Protein AF-A0A1R1XCI8-F1 (afdb_monomer_lite)

Foldseek 3Di:
DDDDDDDPPVVVVVVVVVVVVVVVVVVVVVCCCCCCVPVPVVVVVVVVVVVVVVVVVVVVQCVVFPKAKEWEQDQDQQADPQLAKDDPVPQVSFDWDQQVPPPPGDNPHIYTYIQFDQPPDPDDDPPPPDDQLADADRGHGQKFWLAQPDDADPNQQHDLPDDNLLQFFQFRGRATNVGLQQQVCCVVQVLVSQLGHAAAEAAEDEPVCQQKWWDWAFWDKDAPVQADPVCVVSSCSRSCVCSDPVVVVSLVPTDMDHLLSLFGWHWDWAQALPDPGPMIITTIDDTYHYDPDPDQDPVSQVVVLVVLVVQLVVLVVPDDPVLSVLSVPDSVDPVSVSSVSSLRNSNVVSLSSHHQYYKYWPDDDLQVLDTDIDDDGDDDSVSSSSSHRDDSVVSVVSVVQRVVQSSQCRNVVHSPDHDTDMDGDDTDMDIDDD

Secondary structure (DSSP, 8-state):
--------HHHHHHHHHHHHHHHHHHHHHHHHHIIIIIIIIHHHHHHHHHHHHHHHHHHHHHHHS--EEEEET-SS--B-TTSPBPPTT-GGGSPEE-GGGSTT--TT--EEE-SB--TT-----TT----------SS-BSEEESSS-PPPBTTTB---SS-GGG--BSBSSPPPTT-TT-HHHHHH-HHHHHHHB---EEEEE-TTS-S-EEPPPPPEEE-GGG--HHHHHHT-HHHHHHTSHHHHHHHHT--EETGGGGSPPEEEEE--TT-SS--EEEEEE-EEEEPS--S--HHHHHHHHHHHHHHHHHHHHTS-GGGGGGGGS-TT-GGGHHHHHHHHHHHHHHHTTS-SEEEEEEEEETTTTEEEEEEE----HHHHTTSSS--HHHHHHHHHHHHHHHHHHHHHT-TT-----EEEPPPEEEEE--

Organism: NCBI:txid133412

Radius of gyration: 34.43 Å; chains: 1; bounding box: 59×56×150 Å

Sequence (434 aa):
MVSGNDSNTSQRKSYQLRALARSKLSYQKRQFKVNICCVAICPLMMVAIGGIIGILIKNLVAKSFPKTDFLMCSNLNASDAYNLPLSRNNINLLPTVDPSTIPHSSSSKTYYATNFYLLPFTISDSTGQSRPFTLADTQPSCVWAYDKNYNFSTPYLANPNTSLSTRLDATNKPDPLGGWLNTNFMRDNPLRLLLNQQIPWMIVKDPSSNAGFRNKINPITMSPSDFSPSSIISGSAIQDFLSSESTKSIISNNQGSGFLNQTNTNFFLNINPSNSSATYSFLPVPWYQQSVSSTSSPADLDDELANYIRATIKGFESIDPSVYNAKSGNSSDSDSLNALLYYFGNTSSISSQMPWGALYFNNADSASRNWDYILQIGENLQISNAGNVPSIIERMFTQQTLLGNSFLRDSLKNTQASIVHLLRAMPQIFVYEF

Structure (mmCIF, N/CA/C/O backbone):
data_AF-A0A1R1XCI8-F1
#
_entry.id   AF-A0A1R1XCI8-F1
#
loop_
_atom_site.group_PDB
_atom_site.id
_atom_site.type_symbol
_atom_site.label_atom_id
_atom_site.label_alt_id
_atom_site.label_comp_id
_atom_site.label_asym_id
_atom_site.label_entity_id
_atom_site.label_seq_id
_atom_site.pdbx_PDB_ins_code
_atom_site.Cartn_x
_atom_site.Cartn_y
_atom_site.Cartn_z
_atom_site.occupancy
_atom_site.B_iso_or_equiv
_atom_site.auth_seq_id
_atom_site.auth_comp_id
_atom_site.auth_asym_id
_atom_site.auth_atom_id
_atom_site.pdbx_PDB_model_num
ATOM 1 N N . MET A 1 1 ? -24.574 -20.992 -122.841 1.00 42.72 1 MET A N 1
ATOM 2 C CA . MET A 1 1 ? -23.861 -22.281 -122.680 1.00 42.72 1 MET A CA 1
ATOM 3 C C . MET A 1 1 ? -22.530 -22.010 -121.997 1.00 42.72 1 MET A C 1
ATOM 5 O O . MET A 1 1 ? -22.027 -20.910 -122.164 1.00 42.72 1 MET A O 1
ATOM 9 N N . VAL A 1 2 ? -21.996 -23.009 -121.282 1.00 33.16 2 VAL A N 1
ATOM 10 C CA . VAL A 1 2 ? -20.868 -22.964 -120.320 1.00 33.16 2 VAL A CA 1
ATOM 11 C C . VAL A 1 2 ? -21.333 -22.470 -118.937 1.00 33.16 2 VAL A C 1
ATOM 13 O O . VAL A 1 2 ? -21.496 -21.278 -118.731 1.00 33.16 2 VAL A O 1
ATOM 16 N N . SER A 1 3 ? -21.829 -23.308 -118.019 1.00 32.44 3 SER A N 1
ATOM 17 C CA . SER A 1 3 ? -21.340 -24.576 -117.434 1.00 32.44 3 SER A CA 1
ATOM 18 C C . SER A 1 3 ? -20.211 -24.392 -116.415 1.00 32.44 3 SER A C 1
ATOM 20 O O . SER A 1 3 ? -19.064 -24.216 -116.801 1.00 32.44 3 SER A O 1
ATOM 22 N N . GLY A 1 4 ? -20.588 -24.530 -115.135 1.00 40.12 4 GLY A N 1
ATOM 23 C CA . GLY A 1 4 ? -19.814 -25.181 -114.071 1.00 40.12 4 GLY A CA 1
ATOM 24 C C . GLY A 1 4 ? -18.632 -24.419 -113.465 1.00 40.12 4 GLY A C 1
ATOM 25 O O . GLY A 1 4 ? -17.660 -24.126 -114.144 1.00 40.12 4 GLY A O 1
ATOM 26 N N . ASN A 1 5 ? -18.631 -24.245 -112.141 1.00 38.00 5 ASN A N 1
ATOM 27 C CA . ASN A 1 5 ? -18.013 -25.268 -111.292 1.00 38.00 5 ASN A CA 1
ATOM 28 C C . ASN A 1 5 ? -18.242 -24.995 -109.799 1.00 38.00 5 ASN A C 1
ATOM 30 O O . ASN A 1 5 ? -17.843 -23.966 -109.253 1.00 38.00 5 ASN A O 1
ATOM 34 N N . ASP A 1 6 ? -18.843 -25.982 -109.144 1.00 49.81 6 ASP A N 1
ATOM 35 C CA . ASP A 1 6 ? -18.819 -26.180 -107.703 1.00 49.81 6 ASP A CA 1
ATOM 36 C C . ASP A 1 6 ? -17.386 -26.479 -107.244 1.00 49.81 6 ASP A C 1
ATOM 38 O O . ASP A 1 6 ? -16.861 -27.565 -107.480 1.00 49.81 6 ASP A O 1
ATOM 42 N N . SER A 1 7 ? -16.733 -25.541 -106.554 1.00 43.78 7 SER A N 1
ATOM 43 C CA . SER A 1 7 ? -15.439 -25.833 -105.911 1.00 43.78 7 SER A CA 1
ATOM 44 C C . SER A 1 7 ? -15.172 -25.074 -104.607 1.00 43.78 7 SER A C 1
ATOM 46 O O . SER A 1 7 ? -14.022 -24.974 -104.186 1.00 43.78 7 SER A O 1
ATOM 48 N N . ASN A 1 8 ? -16.201 -24.550 -103.925 1.00 47.75 8 ASN A N 1
ATOM 49 C CA . ASN A 1 8 ? -16.007 -23.651 -102.771 1.00 47.75 8 ASN A CA 1
ATOM 50 C C . ASN A 1 8 ? -16.465 -24.179 -101.397 1.00 47.75 8 ASN A C 1
ATOM 52 O O . ASN A 1 8 ? -16.484 -23.432 -100.415 1.00 47.75 8 ASN A O 1
ATOM 56 N N . THR A 1 9 ? -16.794 -25.466 -101.267 1.00 48.56 9 THR A N 1
ATOM 57 C CA . THR A 1 9 ? -17.216 -26.065 -99.983 1.00 48.56 9 THR A CA 1
ATOM 58 C C . THR A 1 9 ? -16.082 -26.728 -99.187 1.00 48.56 9 THR A C 1
ATOM 60 O O . THR A 1 9 ? -16.151 -26.730 -97.955 1.00 48.56 9 THR A O 1
ATOM 63 N N . SER A 1 10 ? -15.002 -27.220 -99.815 1.00 49.59 10 SER A N 1
ATOM 64 C CA . SER A 1 10 ? -13.879 -27.849 -99.080 1.00 49.59 10 SER A CA 1
ATOM 65 C C . SER A 1 10 ? -12.908 -26.827 -98.468 1.00 49.59 10 SER A C 1
ATOM 67 O O . SER A 1 10 ? -12.443 -27.012 -97.340 1.00 49.59 10 SER A O 1
ATOM 69 N N . GLN A 1 11 ? -12.684 -25.692 -99.143 1.00 49.97 11 GLN A N 1
ATOM 70 C CA . GLN A 1 11 ? -11.881 -24.590 -98.606 1.00 49.97 11 GLN A CA 1
ATOM 71 C C . GLN A 1 11 ? -12.522 -23.998 -97.343 1.00 49.97 11 GLN A C 1
ATOM 73 O O . GLN A 1 11 ? -11.835 -23.822 -96.337 1.00 49.97 11 GLN A O 1
ATOM 78 N N . ARG A 1 12 ? -13.849 -23.789 -97.321 1.00 49.97 12 ARG A N 1
ATOM 79 C CA . ARG A 1 12 ? -14.560 -23.239 -96.149 1.00 49.97 12 ARG A CA 1
ATOM 80 C C . ARG A 1 12 ? -14.449 -24.119 -94.891 1.00 49.97 12 ARG A C 1
ATOM 82 O O . ARG A 1 12 ? -14.294 -23.569 -93.802 1.00 49.97 12 ARG A O 1
ATOM 89 N N . LYS A 1 13 ? -14.437 -25.456 -95.015 1.00 52.69 13 LYS A N 1
ATOM 90 C CA . LYS A 1 13 ? -14.259 -26.382 -93.871 1.00 52.69 13 LYS A CA 1
ATOM 91 C C . LYS A 1 13 ? -12.828 -26.374 -93.307 1.00 52.69 13 LYS A C 1
ATOM 93 O O . LYS A 1 13 ? -12.651 -26.434 -92.092 1.00 52.69 13 LYS A O 1
ATOM 98 N N . SER A 1 14 ? -11.813 -26.223 -94.162 1.00 58.22 14 SER A N 1
ATOM 99 C CA . SER A 1 14 ? -10.402 -26.099 -93.748 1.00 58.22 14 SER A CA 1
ATOM 100 C C . SER A 1 14 ? -10.141 -24.814 -92.948 1.00 58.22 14 SER A C 1
ATOM 102 O O . SER A 1 14 ? -9.500 -24.845 -91.894 1.00 58.22 14 SER A O 1
ATOM 104 N N . TYR A 1 15 ? -10.717 -23.684 -93.377 1.00 59.69 15 TYR A N 1
ATOM 105 C CA . TYR A 1 15 ? -10.598 -22.418 -92.644 1.00 59.69 15 TYR A CA 1
ATOM 106 C C . TYR A 1 15 ? -11.317 -22.442 -91.288 1.00 59.69 15 TYR A C 1
ATOM 108 O O . TYR A 1 15 ? -10.809 -21.856 -90.332 1.00 59.69 15 TYR A O 1
ATOM 116 N N . GLN A 1 16 ? -12.437 -23.162 -91.164 1.00 64.94 16 GLN A N 1
ATOM 117 C CA . GLN A 1 16 ? -13.140 -23.348 -89.888 1.00 64.94 16 GLN A CA 1
ATOM 118 C C . GLN A 1 16 ? -12.327 -24.186 -88.895 1.00 64.94 16 GLN A C 1
ATOM 120 O O . GLN A 1 16 ? -12.180 -23.790 -87.741 1.00 64.94 16 GLN A O 1
ATOM 125 N N . LEU A 1 17 ? -11.724 -25.290 -89.345 1.00 65.44 17 LEU A N 1
ATOM 126 C CA . LEU A 1 17 ? -10.847 -26.126 -88.515 1.00 65.44 17 LEU A CA 1
ATOM 127 C C . LEU A 1 17 ? -9.605 -25.353 -88.049 1.00 65.44 17 LEU A C 1
ATOM 129 O O . LEU A 1 17 ? -9.217 -25.422 -86.884 1.00 65.44 17 LEU A O 1
ATOM 133 N N . ARG A 1 18 ? -9.027 -24.533 -88.934 1.00 69.00 18 ARG A N 1
ATOM 134 C CA . ARG A 1 18 ? -7.879 -23.673 -88.614 1.00 69.00 18 ARG A CA 1
ATOM 135 C C . ARG A 1 18 ? -8.248 -22.533 -87.660 1.00 69.00 18 ARG A C 1
ATOM 137 O O . ARG A 1 18 ? -7.448 -22.189 -86.791 1.00 69.00 18 ARG A O 1
ATOM 144 N N . ALA A 1 19 ? -9.449 -21.967 -87.787 1.00 71.06 19 ALA A N 1
ATOM 145 C CA . ALA A 1 19 ? -9.978 -20.968 -86.860 1.00 71.06 19 ALA A CA 1
ATOM 146 C C . ALA A 1 19 ? -10.263 -21.569 -85.474 1.00 71.06 19 ALA A C 1
ATOM 148 O O . ALA A 1 19 ? -9.929 -20.951 -84.465 1.00 71.06 19 ALA A O 1
ATOM 149 N N . LEU A 1 20 ? -10.793 -22.794 -85.419 1.00 72.62 20 LEU A N 1
ATOM 150 C CA . LEU A 1 20 ? -11.074 -23.519 -84.177 1.00 72.62 20 LEU A CA 1
ATOM 151 C C . LEU A 1 20 ? -9.779 -23.959 -83.472 1.00 72.62 20 LEU A C 1
ATOM 153 O O . LEU A 1 20 ? -9.649 -23.815 -82.259 1.00 72.62 20 LEU A O 1
ATOM 157 N N . ALA A 1 21 ? -8.764 -24.387 -84.226 1.00 71.69 21 ALA A N 1
ATOM 158 C CA . ALA A 1 21 ? -7.434 -24.663 -83.684 1.00 71.69 21 ALA A CA 1
ATOM 159 C C . ALA A 1 21 ? -6.758 -23.391 -83.141 1.00 71.69 21 ALA A C 1
ATOM 161 O O . ALA A 1 21 ? -6.210 -23.406 -82.041 1.00 71.69 21 ALA A O 1
ATOM 162 N N . ARG A 1 22 ? -6.840 -22.262 -83.865 1.00 73.88 22 ARG A N 1
ATOM 163 C CA . ARG A 1 22 ? -6.308 -20.968 -83.398 1.00 73.88 22 ARG A CA 1
ATOM 164 C C . ARG A 1 22 ? -7.052 -20.433 -82.174 1.00 73.88 22 ARG A C 1
ATOM 166 O O . ARG A 1 22 ? -6.406 -19.876 -81.290 1.00 73.88 22 ARG A O 1
ATOM 173 N N . SER A 1 23 ? -8.370 -20.617 -82.086 1.00 71.25 23 SER A N 1
ATOM 174 C CA . SER A 1 23 ? -9.144 -20.201 -80.912 1.00 71.25 23 SER A CA 1
ATOM 175 C C . SER A 1 23 ? -8.831 -21.068 -79.690 1.00 71.25 23 SER A C 1
ATOM 177 O O . SER A 1 23 ? -8.648 -20.522 -78.605 1.00 71.25 23 SER A O 1
ATOM 179 N N . LYS A 1 24 ? -8.651 -22.387 -79.857 1.00 74.12 24 LYS A N 1
ATOM 180 C CA . LYS A 1 24 ? -8.223 -23.298 -78.779 1.00 74.12 24 LYS A CA 1
ATOM 181 C C . LYS A 1 24 ? -6.784 -23.043 -78.320 1.00 74.12 24 LYS A C 1
ATOM 183 O O . LYS A 1 24 ? -6.551 -23.000 -77.116 1.00 74.12 24 LYS A O 1
ATOM 188 N N . LEU A 1 25 ? -5.850 -22.782 -79.238 1.00 72.19 25 LEU A N 1
ATOM 189 C CA . LEU A 1 25 ? -4.474 -22.378 -78.907 1.00 72.19 25 LEU A CA 1
ATOM 190 C C . LEU A 1 25 ? -4.427 -21.026 -78.188 1.00 72.19 25 LEU A C 1
ATOM 192 O O . LEU A 1 25 ? -3.718 -20.873 -77.197 1.00 72.19 25 LEU A O 1
ATOM 196 N N . SER A 1 26 ? -5.205 -20.047 -78.656 1.00 71.75 26 SER A N 1
ATOM 197 C CA . SER A 1 26 ? -5.340 -18.745 -77.993 1.00 71.75 26 SER A CA 1
ATOM 198 C C . SER A 1 26 ? -5.920 -18.896 -76.583 1.00 71.75 26 SER A C 1
ATOM 200 O O . SER A 1 26 ? -5.403 -18.305 -75.633 1.00 71.75 26 SER A O 1
ATOM 202 N N . TYR A 1 27 ? -6.936 -19.749 -76.420 1.00 71.06 27 TYR A N 1
ATOM 203 C CA . TYR A 1 27 ? -7.564 -20.032 -75.132 1.00 71.06 27 TYR A CA 1
ATOM 204 C C . TYR A 1 27 ? -6.616 -20.751 -74.165 1.00 71.06 27 TYR A C 1
ATOM 206 O O . TYR A 1 27 ? -6.493 -20.315 -73.026 1.00 71.06 27 TYR A O 1
ATOM 214 N N . GLN A 1 28 ? -5.868 -21.765 -74.616 1.00 70.19 28 GLN A N 1
ATOM 215 C CA . GLN A 1 28 ? -4.829 -22.415 -73.807 1.00 70.19 28 GLN A CA 1
ATOM 216 C C . GLN A 1 28 ? -3.708 -21.446 -73.428 1.00 70.19 28 GLN A C 1
ATOM 218 O O . GLN A 1 28 ? -3.280 -21.438 -72.282 1.00 70.19 28 GLN A O 1
ATOM 223 N N . LYS A 1 29 ? -3.265 -20.572 -74.340 1.00 72.25 29 LYS A N 1
ATOM 224 C CA . LYS A 1 29 ? -2.231 -19.569 -74.041 1.00 72.25 29 LYS A CA 1
ATOM 225 C C . LYS A 1 29 ? -2.718 -18.533 -73.021 1.00 72.25 29 LYS A C 1
ATOM 227 O O . LYS A 1 29 ? -1.949 -18.118 -72.155 1.00 72.25 29 LYS A O 1
ATOM 232 N N . ARG A 1 30 ? -3.999 -18.145 -73.079 1.00 69.75 30 ARG A N 1
ATOM 233 C CA . ARG A 1 30 ? -4.640 -17.294 -72.061 1.00 69.75 30 ARG A CA 1
ATOM 234 C C . ARG A 1 30 ? -4.815 -18.024 -70.732 1.00 69.75 30 ARG A C 1
ATOM 236 O O . ARG A 1 30 ? -4.461 -17.449 -69.713 1.00 69.75 30 ARG A O 1
ATOM 243 N N . GLN A 1 31 ? -5.293 -19.268 -70.731 1.00 67.19 31 GLN A N 1
ATOM 244 C CA . GLN A 1 31 ? -5.444 -20.069 -69.512 1.00 67.19 31 GLN A CA 1
ATOM 245 C C . GLN A 1 31 ? -4.100 -20.366 -68.851 1.00 67.19 31 GLN A C 1
ATOM 247 O O . GLN A 1 31 ? -3.998 -20.253 -67.641 1.00 67.19 31 GLN A O 1
ATOM 252 N N . PHE A 1 32 ? -3.051 -20.656 -69.619 1.00 69.62 32 PHE A N 1
ATOM 253 C CA . PHE A 1 32 ? -1.702 -20.848 -69.089 1.00 69.62 32 PHE A CA 1
ATOM 254 C C . PHE A 1 32 ? -1.182 -19.560 -68.443 1.00 69.62 32 PHE A C 1
ATOM 256 O O . PHE A 1 32 ? -0.676 -19.590 -67.327 1.00 69.62 32 PHE A O 1
ATOM 263 N N . LYS A 1 33 ? -1.397 -18.404 -69.090 1.00 72.06 33 LYS A N 1
ATOM 264 C CA . LYS A 1 33 ? -1.027 -17.098 -68.528 1.00 72.06 33 LYS A CA 1
ATOM 265 C C . LYS A 1 33 ? -1.816 -16.767 -67.256 1.00 72.06 33 LYS A C 1
ATOM 267 O O . LYS A 1 33 ? -1.219 -16.292 -66.301 1.00 72.06 33 LYS A O 1
ATOM 272 N N . VAL A 1 34 ? -3.126 -17.010 -67.229 1.00 71.69 34 VAL A N 1
ATOM 273 C CA . VAL A 1 34 ? -3.985 -16.706 -66.071 1.00 71.69 34 VAL A CA 1
ATOM 274 C C . VAL A 1 34 ? -3.729 -17.682 -64.919 1.00 71.69 34 VAL A C 1
ATOM 276 O O . VAL A 1 34 ? -3.527 -17.243 -63.791 1.00 71.69 34 VAL A O 1
ATOM 279 N N . ASN A 1 35 ? -3.644 -18.985 -65.189 1.00 70.62 35 ASN A N 1
ATOM 280 C CA . ASN A 1 35 ? -3.417 -19.996 -64.155 1.00 70.62 35 ASN A CA 1
ATOM 281 C C . ASN A 1 35 ? -2.009 -19.895 -63.555 1.00 70.62 35 ASN A C 1
ATOM 283 O O . ASN A 1 35 ? -1.856 -19.988 -62.343 1.00 70.62 35 ASN A O 1
ATOM 287 N N . ILE A 1 36 ? -0.971 -19.649 -64.358 1.00 72.94 36 ILE A N 1
ATOM 288 C CA . ILE A 1 36 ? 0.392 -19.544 -63.817 1.00 72.94 36 ILE A CA 1
ATOM 289 C C . ILE A 1 36 ? 0.627 -18.184 -63.170 1.00 72.94 36 ILE A C 1
ATOM 291 O O . ILE A 1 36 ? 1.115 -18.120 -62.047 1.00 72.94 36 ILE A O 1
ATOM 295 N N . CYS A 1 37 ? 0.267 -17.087 -63.839 1.00 69.31 37 CYS A N 1
ATOM 296 C CA . CYS A 1 37 ? 0.571 -15.758 -63.315 1.00 69.31 37 CYS A CA 1
ATOM 297 C C . CYS A 1 37 ? -0.340 -15.391 -62.134 1.00 69.31 37 CYS A C 1
ATOM 299 O O . CYS A 1 37 ? 0.147 -14.999 -61.079 1.00 69.31 37 CYS A O 1
ATOM 301 N N . CYS A 1 38 ? -1.657 -15.556 -62.281 1.00 70.44 38 CYS A N 1
ATOM 302 C CA . CYS A 1 38 ? -2.618 -15.046 -61.302 1.00 70.44 38 CYS A CA 1
ATOM 303 C C . CYS A 1 38 ? -2.990 -16.072 -60.225 1.00 70.44 38 CYS A C 1
ATOM 305 O O . CYS A 1 38 ? -3.222 -15.675 -59.089 1.00 70.44 38 CYS A O 1
ATOM 307 N N . VAL A 1 39 ? -3.040 -17.370 -60.553 1.00 74.62 39 VAL A N 1
ATOM 308 C CA . VAL A 1 39 ? -3.452 -18.409 -59.586 1.00 74.62 39 VAL A CA 1
ATOM 309 C C . VAL A 1 39 ? -2.260 -19.017 -58.841 1.00 74.62 39 VAL A C 1
ATOM 311 O O . VAL A 1 39 ? -2.413 -19.380 -57.682 1.00 74.62 39 VAL A O 1
ATOM 314 N N . ALA A 1 40 ? -1.070 -19.087 -59.449 1.00 74.44 40 ALA A N 1
ATOM 315 C CA . ALA A 1 40 ? 0.119 -19.636 -58.787 1.00 74.44 40 ALA A CA 1
ATOM 316 C C . ALA A 1 40 ? 1.101 -18.554 -58.303 1.00 74.44 40 ALA A C 1
ATOM 318 O O . ALA A 1 40 ? 1.463 -18.539 -57.129 1.00 74.44 40 ALA A O 1
ATOM 319 N N . ILE A 1 41 ? 1.526 -17.629 -59.172 1.00 83.25 41 ILE A N 1
ATOM 320 C CA . ILE A 1 41 ? 2.598 -16.673 -58.841 1.00 83.25 41 ILE A CA 1
ATOM 321 C C . ILE A 1 41 ? 2.115 -15.554 -57.912 1.00 83.25 41 ILE A C 1
ATOM 323 O O . ILE A 1 41 ? 2.800 -15.261 -56.938 1.00 83.25 41 ILE A O 1
ATOM 327 N N . CYS A 1 42 ? 0.956 -14.937 -58.162 1.00 81.06 42 CYS A N 1
ATOM 328 C CA . CYS A 1 42 ? 0.439 -13.865 -57.299 1.00 81.06 42 CYS A CA 1
ATOM 329 C C . CYS A 1 42 ? 0.270 -14.272 -55.819 1.00 81.06 42 CYS A C 1
ATOM 331 O O . CYS A 1 42 ? 0.792 -13.550 -54.967 1.00 81.06 42 CYS A O 1
ATOM 333 N N . PRO A 1 43 ? -0.391 -15.395 -55.466 1.00 83.94 43 PRO A N 1
ATOM 334 C CA . PRO A 1 43 ? -0.497 -15.797 -54.063 1.00 83.94 43 PRO A CA 1
ATOM 335 C C . PRO A 1 43 ? 0.855 -16.204 -53.465 1.00 83.94 43 PRO A C 1
ATOM 337 O O . PRO A 1 43 ? 1.134 -15.858 -52.321 1.00 83.94 43 PRO A O 1
ATOM 340 N N . LEU A 1 44 ? 1.737 -16.853 -54.234 1.00 86.12 44 LEU A N 1
ATOM 341 C CA . LEU A 1 44 ? 3.078 -17.212 -53.759 1.00 86.12 44 LEU A CA 1
ATOM 342 C C . LEU A 1 44 ? 3.929 -15.961 -53.488 1.00 86.12 44 LEU A C 1
ATOM 344 O O . LEU A 1 44 ? 4.612 -15.884 -52.471 1.00 86.12 44 LEU A O 1
ATOM 348 N N . MET A 1 45 ? 3.823 -14.941 -54.342 1.00 87.75 45 MET A N 1
ATOM 349 C CA . MET A 1 45 ? 4.484 -13.652 -54.153 1.00 87.75 45 MET A CA 1
ATOM 350 C C . MET A 1 45 ? 3.922 -12.899 -52.943 1.00 87.75 45 MET A C 1
ATOM 352 O O . MET A 1 45 ? 4.701 -12.329 -52.187 1.00 87.75 45 MET A O 1
ATOM 356 N N . MET A 1 46 ? 2.605 -12.938 -52.702 1.00 89.00 46 MET A N 1
ATOM 357 C CA . MET A 1 46 ? 2.015 -12.362 -51.485 1.00 89.00 46 MET A CA 1
ATOM 358 C C . MET A 1 46 ? 2.526 -13.051 -50.215 1.00 89.00 46 MET A C 1
ATOM 360 O O . MET A 1 46 ? 2.896 -12.366 -49.265 1.00 89.00 46 MET A O 1
ATOM 364 N N . VAL A 1 47 ? 2.612 -14.386 -50.206 1.00 90.94 47 VAL A N 1
ATOM 365 C CA . VAL A 1 47 ? 3.180 -15.142 -49.076 1.00 90.94 47 VAL A CA 1
ATOM 366 C C . VAL A 1 47 ? 4.664 -14.816 -48.890 1.00 90.94 47 VAL A C 1
ATOM 368 O O . VAL A 1 47 ? 5.104 -14.595 -47.765 1.00 90.94 47 VAL A O 1
ATOM 371 N N . ALA A 1 48 ? 5.432 -14.724 -49.978 1.00 90.62 48 ALA A N 1
ATOM 372 C CA . ALA A 1 48 ? 6.849 -14.376 -49.925 1.00 90.62 48 ALA A CA 1
ATOM 373 C C . ALA A 1 48 ? 7.078 -12.950 -49.397 1.00 90.62 48 ALA A C 1
ATOM 375 O O . ALA A 1 48 ? 7.908 -12.753 -48.514 1.00 90.62 48 ALA A O 1
ATOM 376 N N . ILE A 1 49 ? 6.315 -11.963 -49.882 1.00 91.38 49 ILE A N 1
ATOM 377 C CA . ILE A 1 49 ? 6.373 -10.577 -49.398 1.00 91.38 49 ILE A CA 1
ATOM 378 C C . ILE A 1 49 ? 5.967 -10.518 -47.923 1.00 91.38 49 ILE A C 1
ATOM 380 O O . ILE A 1 49 ? 6.672 -9.898 -47.131 1.00 91.38 49 ILE A O 1
ATOM 384 N N . GLY A 1 50 ? 4.891 -11.208 -47.531 1.00 90.81 50 GLY A N 1
ATOM 385 C CA . GLY A 1 50 ? 4.473 -11.311 -46.131 1.00 90.81 50 GLY A CA 1
ATOM 386 C C . GLY A 1 50 ? 5.559 -11.918 -45.238 1.00 90.81 50 GLY A C 1
ATOM 387 O O . GLY A 1 50 ? 5.835 -11.390 -44.164 1.00 90.81 50 GLY A O 1
ATOM 388 N N . GLY A 1 51 ? 6.241 -12.967 -45.708 1.00 91.88 51 GLY A N 1
ATOM 389 C CA . GLY A 1 51 ? 7.371 -13.580 -45.010 1.00 91.88 51 GLY A CA 1
ATOM 390 C C . GLY A 1 51 ? 8.569 -12.638 -44.866 1.00 91.88 51 GLY A C 1
ATOM 391 O O . GLY A 1 51 ? 9.124 -12.515 -43.776 1.00 91.88 51 GLY A O 1
ATOM 392 N N . ILE A 1 52 ? 8.939 -11.922 -45.934 1.00 91.94 52 ILE A N 1
ATOM 393 C CA . ILE A 1 52 ? 10.034 -10.938 -45.908 1.00 91.94 52 ILE A CA 1
ATOM 394 C C . ILE A 1 52 ? 9.704 -9.793 -44.946 1.00 91.94 52 ILE A C 1
ATOM 396 O O . ILE A 1 52 ? 10.534 -9.449 -44.107 1.00 91.94 52 ILE A O 1
ATOM 400 N N . ILE A 1 53 ? 8.493 -9.233 -45.024 1.00 92.12 53 ILE A N 1
ATOM 401 C CA . ILE A 1 53 ? 8.033 -8.180 -44.110 1.00 92.12 53 ILE A CA 1
ATOM 402 C C . ILE A 1 53 ? 8.046 -8.696 -42.669 1.00 92.12 53 ILE A C 1
ATOM 404 O O . ILE A 1 53 ? 8.559 -8.009 -41.791 1.00 92.12 53 ILE A O 1
ATOM 408 N N . GLY A 1 54 ? 7.570 -9.918 -42.422 1.00 89.19 54 GLY A N 1
ATOM 409 C CA . GLY A 1 54 ? 7.610 -10.541 -41.100 1.00 89.19 54 GLY A CA 1
ATOM 410 C C . GLY A 1 54 ? 9.029 -10.661 -40.539 1.00 89.19 54 GLY A C 1
ATOM 411 O O . GLY A 1 54 ? 9.260 -10.321 -39.381 1.00 89.19 54 GLY A O 1
ATOM 412 N N . ILE A 1 55 ? 10.003 -11.073 -41.358 1.00 90.44 55 ILE A N 1
ATOM 413 C CA . ILE A 1 55 ? 11.418 -11.151 -40.956 1.00 90.44 55 ILE A CA 1
ATOM 414 C C . ILE A 1 55 ? 11.993 -9.757 -40.680 1.00 90.44 55 ILE A C 1
ATOM 416 O O . ILE A 1 55 ? 12.684 -9.569 -39.680 1.00 90.44 55 ILE A O 1
ATOM 420 N N . LEU A 1 56 ? 11.706 -8.774 -41.538 1.00 90.44 56 LEU A N 1
ATOM 421 C CA . LEU A 1 56 ? 12.170 -7.397 -41.353 1.00 90.44 56 LEU A CA 1
ATOM 422 C C . LEU A 1 56 ? 11.599 -6.780 -40.075 1.00 90.44 56 LEU A C 1
ATOM 424 O O . LEU A 1 56 ? 12.358 -6.210 -39.295 1.00 90.44 56 LEU A O 1
ATOM 428 N N . ILE A 1 57 ? 10.296 -6.945 -39.829 1.00 86.81 57 ILE A N 1
ATOM 429 C CA . ILE A 1 57 ? 9.638 -6.486 -38.601 1.00 86.81 57 ILE A CA 1
ATOM 430 C C . ILE A 1 57 ? 10.244 -7.198 -37.395 1.00 86.81 57 ILE A C 1
ATOM 432 O O . ILE A 1 57 ? 10.635 -6.526 -36.450 1.00 86.81 57 ILE A O 1
ATOM 436 N N . LYS A 1 58 ? 10.403 -8.528 -37.433 1.00 85.56 58 LYS A N 1
ATOM 437 C CA . LYS A 1 58 ? 11.009 -9.286 -36.330 1.00 85.56 58 LYS A CA 1
ATOM 438 C C . LYS A 1 58 ? 12.418 -8.791 -36.004 1.00 85.56 58 LYS A C 1
ATOM 440 O O . LYS A 1 58 ? 12.739 -8.597 -34.838 1.00 85.56 58 LYS A O 1
ATOM 445 N N . ASN A 1 59 ? 13.249 -8.559 -37.017 1.00 85.50 59 ASN A N 1
ATOM 446 C CA . ASN A 1 59 ? 14.610 -8.060 -36.820 1.00 85.50 59 ASN A CA 1
ATOM 447 C C . ASN A 1 59 ? 14.628 -6.616 -36.305 1.00 85.50 59 ASN A C 1
ATOM 449 O O . ASN A 1 59 ? 15.475 -6.272 -35.483 1.00 85.50 59 ASN A O 1
ATOM 453 N N . LEU A 1 60 ? 13.701 -5.774 -36.768 1.00 85.94 60 LEU A N 1
ATOM 454 C CA . LEU A 1 60 ? 13.562 -4.402 -36.290 1.00 85.94 60 LEU A CA 1
ATOM 455 C C . LEU A 1 60 ? 13.100 -4.373 -34.829 1.00 85.94 60 LEU A C 1
ATOM 457 O O . LEU A 1 60 ? 13.724 -3.697 -34.020 1.00 85.94 60 LEU A O 1
ATOM 461 N N . VAL A 1 61 ? 12.094 -5.175 -34.472 1.00 79.69 61 VAL A N 1
ATOM 462 C CA . VAL A 1 61 ? 11.614 -5.346 -33.093 1.00 79.69 61 VAL A CA 1
ATOM 463 C C . VAL A 1 61 ? 12.728 -5.883 -32.198 1.00 79.69 61 VAL A C 1
ATOM 465 O O . VAL A 1 61 ? 13.004 -5.277 -31.172 1.00 79.69 61 VAL A O 1
ATOM 468 N N . ALA A 1 62 ? 13.440 -6.936 -32.605 1.00 79.12 62 ALA A N 1
ATOM 469 C CA . ALA A 1 62 ? 14.542 -7.498 -31.821 1.00 79.12 62 ALA A CA 1
ATOM 470 C C . ALA A 1 62 ? 15.705 -6.509 -31.616 1.00 79.12 62 ALA A C 1
ATOM 472 O O . ALA A 1 62 ? 16.392 -6.564 -30.597 1.00 79.12 62 ALA A O 1
ATOM 473 N N . LYS A 1 63 ? 15.934 -5.597 -32.571 1.00 79.75 63 LYS A N 1
ATOM 474 C CA . LYS A 1 63 ? 16.940 -4.534 -32.447 1.00 79.75 63 LYS A CA 1
ATOM 475 C C . LYS A 1 63 ? 16.464 -3.387 -31.552 1.00 79.75 63 LYS A C 1
ATOM 477 O O . LYS A 1 63 ? 17.269 -2.831 -30.812 1.00 79.75 63 LYS A O 1
ATOM 482 N N . SER A 1 64 ? 15.188 -3.019 -31.640 1.00 76.81 64 SER A N 1
ATOM 483 C CA . SER A 1 64 ? 14.584 -1.949 -30.838 1.00 76.81 64 SER A CA 1
ATOM 484 C C . SER A 1 64 ? 14.309 -2.372 -29.393 1.00 76.81 64 SER A C 1
ATOM 486 O O . SER A 1 64 ? 14.393 -1.541 -28.495 1.00 76.81 64 SER A O 1
ATOM 488 N N . PHE A 1 65 ? 14.022 -3.653 -29.165 1.00 75.75 65 PHE A N 1
ATOM 489 C CA . PHE A 1 65 ? 13.697 -4.235 -27.866 1.00 75.75 65 PHE A CA 1
ATOM 490 C C . PHE A 1 65 ? 14.577 -5.465 -27.622 1.00 75.75 65 PHE A C 1
ATOM 492 O O . PHE A 1 65 ? 14.118 -6.603 -27.759 1.00 75.75 65 PHE A O 1
ATOM 499 N N . PRO A 1 66 ? 15.869 -5.260 -27.307 1.00 77.75 66 PRO A N 1
ATOM 500 C CA . PRO A 1 66 ? 16.769 -6.369 -27.055 1.00 77.75 66 PRO A CA 1
ATOM 501 C C . PRO A 1 66 ? 16.284 -7.183 -25.854 1.00 77.75 66 PRO A C 1
ATOM 503 O O . PRO A 1 66 ? 15.891 -6.645 -24.813 1.00 77.75 66 PRO A O 1
ATOM 506 N N . LYS A 1 67 ? 16.357 -8.506 -26.003 1.00 83.19 67 LYS A N 1
ATOM 507 C CA . LYS A 1 67 ? 16.113 -9.447 -24.915 1.00 83.19 67 LYS A CA 1
ATOM 508 C C . LYS A 1 67 ? 17.017 -9.103 -23.734 1.00 83.19 67 LYS A C 1
ATOM 510 O O . LYS A 1 67 ? 18.232 -9.020 -23.900 1.00 83.19 67 LYS A O 1
ATOM 515 N N . THR A 1 68 ? 16.419 -8.912 -22.563 1.00 87.44 68 THR A N 1
ATOM 516 C CA . THR A 1 68 ? 17.142 -8.502 -21.355 1.00 87.44 68 THR A CA 1
ATOM 517 C C . THR A 1 68 ? 16.820 -9.460 -20.217 1.00 87.44 68 THR A C 1
ATOM 519 O O . THR A 1 68 ? 15.653 -9.697 -19.903 1.00 87.44 68 THR A O 1
ATOM 522 N N . ASP A 1 69 ? 17.855 -10.029 -19.605 1.00 90.88 69 ASP A N 1
ATOM 523 C CA . ASP A 1 69 ? 17.724 -10.938 -18.473 1.00 90.88 69 ASP A CA 1
ATOM 524 C C . ASP A 1 69 ? 17.912 -10.159 -17.157 1.00 90.88 69 ASP A C 1
ATOM 526 O O . ASP A 1 69 ? 18.909 -9.466 -16.950 1.00 90.88 69 ASP A O 1
ATOM 530 N N . PHE A 1 70 ? 16.949 -10.276 -16.247 1.00 91.81 70 PHE A N 1
ATOM 531 C CA . PHE A 1 70 ? 16.946 -9.620 -14.944 1.00 91.81 70 PHE A CA 1
ATOM 532 C C . PHE A 1 70 ? 17.014 -10.652 -13.817 1.00 91.81 70 PHE A C 1
ATOM 534 O O . PHE A 1 70 ? 16.386 -11.710 -13.885 1.00 91.81 70 PHE A O 1
ATOM 541 N N . LEU A 1 71 ? 17.729 -10.318 -12.743 1.00 93.62 71 LEU A N 1
ATOM 542 C CA . LEU A 1 71 ? 17.567 -10.952 -11.439 1.00 93.62 71 LEU A CA 1
ATOM 543 C C . LEU A 1 71 ? 16.679 -10.042 -10.586 1.00 93.62 71 LEU A C 1
ATOM 545 O O . LEU A 1 71 ? 17.132 -9.022 -10.059 1.00 93.62 71 LEU A O 1
ATOM 549 N N . MET A 1 72 ? 15.400 -10.396 -10.489 1.00 92.88 72 MET A N 1
ATOM 550 C CA . MET A 1 72 ? 14.444 -9.708 -9.627 1.00 92.88 72 MET A CA 1
ATOM 551 C C . MET A 1 72 ? 14.749 -9.967 -8.168 1.00 92.88 72 MET A C 1
ATOM 553 O O . MET A 1 72 ? 15.259 -11.032 -7.817 1.00 92.88 72 MET A O 1
ATOM 557 N N . CYS A 1 73 ? 14.374 -9.011 -7.325 1.00 93.62 73 CYS A N 1
ATOM 558 C CA . CYS A 1 73 ? 14.529 -9.102 -5.881 1.00 93.62 73 CYS A CA 1
ATOM 559 C C . CYS A 1 73 ? 15.954 -9.508 -5.452 1.00 93.62 73 CYS A C 1
ATOM 561 O O . CYS A 1 73 ? 16.143 -10.247 -4.489 1.00 93.62 73 CYS A O 1
ATOM 563 N N . SER A 1 74 ? 16.967 -8.990 -6.155 1.00 94.25 74 SER A N 1
ATOM 564 C CA . SER A 1 74 ? 18.385 -9.254 -5.892 1.00 94.25 74 SER A CA 1
ATOM 565 C C . SER A 1 74 ? 18.861 -8.684 -4.549 1.00 94.25 74 SER A C 1
ATOM 567 O O . SER A 1 74 ? 18.359 -7.676 -4.066 1.00 94.25 74 SER A O 1
ATOM 569 N N . ASN A 1 75 ? 19.879 -9.281 -3.936 1.00 92.62 75 ASN A N 1
ATOM 570 C CA . ASN A 1 75 ? 20.522 -8.710 -2.749 1.00 92.62 75 ASN A CA 1
ATOM 571 C C . ASN A 1 75 ? 21.459 -7.524 -3.064 1.00 92.62 75 ASN A C 1
ATOM 573 O O . ASN A 1 75 ? 21.920 -6.864 -2.135 1.00 92.62 75 ASN A O 1
ATOM 577 N N . LEU A 1 76 ? 21.742 -7.243 -4.342 1.00 94.56 76 LEU A N 1
ATOM 578 C CA . LEU A 1 76 ? 22.509 -6.067 -4.757 1.00 94.56 76 LEU A CA 1
ATOM 579 C C . LEU A 1 76 ? 21.654 -4.803 -4.678 1.00 94.56 76 LEU A C 1
ATOM 581 O O . LEU A 1 76 ? 20.472 -4.830 -5.019 1.00 94.56 76 LEU A O 1
ATOM 585 N N . ASN A 1 77 ? 22.261 -3.690 -4.265 1.00 94.12 77 ASN A N 1
ATOM 586 C CA . ASN A 1 77 ? 21.559 -2.416 -4.184 1.00 94.12 77 ASN A CA 1
ATOM 587 C C . ASN A 1 77 ? 21.356 -1.809 -5.580 1.00 94.12 77 ASN A C 1
ATOM 589 O O . ASN A 1 77 ? 22.317 -1.445 -6.251 1.00 94.12 77 ASN A O 1
ATOM 593 N N . ALA A 1 78 ? 20.100 -1.695 -5.988 1.00 94.62 78 ALA A N 1
ATOM 594 C CA . ALA A 1 78 ? 19.620 -1.104 -7.228 1.00 94.62 78 ALA A CA 1
ATOM 595 C C . ALA A 1 78 ? 18.514 -0.089 -6.892 1.00 94.62 78 ALA A C 1
ATOM 597 O O . ALA A 1 78 ? 17.389 -0.186 -7.393 1.00 94.62 78 ALA A O 1
ATOM 598 N N . SER A 1 79 ? 18.832 0.844 -5.993 1.00 93.62 79 SER A N 1
ATOM 599 C CA . SER A 1 79 ? 17.931 1.887 -5.507 1.00 93.62 79 SER A CA 1
ATOM 600 C C . SER A 1 79 ? 18.399 3.289 -5.903 1.00 93.62 79 SER A C 1
ATOM 602 O O . SER A 1 79 ? 19.586 3.517 -6.142 1.00 93.62 79 SER A O 1
ATOM 604 N N . ASP A 1 80 ? 17.470 4.238 -5.949 1.00 92.12 80 ASP A N 1
ATOM 605 C CA . ASP A 1 80 ? 17.744 5.660 -6.135 1.00 92.12 80 ASP A CA 1
ATOM 606 C C . ASP A 1 80 ? 18.10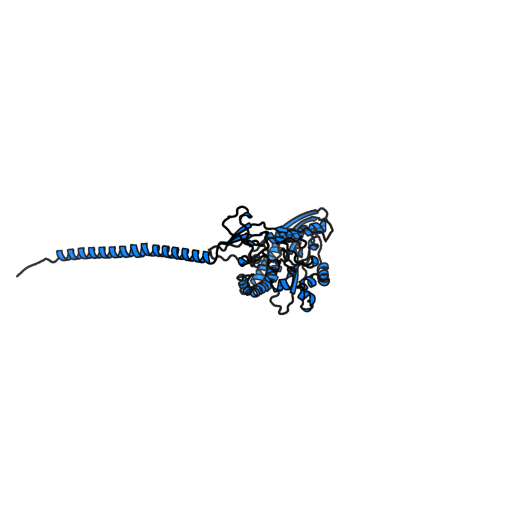5 6.369 -4.811 1.00 92.12 80 ASP A C 1
ATOM 608 O O . ASP A 1 80 ? 18.300 5.738 -3.766 1.00 92.12 80 ASP A O 1
ATOM 612 N N . ALA A 1 81 ? 18.192 7.704 -4.857 1.00 92.50 81 ALA A N 1
ATOM 613 C CA . ALA A 1 81 ? 18.499 8.550 -3.703 1.00 92.50 81 ALA A CA 1
ATOM 614 C C . ALA A 1 81 ? 17.423 8.526 -2.599 1.00 92.50 81 ALA A C 1
ATOM 616 O O . ALA A 1 81 ? 17.714 8.886 -1.460 1.00 92.50 81 ALA A O 1
ATOM 617 N N . TYR A 1 82 ? 16.201 8.093 -2.915 1.00 93.19 82 TYR A N 1
ATOM 618 C CA . TYR A 1 82 ? 15.096 7.942 -1.972 1.00 93.19 82 TYR A CA 1
ATOM 619 C C . TYR A 1 82 ? 14.936 6.499 -1.476 1.00 93.19 82 TYR A C 1
ATOM 621 O O . TYR A 1 82 ? 13.946 6.193 -0.815 1.00 93.19 82 TYR A O 1
ATOM 629 N N . ASN A 1 83 ? 15.904 5.613 -1.736 1.00 93.31 83 ASN A N 1
ATOM 630 C CA . ASN A 1 83 ? 15.814 4.173 -1.472 1.00 93.31 83 ASN A CA 1
ATOM 631 C C . ASN A 1 83 ? 14.667 3.475 -2.234 1.00 93.31 83 ASN A C 1
ATOM 633 O O . ASN A 1 83 ? 14.228 2.397 -1.831 1.00 93.31 83 ASN A O 1
ATOM 637 N N . LEU A 1 84 ? 14.176 4.056 -3.334 1.00 91.81 84 LEU A N 1
ATOM 638 C CA . LEU A 1 84 ? 13.207 3.400 -4.211 1.00 91.81 84 LEU A CA 1
ATOM 639 C C . LEU A 1 84 ? 13.924 2.563 -5.278 1.00 91.81 84 LEU A C 1
ATOM 641 O O . LEU A 1 84 ? 15.012 2.937 -5.710 1.00 91.81 84 LEU A O 1
ATOM 645 N N . PRO A 1 85 ? 13.347 1.440 -5.742 1.00 92.38 85 PRO A N 1
ATOM 646 C CA . PRO A 1 85 ? 13.959 0.638 -6.796 1.00 92.38 85 PRO A CA 1
ATOM 647 C C . PRO A 1 85 ? 14.149 1.424 -8.101 1.00 92.38 85 PRO A C 1
ATOM 649 O O . PRO A 1 85 ? 13.235 2.102 -8.566 1.00 92.38 85 PRO A O 1
ATOM 652 N N . LEU A 1 86 ? 15.315 1.282 -8.732 1.00 91.31 86 LEU A N 1
ATOM 653 C CA . LEU A 1 86 ? 15.587 1.865 -10.046 1.00 91.31 86 LEU A CA 1
ATOM 654 C C . LEU A 1 86 ? 14.743 1.196 -11.136 1.00 91.31 86 LEU A C 1
ATOM 656 O O . LEU A 1 86 ? 14.565 -0.021 -11.150 1.00 91.31 86 LEU A O 1
ATOM 660 N N . SER A 1 87 ? 14.284 1.986 -12.107 1.00 85.94 87 SER A N 1
ATOM 661 C CA . SER A 1 87 ? 13.538 1.485 -13.267 1.00 85.94 87 SER A CA 1
ATOM 662 C C . SER A 1 87 ? 14.340 0.491 -14.107 1.00 85.94 87 SER A C 1
ATOM 664 O O . SER A 1 87 ? 15.500 0.745 -14.436 1.00 85.94 87 SER A O 1
ATOM 666 N N . ARG A 1 88 ? 13.678 -0.574 -14.592 1.00 85.19 88 ARG A N 1
ATOM 667 C CA . ARG A 1 88 ? 14.256 -1.505 -15.586 1.00 85.19 88 ARG A CA 1
ATOM 668 C C . ARG A 1 88 ? 14.697 -0.816 -16.877 1.00 85.19 88 ARG A C 1
ATOM 670 O O . ARG A 1 88 ? 15.539 -1.348 -17.586 1.00 85.19 88 ARG A O 1
ATOM 677 N N . ASN A 1 89 ? 14.123 0.347 -17.191 1.00 82.62 89 ASN A N 1
ATOM 678 C CA . ASN A 1 89 ? 14.461 1.096 -18.400 1.00 82.62 89 ASN A CA 1
ATOM 679 C C . ASN A 1 89 ? 15.837 1.777 -18.277 1.00 82.62 89 ASN A C 1
ATOM 681 O O . ASN A 1 89 ? 16.454 2.101 -19.287 1.00 82.62 89 ASN A O 1
ATOM 685 N N . ASN A 1 90 ? 16.351 1.941 -17.054 1.00 85.81 90 ASN A N 1
ATOM 686 C CA . ASN A 1 90 ? 17.652 2.543 -16.775 1.00 85.81 90 ASN A CA 1
ATOM 687 C C . ASN A 1 90 ? 18.740 1.467 -16.647 1.00 85.81 90 ASN A C 1
ATOM 689 O O . ASN A 1 90 ? 19.481 1.449 -15.668 1.00 85.81 90 ASN A O 1
ATOM 693 N N . ILE A 1 91 ? 18.843 0.571 -17.638 1.00 87.81 91 ILE A N 1
ATOM 694 C CA . ILE A 1 91 ? 19.739 -0.606 -17.620 1.00 87.81 91 ILE A CA 1
ATOM 695 C C . ILE A 1 91 ? 21.184 -0.233 -17.253 1.00 87.81 91 ILE A C 1
ATOM 697 O O . ILE A 1 91 ? 21.828 -0.944 -16.490 1.00 87.81 91 ILE A O 1
ATOM 701 N N . ASN A 1 92 ? 21.675 0.913 -17.732 1.00 90.31 92 ASN A N 1
ATOM 702 C CA . ASN A 1 92 ? 23.044 1.379 -17.479 1.00 90.31 92 ASN A CA 1
ATOM 703 C C . ASN A 1 92 ? 23.331 1.713 -16.003 1.00 90.31 92 ASN A C 1
ATOM 705 O O . ASN A 1 92 ? 24.494 1.780 -15.617 1.00 90.31 92 ASN A O 1
ATOM 709 N N . LEU A 1 93 ? 22.293 1.957 -15.198 1.00 92.69 93 LEU A N 1
ATOM 710 C CA . LEU A 1 93 ? 22.405 2.223 -13.762 1.00 92.69 93 LEU A CA 1
ATOM 711 C C . LEU A 1 93 ? 22.198 0.958 -12.920 1.00 92.69 93 LEU A C 1
ATOM 713 O O . LEU A 1 93 ? 22.415 0.992 -11.710 1.00 92.69 93 LEU A O 1
ATOM 717 N N . LEU A 1 94 ? 21.759 -0.147 -13.533 1.00 94.50 94 LEU A N 1
ATOM 718 C CA . LEU A 1 94 ? 21.506 -1.392 -12.820 1.00 94.50 94 LEU A CA 1
ATOM 719 C C . LEU A 1 94 ? 22.810 -2.176 -12.619 1.00 94.50 94 LEU A C 1
ATOM 721 O O . LEU A 1 94 ? 23.581 -2.349 -13.568 1.00 94.50 94 LEU A O 1
ATOM 725 N N . PRO A 1 95 ? 23.052 -2.713 -11.411 1.00 95.56 95 PRO A N 1
ATOM 726 C CA . PRO A 1 95 ? 24.190 -3.584 -11.172 1.00 95.56 95 PRO A CA 1
ATOM 727 C C . PRO A 1 95 ? 24.047 -4.889 -11.961 1.00 95.56 95 PRO A C 1
ATOM 729 O O . PRO A 1 95 ? 22.949 -5.422 -12.133 1.00 95.56 95 PRO A O 1
ATOM 732 N N . THR A 1 96 ? 25.172 -5.431 -12.416 1.00 94.88 96 THR A N 1
ATOM 733 C CA . THR A 1 96 ? 25.223 -6.742 -13.072 1.00 94.88 96 THR A CA 1
ATOM 734 C C . THR A 1 96 ? 25.594 -7.826 -12.066 1.00 94.88 96 THR A C 1
ATOM 736 O O . THR A 1 96 ? 26.318 -7.580 -11.101 1.00 94.88 96 THR A O 1
ATOM 739 N N . VAL A 1 97 ? 25.065 -9.029 -12.275 1.00 93.19 97 VAL A N 1
ATOM 740 C CA . VAL A 1 97 ? 25.302 -10.197 -11.420 1.00 93.19 97 VAL A CA 1
ATOM 741 C C . VAL A 1 97 ? 26.058 -11.248 -12.217 1.00 93.19 97 VAL A C 1
ATOM 743 O O . VAL A 1 97 ? 25.694 -11.537 -13.359 1.00 93.19 97 VAL A O 1
ATOM 746 N N . ASP A 1 98 ? 27.083 -11.841 -11.604 1.00 90.38 98 ASP A N 1
ATOM 747 C CA . ASP A 1 98 ? 27.777 -12.990 -12.178 1.00 90.38 98 ASP A CA 1
ATOM 748 C C . ASP A 1 98 ? 26.819 -14.198 -12.239 1.00 90.38 98 ASP A C 1
ATOM 750 O O . ASP A 1 98 ? 26.334 -14.639 -11.186 1.00 90.38 98 ASP A O 1
ATOM 754 N N . PRO A 1 99 ? 26.553 -14.766 -13.433 1.00 90.75 99 PRO A N 1
ATOM 755 C CA . PRO A 1 99 ? 25.726 -15.960 -13.589 1.00 90.75 99 PRO A CA 1
ATOM 756 C C . PRO A 1 99 ? 26.135 -17.118 -12.677 1.00 90.75 99 PRO A C 1
ATOM 758 O O . PRO A 1 99 ? 25.265 -17.852 -12.210 1.00 90.75 99 PRO A O 1
ATOM 761 N N . SER A 1 100 ? 27.430 -17.267 -12.372 1.00 89.12 100 SER A N 1
ATOM 762 C CA . SER A 1 100 ? 27.942 -18.351 -11.522 1.00 89.12 100 SER A CA 1
ATOM 763 C C . SER A 1 100 ? 27.322 -18.365 -10.116 1.00 89.12 100 SER A C 1
ATOM 765 O O . SER A 1 100 ? 27.232 -19.417 -9.484 1.00 89.12 100 SER A O 1
ATOM 767 N N . THR A 1 101 ? 26.842 -17.209 -9.648 1.00 89.31 101 THR A N 1
ATOM 768 C CA . THR A 1 101 ? 26.217 -17.034 -8.329 1.00 89.31 101 THR A CA 1
ATOM 769 C C . THR A 1 101 ? 24.717 -17.332 -8.318 1.00 89.31 101 THR A C 1
ATOM 771 O O . THR A 1 101 ? 24.115 -17.425 -7.248 1.00 89.31 101 THR A O 1
ATOM 774 N N . ILE A 1 102 ? 24.101 -17.494 -9.493 1.00 89.50 102 ILE A N 1
ATOM 775 C CA . ILE A 1 102 ? 22.660 -17.689 -9.647 1.00 89.50 102 ILE A CA 1
ATOM 776 C C . ILE A 1 102 ? 22.390 -19.167 -9.977 1.00 89.50 102 ILE A C 1
ATOM 778 O O . ILE A 1 102 ? 22.791 -19.640 -11.047 1.00 89.50 102 ILE A O 1
ATOM 782 N N . PRO A 1 103 ? 21.678 -19.912 -9.111 1.00 87.88 103 PRO A N 1
ATOM 783 C CA . PRO A 1 103 ? 21.314 -21.299 -9.385 1.00 87.88 103 PRO A CA 1
ATOM 784 C C . PRO A 1 103 ? 20.537 -21.437 -10.699 1.00 87.88 103 PRO A C 1
ATOM 786 O O . PRO A 1 103 ? 19.610 -20.673 -10.960 1.00 87.88 103 PRO A O 1
ATOM 789 N N . HIS A 1 104 ? 20.893 -22.438 -11.509 1.00 85.12 104 HIS A N 1
ATOM 790 C CA . HIS A 1 104 ? 20.245 -22.743 -12.795 1.00 85.12 104 HIS A CA 1
ATOM 791 C C . HIS A 1 104 ? 20.267 -21.600 -13.828 1.00 85.12 104 HIS A C 1
ATOM 793 O O . HIS A 1 104 ? 19.453 -21.580 -14.753 1.00 85.12 104 HIS A O 1
ATOM 799 N N . SER A 1 105 ? 21.194 -20.652 -13.692 1.00 88.62 105 SER A N 1
ATOM 800 C CA . SER A 1 105 ? 21.391 -19.596 -14.679 1.00 88.62 105 SER A CA 1
ATOM 801 C C . SER A 1 105 ? 22.186 -20.087 -15.896 1.00 88.62 105 SER A C 1
ATOM 803 O O . SER A 1 105 ? 22.846 -21.128 -15.871 1.00 88.62 105 SER A O 1
ATOM 805 N N . SER A 1 106 ? 22.127 -19.322 -16.986 1.00 87.69 106 SER A N 1
ATOM 806 C CA . SER A 1 106 ? 22.968 -19.560 -18.158 1.00 87.69 106 SER A CA 1
ATOM 807 C C . SER A 1 106 ? 24.276 -18.792 -18.008 1.00 87.69 106 SER A C 1
ATOM 809 O O . SER A 1 106 ? 24.264 -17.562 -17.969 1.00 87.69 106 SER A O 1
ATOM 811 N N . SER A 1 107 ? 25.408 -19.497 -18.015 1.00 84.38 107 SER A N 1
ATOM 812 C CA . SER A 1 107 ? 26.749 -18.902 -17.874 1.00 84.38 107 SER A CA 1
ATOM 813 C C . SER A 1 107 ? 27.117 -17.904 -18.979 1.00 84.38 107 SER A C 1
ATOM 815 O O . SER A 1 107 ? 27.984 -17.061 -18.787 1.00 84.38 107 SER A O 1
ATOM 817 N N . SER A 1 108 ? 26.454 -17.977 -20.134 1.00 85.31 108 SER A N 1
ATOM 818 C CA . SER A 1 108 ? 26.680 -17.096 -21.284 1.00 85.31 108 SER A CA 1
ATOM 819 C C . SER A 1 108 ? 25.882 -15.786 -21.255 1.00 85.31 108 SER A C 1
ATOM 821 O O . SER A 1 108 ? 25.924 -15.040 -22.232 1.00 85.31 108 SER A O 1
ATOM 823 N N . LYS A 1 109 ? 25.075 -15.544 -20.216 1.00 87.50 109 LYS A N 1
ATOM 824 C CA . LYS A 1 109 ? 24.160 -14.398 -20.140 1.00 87.50 109 LYS A CA 1
ATOM 825 C C . LYS A 1 109 ? 24.637 -13.359 -19.135 1.00 87.50 109 LYS A C 1
ATOM 827 O O . LYS A 1 109 ? 25.360 -13.681 -18.206 1.00 87.50 109 LYS A O 1
ATOM 832 N N . THR A 1 110 ? 24.185 -12.121 -19.292 1.00 90.81 110 THR A N 1
ATOM 833 C CA . THR A 1 110 ? 24.356 -11.070 -18.282 1.00 90.81 110 THR A CA 1
ATOM 834 C C . THR A 1 110 ? 23.017 -10.829 -17.608 1.00 90.81 110 THR A C 1
ATOM 836 O O . THR A 1 110 ? 22.026 -10.592 -18.292 1.00 90.81 110 THR A O 1
ATOM 839 N N . TYR A 1 111 ? 22.994 -10.886 -16.278 1.00 93.56 111 TYR A N 1
ATOM 840 C CA . TYR A 1 111 ? 21.792 -10.627 -15.492 1.00 93.56 111 TYR A CA 1
ATOM 841 C C . TYR A 1 111 ? 21.886 -9.255 -14.829 1.00 93.56 111 TYR A C 1
ATOM 843 O O . TYR A 1 111 ? 22.850 -8.976 -14.115 1.00 93.56 111 TYR A O 1
ATOM 851 N N . TYR A 1 112 ? 20.873 -8.415 -15.033 1.00 95.06 112 TYR A N 1
ATOM 852 C CA . TYR A 1 112 ? 20.752 -7.118 -14.365 1.00 95.06 112 TYR A CA 1
ATOM 853 C C . TYR A 1 112 ? 19.949 -7.263 -13.073 1.00 95.06 112 TYR A C 1
ATOM 855 O O . TYR A 1 112 ? 18.806 -7.723 -13.084 1.00 95.06 112 TYR A O 1
ATOM 863 N N . ALA A 1 113 ? 20.538 -6.888 -11.943 1.00 95.00 113 ALA A N 1
ATOM 864 C CA . ALA A 1 113 ? 19.883 -6.962 -10.647 1.00 95.00 113 ALA A CA 1
ATOM 865 C C . ALA A 1 113 ? 18.890 -5.811 -10.454 1.00 95.00 113 ALA A C 1
ATOM 867 O O . ALA A 1 113 ? 19.187 -4.652 -10.735 1.00 95.00 113 ALA A O 1
ATOM 868 N N . THR A 1 114 ? 17.713 -6.140 -9.926 1.00 94.44 114 THR A N 1
ATOM 869 C CA . THR A 1 114 ? 16.657 -5.176 -9.591 1.00 94.44 114 THR A CA 1
ATOM 870 C C . THR A 1 114 ? 16.141 -5.419 -8.171 1.00 94.44 114 THR A C 1
ATOM 872 O O . THR A 1 114 ? 16.181 -6.546 -7.669 1.00 94.44 114 THR A O 1
ATOM 875 N N . ASN A 1 115 ? 15.642 -4.365 -7.513 1.00 93.81 115 ASN A N 1
ATOM 876 C CA . ASN A 1 115 ? 15.029 -4.441 -6.176 1.00 93.81 115 ASN A CA 1
ATOM 877 C C . ASN A 1 115 ? 13.495 -4.350 -6.201 1.00 93.81 115 ASN A C 1
ATOM 879 O O . ASN A 1 115 ? 12.860 -4.015 -5.200 1.00 93.81 115 ASN A O 1
ATOM 883 N N . PHE A 1 116 ? 12.887 -4.660 -7.339 1.00 91.00 116 PHE A N 1
ATOM 884 C CA . PHE A 1 116 ? 11.441 -4.679 -7.493 1.00 91.00 116 PHE A CA 1
ATOM 885 C C . PHE A 1 116 ? 10.980 -5.955 -8.185 1.00 91.00 116 PHE A C 1
ATOM 887 O O . PHE A 1 116 ? 11.768 -6.672 -8.808 1.00 91.00 116 PHE A O 1
ATOM 894 N N . TYR A 1 117 ? 9.698 -6.250 -8.015 1.00 85.81 117 TYR A N 1
ATOM 895 C CA . TYR A 1 117 ? 9.072 -7.444 -8.552 1.00 85.81 117 TYR A CA 1
ATOM 896 C C . TYR A 1 117 ? 8.335 -7.107 -9.852 1.00 85.81 117 TYR A C 1
ATOM 898 O O . TYR A 1 117 ? 7.612 -6.119 -9.923 1.00 85.81 117 TYR A O 1
ATOM 906 N N . LEU A 1 118 ? 8.532 -7.907 -10.901 1.00 72.56 118 LEU A N 1
ATOM 907 C CA . LEU A 1 118 ? 7.995 -7.649 -12.246 1.00 72.56 118 LEU A CA 1
ATOM 908 C C . LEU A 1 118 ? 6.740 -8.477 -12.567 1.00 72.56 118 LEU A C 1
ATOM 910 O O . LEU A 1 118 ? 6.248 -8.427 -13.689 1.00 72.56 118 LEU A O 1
ATOM 914 N N . LEU A 1 119 ? 6.230 -9.288 -11.636 1.00 64.12 119 LEU A N 1
ATOM 915 C CA . LEU A 1 119 ? 5.117 -10.195 -11.917 1.00 64.12 119 LEU A CA 1
ATOM 916 C C . LEU A 1 119 ? 3.858 -9.850 -11.103 1.00 64.12 119 LEU A C 1
ATOM 918 O O . LEU A 1 119 ? 3.959 -9.434 -9.952 1.00 64.12 119 LEU A O 1
ATOM 922 N N . PRO A 1 120 ? 2.663 -10.083 -11.668 1.00 51.44 120 PRO A N 1
ATOM 923 C CA . PRO A 1 120 ? 2.411 -10.383 -13.075 1.00 51.44 120 PRO A CA 1
ATOM 924 C C . PRO A 1 120 ? 2.415 -9.083 -13.898 1.00 51.44 120 PRO A C 1
ATOM 926 O O . PRO A 1 120 ? 1.517 -8.259 -13.746 1.00 51.44 120 PRO A O 1
ATOM 929 N N . PHE A 1 121 ? 3.363 -8.895 -14.824 1.00 51.03 121 PHE A N 1
ATOM 930 C CA . PHE A 1 121 ? 3.072 -7.993 -15.938 1.00 51.03 121 PHE A CA 1
ATOM 931 C C . PHE A 1 121 ? 1.910 -8.589 -16.723 1.00 51.03 121 PHE A C 1
ATOM 933 O O . PHE A 1 121 ? 1.942 -9.754 -17.125 1.00 51.03 121 PHE A O 1
ATOM 940 N N . THR A 1 122 ? 0.879 -7.787 -16.947 1.00 41.09 122 THR A N 1
ATOM 941 C CA . THR A 1 122 ? -0.167 -8.094 -17.911 1.00 41.09 122 THR A CA 1
ATOM 942 C C . THR A 1 122 ? 0.463 -8.156 -19.300 1.00 41.09 122 THR A C 1
ATOM 944 O O . THR A 1 122 ? 0.803 -7.140 -19.898 1.00 41.09 122 THR A O 1
ATOM 947 N N . ILE A 1 123 ? 0.644 -9.376 -19.809 1.00 35.00 123 ILE A N 1
ATOM 948 C CA . ILE A 1 123 ? 0.954 -9.625 -21.217 1.00 35.00 123 ILE A CA 1
ATOM 949 C C . ILE A 1 123 ? -0.268 -9.153 -22.011 1.00 35.00 123 ILE A C 1
ATOM 951 O O . ILE A 1 123 ? -1.351 -9.726 -21.880 1.00 35.00 123 ILE A O 1
ATOM 955 N N . SER A 1 124 ? -0.124 -8.081 -22.787 1.00 39.25 124 SER A N 1
ATOM 956 C CA . SER A 1 124 ? -1.102 -7.719 -23.811 1.00 39.25 124 SER A CA 1
ATOM 957 C C . SER A 1 124 ? -1.091 -8.816 -24.868 1.00 39.25 124 SER A C 1
ATOM 959 O O . SER A 1 124 ? -0.054 -9.053 -25.490 1.00 39.25 124 SER A O 1
ATOM 961 N N . ASP A 1 125 ? -2.210 -9.512 -25.051 1.00 34.62 125 ASP A N 1
ATOM 962 C CA . ASP A 1 125 ? -2.321 -10.457 -26.154 1.00 34.62 125 ASP A CA 1
ATOM 963 C C . ASP A 1 125 ? -2.518 -9.711 -27.486 1.00 34.62 125 ASP A C 1
ATOM 965 O O . ASP A 1 125 ? -2.876 -8.531 -27.549 1.00 34.62 125 ASP A O 1
ATOM 969 N N . SER A 1 126 ? -2.261 -10.418 -28.580 1.00 37.22 126 SER A N 1
ATOM 970 C CA . SER A 1 126 ? -2.354 -9.908 -29.947 1.00 37.22 126 SER A CA 1
ATOM 971 C C . SER A 1 126 ? -3.792 -9.661 -30.430 1.00 37.22 126 SER A C 1
ATOM 973 O O . SER A 1 126 ? -3.989 -9.437 -31.623 1.00 37.22 126 SER A O 1
ATOM 975 N N . THR A 1 127 ? -4.812 -9.752 -29.565 1.00 40.22 127 THR A N 1
ATOM 976 C CA . THR A 1 127 ? -6.226 -9.637 -29.970 1.00 40.22 127 THR A CA 1
ATOM 977 C C . THR A 1 127 ? -6.745 -8.201 -29.975 1.00 40.22 127 THR A C 1
ATOM 979 O O . THR A 1 127 ? -7.876 -7.963 -30.395 1.00 40.22 127 THR A O 1
ATOM 982 N N . GLY A 1 128 ? -5.941 -7.227 -29.529 1.00 36.56 128 GLY A N 1
ATOM 983 C CA . GLY A 1 128 ? -6.358 -5.822 -29.476 1.00 36.56 128 GLY A CA 1
ATOM 984 C C . GLY A 1 128 ? -7.474 -5.552 -28.460 1.00 36.56 128 GLY A C 1
ATOM 985 O O . GLY A 1 128 ? -8.020 -4.451 -28.434 1.00 36.56 128 GLY A O 1
ATOM 986 N N . GLN A 1 129 ? -7.809 -6.524 -27.604 1.00 33.62 129 GLN A N 1
ATOM 987 C CA . GLN A 1 129 ? -8.669 -6.287 -26.456 1.00 33.62 129 GLN A CA 1
ATOM 988 C C . GLN A 1 129 ? -7.832 -5.657 -25.345 1.00 33.62 129 GLN A C 1
ATOM 990 O O . GLN A 1 129 ? -7.062 -6.326 -24.655 1.00 33.62 129 GLN A O 1
ATOM 995 N N . SER A 1 130 ? -7.972 -4.341 -25.171 1.00 38.06 130 SER A N 1
ATOM 996 C CA . SER A 1 130 ? -7.431 -3.653 -24.005 1.00 38.06 130 SER A CA 1
ATOM 997 C C . SER A 1 130 ? -8.082 -4.245 -22.756 1.00 38.06 130 SER A C 1
ATOM 999 O O . SER A 1 130 ? -9.248 -3.966 -22.463 1.00 38.06 130 SER A O 1
ATOM 1001 N N . ARG A 1 131 ? -7.337 -5.053 -21.993 1.00 44.84 131 ARG A N 1
ATOM 1002 C CA . ARG A 1 131 ? -7.672 -5.224 -20.580 1.00 44.84 131 ARG A CA 1
ATOM 1003 C C . ARG A 1 131 ? -7.653 -3.837 -19.933 1.00 44.84 131 ARG A C 1
ATOM 1005 O O . ARG A 1 131 ? -6.865 -2.987 -20.352 1.00 44.84 131 ARG A O 1
ATOM 1012 N N . PRO A 1 132 ? -8.540 -3.584 -18.968 1.00 47.72 132 PRO A N 1
ATOM 1013 C CA . PRO A 1 132 ? -8.666 -2.270 -18.368 1.00 47.72 132 PRO A CA 1
ATOM 1014 C C . PRO A 1 132 ? -7.307 -1.829 -17.821 1.00 47.72 132 PRO A C 1
ATOM 1016 O O . PRO A 1 132 ? -6.679 -2.552 -17.052 1.00 47.72 132 PRO A O 1
ATOM 1019 N N . PHE A 1 133 ? -6.833 -0.668 -18.274 1.00 55.69 133 PHE A N 1
ATOM 1020 C CA . PHE A 1 133 ? -5.613 -0.047 -17.775 1.00 55.69 133 PHE A CA 1
ATOM 1021 C C . PHE A 1 133 ? -5.765 0.163 -16.263 1.00 55.69 133 PHE A C 1
ATOM 1023 O O . PHE A 1 133 ? -6.501 1.049 -15.823 1.00 55.69 133 PHE A O 1
ATOM 1030 N N . THR A 1 134 ? -5.117 -0.679 -15.460 1.00 57.44 134 THR A N 1
ATOM 1031 C CA . THR A 1 134 ? -4.974 -0.456 -14.022 1.00 57.44 134 THR A CA 1
ATOM 1032 C C . THR A 1 134 ? -3.754 0.423 -13.819 1.00 57.44 134 THR A C 1
ATOM 1034 O O . THR A 1 134 ? -2.639 0.019 -14.156 1.00 57.44 134 THR A O 1
ATOM 1037 N N . LEU A 1 135 ? -3.953 1.618 -13.268 1.00 70.31 135 LEU A N 1
ATOM 1038 C CA . LEU A 1 135 ? -2.842 2.417 -12.766 1.00 70.31 135 LEU A CA 1
ATOM 1039 C C . LEU A 1 135 ? -2.196 1.641 -11.618 1.00 70.31 135 LEU A C 1
ATOM 1041 O O . LEU A 1 135 ? -2.841 1.386 -10.606 1.00 70.31 135 LEU A O 1
ATOM 1045 N N . ALA A 1 136 ? -0.949 1.229 -11.813 1.00 73.50 136 ALA A N 1
ATOM 1046 C CA . ALA A 1 136 ? -0.186 0.462 -10.844 1.00 73.50 136 ALA A CA 1
ATOM 1047 C C . ALA A 1 136 ? 1.242 1.001 -10.761 1.00 73.50 136 ALA A C 1
ATOM 1049 O O . ALA A 1 136 ? 1.751 1.640 -11.690 1.00 73.50 136 ALA A O 1
ATOM 1050 N N . ASP A 1 137 ? 1.891 0.732 -9.635 1.00 77.56 137 ASP A N 1
ATOM 1051 C CA . ASP A 1 137 ? 3.319 0.959 -9.488 1.00 77.56 137 ASP A CA 1
ATOM 1052 C C . ASP A 1 137 ? 4.086 0.068 -10.489 1.00 77.56 137 ASP A C 1
ATOM 1054 O O . ASP A 1 137 ? 3.939 -1.154 -10.491 1.00 77.56 137 ASP A O 1
ATOM 1058 N N . THR A 1 138 ? 4.894 0.679 -11.361 1.00 75.88 138 THR A N 1
ATOM 1059 C CA . THR A 1 138 ? 5.690 -0.023 -12.386 1.00 75.88 138 THR A CA 1
ATOM 1060 C C . THR A 1 138 ? 6.968 -0.661 -11.834 1.00 75.88 138 THR A C 1
ATOM 1062 O O . THR A 1 138 ? 7.623 -1.435 -12.536 1.00 75.88 138 THR A O 1
ATOM 1065 N N . GLN A 1 139 ? 7.338 -0.327 -10.596 1.00 83.81 139 GLN A N 1
ATOM 1066 C CA . GLN A 1 139 ? 8.506 -0.810 -9.859 1.00 83.81 139 GLN A CA 1
ATOM 1067 C C . GLN A 1 139 ? 8.132 -1.178 -8.408 1.00 83.81 139 GLN A C 1
ATOM 1069 O O . GLN A 1 139 ? 8.699 -0.626 -7.459 1.00 83.81 139 GLN A O 1
ATOM 1074 N N . PRO A 1 140 ? 7.190 -2.115 -8.190 1.00 83.81 140 PRO A N 1
ATOM 1075 C CA . PRO A 1 140 ? 6.733 -2.431 -6.847 1.00 83.81 140 PRO A CA 1
ATOM 1076 C C . PRO A 1 140 ? 7.859 -3.106 -6.053 1.00 83.81 140 PRO A C 1
ATOM 1078 O O . PRO A 1 140 ? 8.401 -4.132 -6.467 1.00 83.81 140 PRO A O 1
ATOM 1081 N N . SER A 1 141 ? 8.194 -2.555 -4.882 1.00 85.50 141 SER A N 1
ATOM 1082 C CA . SER A 1 141 ? 9.214 -3.140 -3.996 1.00 85.50 141 SER A CA 1
ATOM 1083 C C . SER A 1 141 ? 8.937 -4.620 -3.711 1.00 85.50 141 SER A C 1
ATOM 1085 O O . SER A 1 141 ? 7.782 -5.004 -3.499 1.00 85.50 141 SER A O 1
ATOM 1087 N N . CYS A 1 142 ? 10.004 -5.424 -3.658 1.00 91.69 142 CYS A N 1
ATOM 1088 C CA . CYS A 1 142 ? 9.968 -6.855 -3.329 1.00 91.69 142 CYS A CA 1
ATOM 1089 C C . CYS A 1 142 ? 9.637 -7.159 -1.865 1.00 91.69 142 CYS A C 1
ATOM 1091 O O . CYS A 1 142 ? 9.562 -8.327 -1.478 1.00 91.69 142 CYS A O 1
ATOM 1093 N N . VAL A 1 143 ? 9.494 -6.130 -1.034 1.00 92.94 143 VAL A N 1
ATOM 1094 C CA . VAL A 1 143 ? 9.108 -6.273 0.362 1.00 92.94 143 VAL A CA 1
ATOM 1095 C C . VAL A 1 143 ? 7.869 -5.436 0.623 1.00 92.94 143 VAL A C 1
ATOM 1097 O O . VAL A 1 143 ? 7.759 -4.295 0.173 1.00 92.94 143 VAL A O 1
ATOM 1100 N N . TRP A 1 144 ? 6.943 -6.022 1.369 1.00 92.75 144 TRP A N 1
ATOM 1101 C CA . TRP A 1 144 ? 5.802 -5.337 1.949 1.00 92.75 144 TRP A CA 1
ATOM 1102 C C . TRP A 1 144 ? 5.981 -5.318 3.461 1.00 92.75 144 TRP A C 1
ATOM 1104 O O . TRP A 1 144 ? 6.343 -6.329 4.071 1.00 92.75 144 TRP A O 1
ATOM 1114 N N . ALA A 1 145 ? 5.743 -4.150 4.040 1.00 93.75 145 ALA A N 1
ATOM 1115 C CA . ALA A 1 145 ? 5.822 -3.901 5.465 1.00 93.75 145 ALA A CA 1
ATOM 1116 C C . ALA A 1 145 ? 4.472 -3.359 5.926 1.00 93.75 145 ALA A C 1
ATOM 1118 O O . ALA A 1 145 ? 4.145 -2.202 5.674 1.00 93.75 145 ALA A O 1
ATOM 1119 N N . TYR A 1 146 ? 3.681 -4.217 6.568 1.00 93.56 146 TYR A N 1
ATOM 1120 C CA . TYR A 1 146 ? 2.338 -3.866 7.045 1.00 93.56 146 TYR A CA 1
ATOM 1121 C C . TYR A 1 146 ? 2.368 -3.122 8.388 1.00 93.56 146 TYR A C 1
ATOM 1123 O O . TYR A 1 146 ? 1.371 -2.549 8.813 1.00 93.56 146 TYR A O 1
ATOM 1131 N N . ASP A 1 147 ? 3.532 -3.105 9.034 1.00 91.56 147 ASP A N 1
ATOM 1132 C CA . ASP A 1 147 ? 3.823 -2.376 10.259 1.00 91.56 147 ASP A CA 1
ATOM 1133 C C . ASP A 1 147 ? 5.079 -1.530 10.049 1.00 91.56 147 ASP A C 1
ATOM 1135 O O . ASP A 1 147 ? 5.989 -1.929 9.325 1.00 91.56 147 ASP A O 1
ATOM 1139 N N . LYS A 1 148 ? 5.166 -0.374 10.709 1.00 92.19 148 LYS A N 1
ATOM 1140 C CA . LYS A 1 148 ? 6.282 0.569 10.515 1.00 92.19 148 LYS A CA 1
ATOM 1141 C C . LYS A 1 148 ? 7.491 0.259 11.405 1.00 92.19 148 LYS A C 1
ATOM 1143 O O . LYS A 1 148 ? 8.605 0.673 11.108 1.00 92.19 148 LYS A O 1
ATOM 1148 N N . ASN A 1 149 ? 7.328 -0.530 12.465 1.00 93.75 149 ASN A N 1
ATOM 1149 C CA . ASN A 1 149 ? 8.402 -0.840 13.416 1.00 93.75 149 ASN A CA 1
ATOM 1150 C C . ASN A 1 149 ? 9.295 -2.027 12.989 1.00 93.75 149 ASN A C 1
ATOM 1152 O O . ASN A 1 149 ? 9.597 -2.904 13.792 1.00 93.75 149 ASN A O 1
ATOM 1156 N N . TYR A 1 150 ? 9.673 -2.112 11.715 1.00 94.25 150 TYR A N 1
ATOM 1157 C CA . TYR A 1 150 ? 10.529 -3.194 11.225 1.00 94.25 150 TYR A CA 1
ATOM 1158 C C . TYR A 1 150 ? 12.019 -2.922 11.430 1.00 94.25 150 TYR A C 1
ATOM 1160 O O . TYR A 1 150 ? 12.480 -1.782 11.377 1.00 94.25 150 TYR A O 1
ATOM 1168 N N . ASN A 1 151 ? 12.789 -4.002 11.581 1.00 94.69 151 ASN A N 1
ATOM 1169 C CA . ASN A 1 151 ? 14.245 -3.935 11.602 1.00 94.69 151 ASN A CA 1
ATOM 1170 C C . ASN A 1 151 ? 14.784 -3.550 10.222 1.00 94.69 151 ASN A C 1
ATOM 1172 O O . ASN A 1 151 ? 14.407 -4.139 9.203 1.00 94.69 151 ASN A O 1
ATOM 1176 N N . PHE A 1 152 ? 15.701 -2.587 10.201 1.00 95.56 152 PHE A N 1
ATOM 1177 C CA . PHE A 1 152 ? 16.304 -2.118 8.963 1.00 95.56 152 PHE A CA 1
ATOM 1178 C C . PHE A 1 152 ? 17.267 -3.157 8.379 1.00 95.56 152 PHE A C 1
ATOM 1180 O O . PHE A 1 152 ? 18.042 -3.790 9.094 1.00 95.56 152 PHE A O 1
ATOM 1187 N N . SER A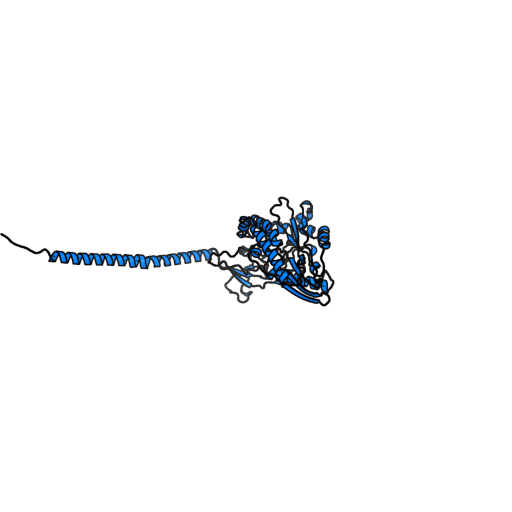 1 153 ? 17.209 -3.340 7.061 1.00 93.31 153 SER A N 1
ATOM 1188 C CA . SER A 1 153 ? 18.114 -4.204 6.299 1.00 93.31 153 SER A CA 1
ATOM 1189 C C . SER A 1 153 ? 18.190 -3.750 4.840 1.00 93.31 153 SER A C 1
ATOM 1191 O O . SER A 1 153 ? 17.169 -3.573 4.182 1.00 93.31 153 SER A O 1
ATOM 1193 N N . THR A 1 154 ? 19.400 -3.572 4.319 1.00 91.12 154 THR A N 1
ATOM 1194 C CA . THR A 1 154 ? 19.638 -3.184 2.920 1.00 91.12 154 THR A CA 1
ATOM 1195 C C . THR A 1 154 ? 19.466 -4.395 1.984 1.00 91.12 154 THR A C 1
ATOM 1197 O O . THR A 1 154 ? 19.842 -5.502 2.376 1.00 91.12 154 THR A O 1
ATOM 1200 N N . PRO A 1 155 ? 18.930 -4.231 0.756 1.00 92.31 155 PRO A N 1
ATOM 1201 C CA . PRO A 1 155 ? 18.442 -2.977 0.162 1.00 92.31 155 PRO A CA 1
ATOM 1202 C C . PRO A 1 155 ? 16.963 -2.661 0.447 1.00 92.31 155 PRO A C 1
ATOM 1204 O O . PRO A 1 155 ? 16.537 -1.528 0.274 1.00 92.31 155 PRO A O 1
ATOM 1207 N N . TYR A 1 156 ? 16.174 -3.631 0.911 1.00 92.62 156 TYR A N 1
ATOM 1208 C CA . TYR A 1 156 ? 14.706 -3.531 0.893 1.00 92.62 156 TYR A CA 1
ATOM 1209 C C . TYR A 1 156 ? 14.053 -2.779 2.052 1.00 92.62 156 TYR A C 1
ATOM 1211 O O . TYR A 1 156 ? 12.976 -2.218 1.896 1.00 92.62 156 TYR A O 1
ATOM 1219 N N . LEU A 1 157 ? 14.662 -2.830 3.231 1.00 94.62 157 LEU A N 1
ATOM 1220 C CA . LEU A 1 157 ? 14.207 -2.169 4.452 1.00 94.62 157 LEU A CA 1
ATOM 1221 C C . LEU A 1 157 ? 15.273 -1.157 4.873 1.00 94.62 157 LEU A C 1
ATOM 1223 O O . LEU A 1 157 ? 15.728 -1.172 6.017 1.00 94.62 157 LEU A O 1
ATOM 1227 N N . ALA A 1 158 ? 15.741 -0.341 3.926 1.00 94.62 158 ALA A N 1
ATOM 1228 C CA . ALA A 1 158 ? 16.726 0.696 4.200 1.00 94.62 158 ALA A CA 1
ATOM 1229 C C . ALA A 1 158 ? 16.234 1.625 5.323 1.00 94.62 158 ALA A C 1
ATOM 1231 O O . ALA A 1 158 ? 15.031 1.821 5.507 1.00 94.62 158 ALA A O 1
ATOM 1232 N N . ASN A 1 159 ? 17.167 2.177 6.102 1.00 95.56 159 ASN A N 1
ATOM 1233 C CA . ASN A 1 159 ? 16.814 3.117 7.159 1.00 95.56 159 ASN A CA 1
ATOM 1234 C C . ASN A 1 159 ? 16.278 4.413 6.517 1.00 95.56 159 ASN A C 1
ATOM 1236 O O . ASN A 1 159 ? 17.035 5.077 5.803 1.00 95.56 159 ASN A O 1
ATOM 1240 N N . PRO A 1 160 ? 15.018 4.805 6.776 1.00 95.12 160 PRO A N 1
ATOM 1241 C CA . PRO A 1 160 ? 14.437 6.003 6.184 1.00 95.12 160 PRO A CA 1
ATOM 1242 C C . PRO A 1 160 ? 14.933 7.297 6.850 1.00 95.12 160 PRO A C 1
ATOM 1244 O O . PRO A 1 160 ? 14.536 8.378 6.435 1.00 95.12 160 PRO A O 1
ATOM 1247 N N . ASN A 1 161 ? 15.782 7.222 7.880 1.00 94.44 161 ASN A N 1
ATOM 1248 C CA . ASN A 1 161 ? 16.292 8.371 8.633 1.00 94.44 161 ASN A CA 1
ATOM 1249 C C . ASN A 1 161 ? 15.177 9.265 9.215 1.00 94.44 161 ASN A C 1
ATOM 1251 O O . ASN A 1 161 ? 15.289 10.487 9.266 1.00 94.44 161 ASN A O 1
ATOM 1255 N N . THR A 1 162 ? 14.078 8.641 9.639 1.00 91.94 162 THR A N 1
ATOM 1256 C CA . THR A 1 162 ? 12.940 9.300 10.289 1.00 91.94 162 THR A CA 1
ATOM 1257 C C . THR A 1 162 ? 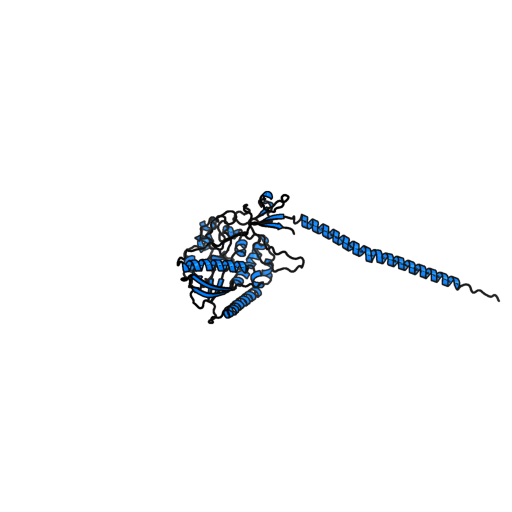12.476 8.459 11.476 1.00 91.94 162 THR A C 1
ATOM 1259 O O . THR A 1 162 ? 12.656 7.235 11.495 1.00 91.94 162 THR A O 1
ATOM 1262 N N . SER A 1 163 ? 11.938 9.110 12.506 1.00 93.06 163 SER A N 1
ATOM 1263 C CA . SER A 1 163 ? 11.539 8.437 13.742 1.00 93.06 163 SER A CA 1
ATOM 1264 C C . SER A 1 163 ? 10.284 7.585 13.532 1.00 93.06 163 SER A C 1
ATOM 1266 O O . SER A 1 163 ? 9.500 7.792 12.612 1.00 93.06 163 SER A O 1
ATOM 1268 N N . LEU A 1 164 ? 10.064 6.588 14.391 1.00 92.56 164 LEU A N 1
ATOM 1269 C CA . LEU A 1 164 ? 8.885 5.726 14.265 1.00 92.56 164 LEU A CA 1
ATOM 1270 C C . LEU A 1 164 ? 7.568 6.503 14.426 1.00 92.56 164 LEU A C 1
ATOM 1272 O O . LEU A 1 164 ? 6.592 6.200 13.749 1.00 92.56 164 LEU A O 1
ATOM 1276 N N . SER A 1 165 ? 7.543 7.523 15.288 1.00 91.62 165 SER A N 1
ATOM 1277 C CA . SER A 1 165 ? 6.339 8.305 15.596 1.00 91.62 165 SER A CA 1
ATOM 1278 C C . SER A 1 165 ? 5.833 9.170 14.439 1.00 91.62 165 SER A C 1
ATOM 1280 O O . SER A 1 165 ? 4.707 9.653 14.502 1.00 91.62 165 SER A O 1
ATOM 1282 N N . THR A 1 166 ? 6.654 9.397 13.414 1.00 91.94 166 THR A N 1
ATOM 1283 C CA . THR A 1 166 ? 6.334 10.225 12.239 1.00 91.94 166 THR A CA 1
ATOM 1284 C C . THR A 1 166 ? 6.053 9.398 10.981 1.00 91.94 166 THR A C 1
ATOM 1286 O O . THR A 1 166 ? 5.656 9.943 9.949 1.00 91.94 166 THR A O 1
ATOM 1289 N N . ARG A 1 167 ? 6.221 8.073 11.050 1.00 94.62 167 ARG A N 1
ATOM 1290 C CA . ARG A 1 167 ? 5.961 7.123 9.958 1.00 94.62 167 ARG A CA 1
ATOM 1291 C C . ARG A 1 167 ? 4.496 6.705 9.990 1.00 94.62 167 ARG A C 1
ATOM 1293 O O . ARG A 1 167 ? 4.157 5.631 10.469 1.00 94.62 167 ARG A O 1
ATOM 1300 N N . LEU A 1 168 ? 3.633 7.620 9.557 1.00 94.94 168 LEU A N 1
ATOM 1301 C CA . LEU A 1 168 ? 2.177 7.518 9.701 1.00 94.94 168 LEU A CA 1
ATOM 1302 C C . LEU A 1 168 ? 1.456 7.400 8.350 1.00 94.94 168 LEU A C 1
ATOM 1304 O O . LEU A 1 168 ? 0.277 7.715 8.255 1.00 94.94 168 LEU A O 1
ATOM 1308 N N . ASP A 1 169 ? 2.142 7.012 7.278 1.00 95.94 169 ASP A N 1
ATOM 1309 C CA . ASP A 1 169 ? 1.528 6.870 5.959 1.00 95.94 169 ASP A CA 1
ATOM 1310 C C . ASP A 1 169 ? 0.690 5.589 5.841 1.00 95.94 169 ASP A C 1
ATOM 1312 O O . ASP A 1 169 ? 0.950 4.578 6.495 1.00 95.94 169 ASP A O 1
ATOM 1316 N N . ALA A 1 170 ? -0.309 5.622 4.964 1.00 95.19 170 ALA A N 1
ATOM 1317 C CA . ALA A 1 170 ? -1.183 4.486 4.696 1.00 95.19 170 ALA A CA 1
ATOM 1318 C C . ALA A 1 170 ? -0.667 3.528 3.601 1.00 95.19 170 ALA A C 1
ATOM 1320 O O . ALA A 1 170 ? -1.476 2.907 2.916 1.00 95.19 170 ALA A O 1
ATOM 1321 N N . THR A 1 171 ? 0.648 3.413 3.389 1.00 94.69 171 THR A N 1
ATOM 1322 C CA . THR A 1 171 ? 1.218 2.399 2.484 1.00 94.69 171 THR A CA 1
ATOM 1323 C C . THR A 1 171 ? 1.669 1.162 3.266 1.00 94.69 171 THR A C 1
ATOM 1325 O O . THR A 1 171 ? 2.156 1.271 4.394 1.00 94.69 171 THR A O 1
ATOM 1328 N N . ASN A 1 172 ? 1.599 -0.013 2.632 1.00 92.19 172 ASN A N 1
ATOM 1329 C CA . ASN A 1 172 ? 2.197 -1.255 3.158 1.00 92.19 172 ASN A CA 1
ATOM 1330 C C . ASN A 1 172 ? 3.568 -1.533 2.541 1.00 92.19 172 ASN A C 1
ATOM 1332 O O . ASN A 1 172 ? 3.956 -2.684 2.311 1.00 92.19 172 ASN A O 1
ATOM 1336 N N . LYS A 1 173 ? 4.289 -0.469 2.198 1.00 92.69 173 LYS A N 1
ATOM 1337 C CA . LYS A 1 173 ? 5.622 -0.544 1.620 1.00 92.69 173 LYS A CA 1
ATOM 1338 C C . LYS A 1 173 ? 6.649 -0.039 2.633 1.00 92.69 173 LYS A C 1
ATOM 1340 O O . LYS A 1 173 ? 6.316 0.789 3.487 1.00 92.69 173 LYS A O 1
ATOM 1345 N N . PRO A 1 174 ? 7.897 -0.526 2.547 1.00 94.38 174 PRO A N 1
ATOM 1346 C CA . PRO A 1 174 ? 9.009 0.081 3.257 1.00 94.38 174 PRO A CA 1
ATOM 1347 C C . PRO A 1 174 ? 9.072 1.583 2.972 1.00 94.38 174 PRO A C 1
ATOM 1349 O O . PRO A 1 174 ? 8.767 2.024 1.865 1.00 94.38 174 PRO A O 1
ATOM 1352 N N . ASP A 1 175 ? 9.437 2.356 3.984 1.00 95.50 175 ASP A N 1
ATOM 1353 C CA . ASP A 1 175 ? 9.571 3.801 3.876 1.00 95.50 175 ASP A CA 1
ATOM 1354 C C . ASP A 1 175 ? 10.755 4.192 2.979 1.00 95.50 175 ASP A C 1
ATOM 1356 O O . ASP A 1 175 ? 11.859 3.670 3.177 1.00 95.50 175 ASP A O 1
ATOM 1360 N N . PRO A 1 176 ? 10.567 5.140 2.043 1.00 95.44 176 PRO A N 1
ATOM 1361 C CA . PRO A 1 176 ? 11.675 5.775 1.345 1.00 95.44 176 PRO A CA 1
ATOM 1362 C C . PRO A 1 176 ? 12.503 6.625 2.318 1.00 95.44 176 PRO A C 1
ATOM 1364 O O . PRO A 1 176 ? 12.114 6.861 3.466 1.00 95.44 176 PRO A O 1
ATOM 1367 N N . LEU A 1 177 ? 13.644 7.138 1.860 1.00 95.12 177 LEU A N 1
ATOM 1368 C CA . LEU A 1 177 ? 14.421 8.113 2.626 1.00 95.12 177 LEU A CA 1
ATOM 1369 C C . LEU A 1 177 ? 13.552 9.339 2.969 1.00 95.12 177 LEU A C 1
ATOM 1371 O O . LEU A 1 177 ? 12.930 9.938 2.096 1.00 95.12 177 LEU A O 1
ATOM 1375 N N . GLY A 1 178 ? 13.499 9.696 4.251 1.00 93.88 178 GLY A N 1
ATOM 1376 C CA . GLY A 1 178 ? 12.619 10.721 4.817 1.00 93.88 178 GLY A CA 1
ATOM 1377 C C . GLY A 1 178 ? 11.210 10.224 5.172 1.00 93.88 178 GLY A C 1
ATOM 1378 O O . GLY A 1 178 ? 10.542 10.845 5.998 1.00 93.88 178 GLY A O 1
ATOM 1379 N N . GLY A 1 179 ? 10.768 9.089 4.628 1.00 95.50 179 GLY A N 1
ATOM 1380 C CA . GLY A 1 179 ? 9.415 8.547 4.766 1.00 95.50 179 GLY A CA 1
ATOM 1381 C C . GLY A 1 179 ? 8.444 9.030 3.685 1.00 95.50 179 GLY A C 1
ATOM 1382 O O . GLY A 1 179 ? 8.656 10.046 3.028 1.00 95.50 179 GLY A O 1
ATOM 1383 N N . TRP A 1 180 ? 7.343 8.298 3.518 1.00 95.50 180 TRP A N 1
ATOM 1384 C CA . TRP A 1 180 ? 6.353 8.512 2.450 1.00 95.50 180 TRP A CA 1
ATOM 1385 C C . TRP A 1 180 ? 5.678 9.890 2.452 1.00 95.50 180 TRP A C 1
ATOM 1387 O O . TRP A 1 180 ? 5.255 10.371 1.406 1.00 95.50 180 TRP A O 1
ATOM 1397 N N . LEU A 1 181 ? 5.570 10.525 3.622 1.00 94.81 181 LEU A N 1
ATOM 1398 C CA . LEU A 1 181 ? 4.955 11.846 3.797 1.00 94.81 181 LEU A CA 1
ATOM 1399 C C . LEU A 1 181 ? 5.987 12.974 3.948 1.00 94.81 181 LEU A C 1
ATOM 1401 O O . LEU A 1 181 ? 5.637 14.075 4.366 1.00 94.81 181 LEU A O 1
ATOM 1405 N N . ASN A 1 182 ? 7.257 12.726 3.624 1.00 93.94 182 ASN A N 1
ATOM 1406 C CA . ASN A 1 182 ? 8.259 13.784 3.564 1.00 93.94 182 ASN A CA 1
ATOM 1407 C C . ASN A 1 182 ? 7.944 14.743 2.402 1.00 93.94 182 ASN A C 1
ATOM 1409 O O . ASN A 1 182 ? 7.665 14.305 1.288 1.00 93.94 182 ASN A O 1
ATOM 1413 N N . THR A 1 183 ? 7.994 16.056 2.625 1.00 90.75 183 THR A N 1
ATOM 1414 C CA . THR A 1 183 ? 7.619 17.050 1.609 1.00 90.75 183 THR A CA 1
ATOM 1415 C C . THR A 1 183 ? 8.597 17.110 0.436 1.00 90.75 183 THR A C 1
ATOM 1417 O O . THR A 1 183 ? 8.161 17.393 -0.678 1.00 90.75 183 THR A O 1
ATOM 1420 N N . ASN A 1 184 ? 9.887 16.800 0.634 1.00 91.25 184 ASN A N 1
ATOM 1421 C CA . ASN A 1 184 ? 10.845 16.687 -0.472 1.00 91.25 184 ASN A CA 1
ATOM 1422 C C . ASN A 1 184 ? 10.548 15.443 -1.316 1.00 91.25 184 ASN A C 1
ATOM 1424 O O . ASN A 1 184 ? 10.459 15.546 -2.537 1.00 91.25 184 ASN A O 1
ATOM 1428 N N . PHE A 1 185 ? 10.294 14.302 -0.664 1.00 92.81 185 PHE A N 1
ATOM 1429 C CA . PHE A 1 185 ? 9.861 13.086 -1.354 1.00 92.81 185 PHE A CA 1
ATOM 1430 C C . PHE A 1 185 ? 8.570 13.322 -2.146 1.00 92.81 185 PHE A C 1
ATOM 1432 O O . PHE A 1 185 ? 8.489 12.972 -3.317 1.00 92.81 185 PHE A O 1
ATOM 1439 N N . MET A 1 186 ? 7.577 13.965 -1.532 1.00 90.12 186 MET A N 1
ATOM 1440 C CA . MET A 1 186 ? 6.282 14.245 -2.150 1.00 90.12 186 MET A CA 1
ATOM 1441 C C . MET A 1 186 ? 6.349 15.227 -3.311 1.00 90.12 186 MET A C 1
ATOM 1443 O O . MET A 1 186 ? 5.539 15.127 -4.228 1.00 90.12 186 MET A O 1
ATOM 1447 N N . ARG A 1 187 ? 7.297 16.166 -3.290 1.00 86.88 187 ARG A N 1
ATOM 1448 C CA . ARG A 1 187 ? 7.547 17.061 -4.421 1.00 86.88 187 ARG A CA 1
ATOM 1449 C C . ARG A 1 187 ? 8.089 16.289 -5.622 1.00 86.88 187 ARG A C 1
ATOM 1451 O O . ARG A 1 187 ? 7.657 16.540 -6.742 1.00 86.88 187 ARG A O 1
ATOM 1458 N N . ASP A 1 188 ? 9.007 15.358 -5.381 1.00 88.06 188 ASP A N 1
ATOM 1459 C CA . ASP A 1 188 ? 9.741 14.678 -6.448 1.00 88.06 188 ASP A CA 1
ATOM 1460 C C . ASP A 1 188 ? 9.024 13.395 -6.929 1.00 88.06 188 ASP A C 1
ATOM 1462 O O . ASP A 1 188 ? 9.138 13.018 -8.092 1.00 88.06 188 ASP A O 1
ATOM 1466 N N . ASN A 1 189 ? 8.251 12.733 -6.058 1.00 88.69 189 ASN A N 1
ATOM 1467 C CA . ASN A 1 189 ? 7.607 11.434 -6.297 1.00 88.69 189 ASN A CA 1
ATOM 1468 C C . ASN A 1 189 ? 6.123 11.364 -5.849 1.00 88.69 189 ASN A C 1
ATOM 1470 O O . ASN A 1 189 ? 5.709 10.361 -5.256 1.00 88.69 189 ASN A O 1
ATOM 1474 N N . PRO A 1 190 ? 5.262 12.358 -6.145 1.00 87.75 190 PRO A N 1
ATOM 1475 C CA . PRO A 1 190 ? 3.884 12.384 -5.634 1.00 87.75 190 PRO A CA 1
ATOM 1476 C C . PRO A 1 190 ? 3.048 11.177 -6.086 1.00 87.75 190 PRO A C 1
ATOM 1478 O O . PRO A 1 190 ? 2.297 10.607 -5.296 1.00 87.75 190 PRO A O 1
ATOM 1481 N N . LEU A 1 191 ? 3.205 10.732 -7.339 1.00 87.06 191 LEU A N 1
ATOM 1482 C CA . LEU A 1 191 ? 2.461 9.584 -7.872 1.00 87.06 191 LEU A CA 1
ATOM 1483 C C . LEU A 1 191 ? 2.823 8.271 -7.179 1.00 87.06 191 LEU A C 1
ATOM 1485 O O . LEU A 1 191 ? 1.973 7.391 -7.071 1.00 87.06 191 LEU A O 1
ATOM 1489 N N . ARG A 1 192 ? 4.061 8.132 -6.687 1.00 89.06 192 ARG A N 1
ATOM 1490 C CA . ARG A 1 192 ? 4.489 6.922 -5.975 1.00 89.06 192 ARG A CA 1
ATOM 1491 C C . ARG A 1 192 ? 3.695 6.721 -4.706 1.00 89.06 192 ARG A C 1
ATOM 1493 O O . ARG A 1 192 ? 3.299 5.593 -4.429 1.00 89.06 192 ARG A O 1
ATOM 1500 N N . LEU A 1 193 ? 3.441 7.801 -3.971 1.00 91.69 193 LEU A N 1
ATOM 1501 C CA . LEU A 1 193 ? 2.596 7.734 -2.793 1.00 91.69 193 LEU A CA 1
ATOM 1502 C C . LEU A 1 193 ? 1.176 7.309 -3.183 1.00 91.69 193 LEU A C 1
ATOM 1504 O O . LEU A 1 193 ? 0.667 6.335 -2.643 1.00 91.69 193 LEU A O 1
ATOM 1508 N N . LEU A 1 194 ? 0.563 7.990 -4.153 1.00 89.50 194 LEU A N 1
ATOM 1509 C CA . LEU A 1 194 ? -0.836 7.749 -4.530 1.00 89.50 194 LEU A CA 1
ATOM 1510 C C . LEU A 1 194 ? -1.093 6.326 -5.021 1.00 89.50 194 LEU A C 1
ATOM 1512 O O . LEU A 1 194 ? -2.104 5.735 -4.665 1.00 89.50 194 LEU A O 1
ATOM 1516 N N . LEU A 1 195 ? -0.159 5.764 -5.791 1.00 87.06 195 LEU A N 1
ATOM 1517 C CA . LEU A 1 195 ? -0.261 4.399 -6.309 1.00 87.06 195 LEU A CA 1
ATOM 1518 C C . LEU A 1 195 ? -0.125 3.323 -5.223 1.00 87.06 195 LEU A C 1
ATOM 1520 O O . LEU A 1 195 ? -0.536 2.189 -5.447 1.00 87.06 195 LEU A O 1
ATOM 1524 N N . ASN A 1 196 ? 0.480 3.649 -4.077 1.00 90.25 196 ASN A N 1
ATOM 1525 C CA . ASN A 1 196 ? 0.773 2.684 -3.011 1.00 90.25 196 ASN A CA 1
ATOM 1526 C C . ASN A 1 196 ? -0.030 2.924 -1.723 1.00 90.25 196 ASN A C 1
ATOM 1528 O O . ASN A 1 196 ? -0.001 2.084 -0.818 1.00 90.25 196 ASN A O 1
ATOM 1532 N N . GLN A 1 197 ? -0.714 4.061 -1.600 1.00 92.12 197 GLN A N 1
ATOM 1533 C CA . GLN A 1 197 ? -1.552 4.373 -0.452 1.00 92.12 197 GLN A CA 1
ATOM 1534 C C . GLN A 1 197 ? -2.846 3.572 -0.455 1.00 92.12 197 GLN A C 1
ATOM 1536 O O . GLN A 1 197 ? -3.389 3.196 -1.490 1.00 92.12 197 GLN A O 1
ATOM 1541 N N . GLN A 1 198 ? -3.357 3.332 0.746 1.00 92.06 198 GLN A N 1
ATOM 1542 C CA . GLN A 1 198 ? -4.502 2.472 0.965 1.00 92.06 198 GLN A CA 1
ATOM 1543 C C . GLN A 1 198 ? -5.526 3.140 1.874 1.00 92.06 198 GLN A C 1
ATOM 1545 O O . GLN A 1 198 ? -5.182 3.902 2.776 1.00 92.06 198 GLN A O 1
ATOM 1550 N N . ILE A 1 199 ? -6.799 2.813 1.653 1.00 93.88 199 ILE A N 1
ATOM 1551 C CA . ILE A 1 199 ? -7.914 3.277 2.484 1.00 93.88 199 ILE A CA 1
ATOM 1552 C C . ILE A 1 199 ? -8.590 2.056 3.122 1.00 93.88 199 ILE A C 1
ATOM 1554 O O . ILE A 1 199 ? -9.675 1.669 2.688 1.00 93.88 199 ILE A O 1
ATOM 1558 N N . PRO A 1 200 ? -7.940 1.389 4.097 1.00 94.75 200 PRO A N 1
ATOM 1559 C CA . PRO A 1 200 ? -8.522 0.235 4.764 1.00 94.75 200 PRO A CA 1
ATOM 1560 C C . PRO A 1 200 ? -9.745 0.656 5.571 1.00 94.75 200 PRO A C 1
ATOM 1562 O O . PRO A 1 200 ? -9.632 1.390 6.552 1.00 94.75 200 PRO A O 1
ATOM 1565 N N . TRP A 1 201 ? -10.917 0.167 5.186 1.00 96.31 201 TRP A N 1
ATOM 1566 C CA . TRP A 1 201 ? -12.088 0.238 6.044 1.00 96.31 201 TRP A CA 1
ATOM 1567 C C . TRP A 1 201 ? -13.088 -0.858 5.716 1.00 96.31 201 TRP A C 1
ATOM 1569 O O . TRP A 1 201 ? -13.175 -1.329 4.579 1.00 96.31 201 TRP A O 1
ATOM 1579 N N . MET A 1 202 ? -13.825 -1.279 6.737 1.00 96.62 202 MET A N 1
ATOM 1580 C CA . MET A 1 202 ? -14.719 -2.430 6.667 1.00 96.62 202 MET A CA 1
ATOM 1581 C C . MET A 1 202 ? -16.049 -2.101 7.338 1.00 96.62 202 MET A C 1
ATOM 1583 O O . MET A 1 202 ? -16.094 -1.337 8.309 1.00 96.62 202 MET A O 1
ATOM 1587 N N . ILE A 1 203 ? -17.114 -2.736 6.855 1.00 95.69 203 ILE A N 1
ATOM 1588 C CA . ILE A 1 203 ? -18.360 -2.861 7.615 1.00 95.69 203 ILE A CA 1
ATOM 1589 C C . ILE A 1 203 ? -18.152 -3.965 8.647 1.00 95.69 203 ILE A C 1
ATOM 1591 O O . ILE A 1 203 ? -17.543 -4.990 8.346 1.00 95.69 203 ILE A O 1
ATOM 1595 N N . VAL A 1 204 ? -18.632 -3.769 9.866 1.00 94.38 204 VAL A N 1
ATOM 1596 C CA . VAL A 1 204 ? -18.482 -4.728 10.954 1.00 94.38 204 VAL A CA 1
ATOM 1597 C C . VAL A 1 204 ? -19.835 -5.067 11.538 1.00 94.38 204 VAL A C 1
ATOM 1599 O O . VAL A 1 204 ? -20.632 -4.192 11.878 1.00 94.38 204 VAL A O 1
ATOM 1602 N N . LYS A 1 205 ? -20.062 -6.363 11.708 1.00 91.31 205 LYS A N 1
ATOM 1603 C CA . LYS A 1 205 ? -21.167 -6.905 12.477 1.00 91.31 205 LYS A CA 1
ATOM 1604 C C . LYS A 1 205 ? -20.612 -7.834 13.541 1.00 91.31 205 LYS A C 1
ATOM 1606 O O . LYS A 1 205 ? -19.854 -8.755 13.252 1.00 91.31 205 LYS A O 1
ATOM 1611 N N . ASP A 1 206 ? -21.018 -7.577 14.770 1.00 89.94 206 ASP A N 1
ATOM 1612 C CA . ASP A 1 206 ? -20.677 -8.402 15.916 1.00 89.94 206 ASP A CA 1
ATOM 1613 C C . ASP A 1 206 ? -21.886 -8.448 16.859 1.00 89.94 206 ASP A C 1
ATOM 1615 O O . ASP A 1 206 ? -22.149 -7.466 17.559 1.00 89.94 206 ASP A O 1
ATOM 1619 N N . PRO A 1 207 ? -22.644 -9.557 16.886 1.00 83.50 207 PRO A N 1
ATOM 1620 C CA . PRO A 1 207 ? -23.766 -9.725 17.803 1.00 83.50 207 PRO A CA 1
ATOM 1621 C C . PRO A 1 207 ? -23.359 -9.644 19.282 1.00 83.50 207 PRO A C 1
ATOM 1623 O O . PRO A 1 207 ? -24.176 -9.253 20.112 1.00 83.50 207 PRO A O 1
ATOM 1626 N N . SER A 1 208 ? -22.109 -9.985 19.617 1.00 81.50 208 SER A N 1
ATOM 1627 C CA . SER A 1 208 ? -21.590 -9.944 20.991 1.00 81.50 208 SER A CA 1
ATOM 1628 C C . SER A 1 208 ? -21.153 -8.544 21.437 1.00 81.50 208 SER A C 1
ATOM 1630 O O . SER A 1 208 ? -20.994 -8.307 22.630 1.00 81.50 208 SER A O 1
ATOM 1632 N N . SER A 1 209 ? -21.002 -7.603 20.495 1.00 84.06 209 SER A N 1
ATOM 1633 C CA . SER A 1 209 ? -20.517 -6.227 20.710 1.00 84.06 209 SER A CA 1
ATOM 1634 C C . SER A 1 209 ? -19.117 -6.101 21.342 1.00 84.06 209 SER A C 1
ATOM 1636 O O . SER A 1 209 ? -18.730 -5.012 21.766 1.00 84.06 209 SER A O 1
ATOM 1638 N N . ASN A 1 210 ? -18.330 -7.175 21.376 1.00 90.31 210 ASN A N 1
ATOM 1639 C CA . ASN A 1 210 ? -16.992 -7.206 21.967 1.00 90.31 210 ASN A CA 1
ATOM 1640 C C . ASN A 1 210 ? -15.888 -6.750 20.999 1.00 90.31 210 ASN A C 1
ATOM 1642 O O . ASN A 1 210 ? -14.910 -6.124 21.416 1.00 90.31 210 ASN A O 1
ATOM 1646 N N . ALA A 1 211 ? -16.035 -7.032 19.702 1.00 93.38 211 ALA A N 1
ATOM 1647 C CA . ALA A 1 211 ? -15.138 -6.546 18.657 1.00 93.38 211 ALA A CA 1
ATOM 1648 C C . ALA A 1 211 ? -15.138 -5.017 18.590 1.00 93.38 211 ALA A C 1
ATOM 1650 O O . ALA A 1 211 ? -14.096 -4.391 18.363 1.00 93.38 211 ALA A O 1
ATOM 1651 N N . GLY A 1 212 ? -16.304 -4.430 18.867 1.00 93.56 212 GLY A N 1
ATOM 1652 C CA . GLY A 1 212 ? -16.532 -2.998 18.881 1.00 93.56 212 GLY A CA 1
ATOM 1653 C C . GLY A 1 212 ? -16.471 -2.390 17.484 1.00 93.56 212 GLY A C 1
ATOM 1654 O O . GLY A 1 212 ? -16.898 -3.000 16.506 1.00 93.56 212 GLY A O 1
ATOM 1655 N N . PHE A 1 213 ? -16.006 -1.149 17.394 1.00 94.81 213 PHE A N 1
ATOM 1656 C CA . PHE A 1 213 ? -15.996 -0.373 16.156 1.00 94.81 213 PHE A CA 1
ATOM 1657 C C . PHE A 1 213 ? -15.064 0.830 16.266 1.00 94.81 213 PHE A C 1
ATOM 1659 O O . PHE A 1 213 ? -14.604 1.189 17.351 1.00 94.81 213 PHE A O 1
ATOM 1666 N N . ARG A 1 214 ? -14.825 1.490 15.134 1.00 95.38 214 ARG A N 1
ATOM 1667 C CA . ARG A 1 214 ? -14.033 2.713 15.059 1.00 95.38 214 ARG A CA 1
ATOM 1668 C C . ARG A 1 214 ? -14.655 3.645 14.034 1.00 95.38 214 ARG A C 1
ATOM 1670 O O . ARG A 1 214 ? -14.617 3.342 12.844 1.00 95.38 214 ARG A O 1
ATOM 1677 N N . ASN A 1 215 ? -15.198 4.772 14.481 1.00 94.62 215 ASN A N 1
ATOM 1678 C CA . ASN A 1 215 ? -15.845 5.717 13.578 1.00 94.62 215 ASN A CA 1
ATOM 1679 C C . ASN A 1 215 ? -14.850 6.363 12.607 1.00 94.62 215 ASN A C 1
ATOM 1681 O O . ASN A 1 215 ? -13.666 6.548 12.915 1.00 94.62 215 ASN A O 1
ATOM 1685 N N . LYS A 1 216 ? -15.354 6.714 11.421 1.00 95.38 216 LYS A N 1
ATOM 1686 C CA . LYS A 1 216 ? -14.620 7.509 10.437 1.00 95.38 216 LYS A CA 1
ATOM 1687 C C . LYS A 1 216 ? -14.411 8.920 10.987 1.00 95.38 216 LYS A C 1
ATOM 1689 O O . LYS A 1 216 ? -15.364 9.570 11.409 1.00 95.38 216 LYS A O 1
ATOM 1694 N N . ILE A 1 217 ? -13.172 9.396 10.939 1.00 94.94 217 ILE A N 1
ATOM 1695 C CA . ILE A 1 217 ? -12.814 10.767 11.314 1.00 94.94 217 ILE A CA 1
ATOM 1696 C C . ILE A 1 217 ? -12.832 11.635 10.051 1.00 94.94 217 ILE A C 1
ATOM 1698 O O . ILE A 1 217 ? -12.435 11.184 8.972 1.00 94.94 217 ILE A O 1
ATOM 1702 N N . ASN A 1 218 ? -13.289 12.881 10.178 1.00 93.31 218 ASN A N 1
ATOM 1703 C CA . ASN A 1 218 ? -13.225 13.845 9.082 1.00 93.31 218 ASN A CA 1
ATOM 1704 C C . ASN A 1 218 ? -11.766 14.100 8.654 1.00 93.31 218 ASN A C 1
ATOM 1706 O O . ASN A 1 218 ? -10.871 14.066 9.502 1.00 93.31 218 ASN A O 1
ATOM 1710 N N . PRO A 1 219 ? -11.504 14.378 7.362 1.00 93.19 219 PRO A N 1
ATOM 1711 C CA . PRO A 1 219 ? -10.153 14.678 6.908 1.00 93.19 219 PRO A CA 1
ATOM 1712 C C . PRO A 1 219 ? -9.535 15.857 7.667 1.00 93.19 219 PRO A C 1
ATOM 1714 O O . PRO A 1 219 ? -10.163 16.902 7.830 1.00 93.19 219 PRO A O 1
ATOM 1717 N N . ILE A 1 220 ? -8.285 15.693 8.091 1.00 93.75 220 ILE A N 1
ATOM 1718 C CA . ILE A 1 220 ? -7.496 16.723 8.763 1.00 93.75 220 ILE A CA 1
ATOM 1719 C C . ILE A 1 220 ? -6.789 17.542 7.689 1.00 93.75 220 ILE A C 1
ATOM 1721 O O . ILE A 1 220 ? -6.043 17.002 6.872 1.00 93.75 220 ILE A O 1
ATOM 1725 N N . THR A 1 221 ? -7.048 18.844 7.657 1.00 91.81 221 THR A N 1
ATOM 1726 C CA . THR A 1 221 ? -6.483 19.751 6.655 1.00 91.81 221 THR A CA 1
ATOM 1727 C C . THR A 1 221 ? -5.289 20.504 7.214 1.00 91.81 221 THR A C 1
ATOM 1729 O O . THR A 1 221 ? -5.391 21.097 8.285 1.00 91.81 221 THR A O 1
ATOM 1732 N N . MET A 1 222 ? -4.197 20.525 6.457 1.00 89.19 222 MET A N 1
ATOM 1733 C CA . MET A 1 222 ? -3.001 21.315 6.729 1.00 89.19 222 MET A CA 1
ATOM 1734 C C . MET A 1 222 ? -2.971 22.520 5.790 1.00 89.19 222 MET A C 1
ATOM 1736 O O . MET A 1 222 ? -3.062 22.369 4.568 1.00 89.19 222 MET A O 1
ATOM 1740 N N . SER A 1 223 ? -2.832 23.712 6.358 1.00 86.88 223 SER A N 1
ATOM 1741 C CA . SER A 1 223 ? -2.750 24.979 5.634 1.00 86.88 223 SER A CA 1
ATOM 1742 C C . SER A 1 223 ? -1.299 25.462 5.509 1.00 86.88 223 SER A C 1
ATOM 1744 O O . SER A 1 223 ? -0.445 25.063 6.298 1.00 86.88 223 SER A O 1
ATOM 1746 N N . PRO A 1 224 ? -0.990 26.378 4.570 1.00 82.31 224 PRO A N 1
ATOM 1747 C CA . PRO A 1 224 ? 0.348 26.967 4.445 1.00 82.31 224 PRO A CA 1
ATOM 1748 C C . PRO A 1 224 ? 0.892 27.628 5.727 1.00 82.31 224 PRO A C 1
ATOM 1750 O O . PRO A 1 224 ? 2.102 27.719 5.903 1.00 82.31 224 PRO A O 1
ATOM 1753 N N . SER A 1 225 ? 0.016 28.067 6.637 1.00 83.69 225 SER A N 1
ATOM 1754 C CA . SER A 1 225 ? 0.390 28.615 7.949 1.00 83.69 225 SER A CA 1
ATOM 1755 C C . SER A 1 225 ? 0.972 27.582 8.914 1.00 83.69 225 SER A C 1
ATOM 1757 O O . SER A 1 225 ? 1.645 27.963 9.866 1.00 83.69 225 SER A O 1
ATOM 1759 N N . ASP A 1 226 ? 0.723 26.293 8.681 1.00 84.81 226 ASP A N 1
ATOM 1760 C CA . ASP A 1 226 ? 1.163 25.207 9.562 1.00 84.81 226 ASP A CA 1
ATOM 1761 C C . ASP A 1 226 ? 2.615 24.780 9.278 1.00 84.81 226 ASP A C 1
ATOM 1763 O O . ASP A 1 226 ? 3.175 23.939 9.980 1.00 84.81 226 ASP A O 1
ATOM 1767 N N . PHE A 1 227 ? 3.252 25.358 8.252 1.00 81.94 227 PHE A N 1
ATOM 1768 C CA . PHE A 1 227 ? 4.638 25.067 7.897 1.00 81.94 227 PHE A CA 1
ATOM 1769 C C . PHE A 1 227 ? 5.611 25.886 8.748 1.00 81.94 227 PHE A C 1
ATOM 1771 O O . PHE A 1 227 ? 5.671 27.112 8.659 1.00 81.94 227 PHE A O 1
ATOM 1778 N N . SER A 1 228 ? 6.465 25.199 9.507 1.00 82.06 228 SER A N 1
ATOM 1779 C CA . SER A 1 228 ? 7.638 25.828 10.119 1.00 82.06 228 SER A CA 1
ATOM 1780 C C . SER A 1 228 ? 8.774 25.964 9.089 1.00 82.06 228 SER A C 1
ATOM 1782 O O . SER A 1 228 ? 9.050 24.990 8.380 1.00 82.06 228 SER A O 1
ATOM 1784 N N . PRO A 1 229 ? 9.516 27.089 9.033 1.00 80.62 229 PRO A N 1
ATOM 1785 C CA . PRO A 1 229 ? 10.662 27.248 8.133 1.00 80.62 229 PRO A CA 1
ATOM 1786 C C . PRO A 1 229 ? 11.706 26.127 8.240 1.00 80.62 229 PRO A C 1
ATOM 1788 O O . PRO A 1 229 ? 12.227 25.671 7.225 1.00 80.62 229 PRO A O 1
ATOM 1791 N N . SER A 1 230 ? 11.982 25.631 9.453 1.00 83.06 230 SER A N 1
ATOM 1792 C CA . SER A 1 230 ? 12.930 24.526 9.663 1.00 83.06 230 SER A CA 1
ATOM 1793 C C . SER A 1 230 ? 12.431 23.210 9.061 1.00 83.06 230 SER A C 1
ATOM 1795 O O . SER A 1 230 ? 13.211 22.470 8.465 1.00 83.06 230 SER A O 1
ATOM 1797 N N . SER A 1 231 ? 11.124 22.961 9.162 1.00 82.62 231 SER A N 1
ATOM 1798 C CA . SER A 1 231 ? 10.471 21.750 8.656 1.00 82.62 231 SER A CA 1
ATOM 1799 C C . SER A 1 231 ? 10.375 21.702 7.126 1.00 82.62 231 SER A C 1
ATOM 1801 O O . SER A 1 231 ? 10.292 20.627 6.534 1.00 82.62 231 SER A O 1
ATOM 1803 N N . ILE A 1 232 ? 10.421 22.865 6.464 1.00 80.38 232 ILE A N 1
ATOM 1804 C CA . ILE A 1 232 ? 10.496 22.954 4.999 1.00 80.38 232 ILE A CA 1
ATOM 1805 C C . ILE A 1 232 ? 11.876 22.497 4.518 1.00 80.38 232 ILE A C 1
ATOM 1807 O O . ILE A 1 232 ? 11.969 21.751 3.548 1.00 80.38 232 ILE A O 1
ATOM 1811 N N . ILE A 1 233 ? 12.943 22.909 5.212 1.00 82.50 233 ILE A N 1
ATOM 1812 C CA . ILE A 1 233 ? 14.326 22.565 4.849 1.00 82.50 233 ILE A CA 1
ATOM 1813 C C . ILE A 1 233 ? 14.581 21.065 5.049 1.00 82.50 233 ILE A C 1
ATOM 1815 O O . ILE A 1 233 ? 15.134 20.414 4.165 1.00 82.50 233 ILE A O 1
ATOM 1819 N N . SER A 1 234 ? 14.153 20.499 6.183 1.00 84.75 234 SER A N 1
ATOM 1820 C CA . SER A 1 234 ? 14.278 19.058 6.469 1.00 84.75 234 SER A CA 1
ATOM 1821 C C . SER A 1 234 ? 13.322 18.187 5.646 1.00 84.75 234 SER A C 1
ATOM 1823 O O . SER A 1 234 ? 13.527 16.980 5.509 1.00 84.75 234 SER A O 1
ATOM 1825 N N . GLY A 1 235 ? 12.253 18.780 5.120 1.00 88.38 235 GLY A N 1
ATOM 1826 C CA . GLY A 1 235 ? 11.164 18.071 4.467 1.00 88.38 235 GLY A CA 1
ATOM 1827 C C . GLY A 1 235 ? 10.164 17.412 5.431 1.00 88.38 235 GLY A C 1
ATOM 1828 O O . GLY A 1 235 ? 9.307 16.649 4.994 1.00 88.38 235 GLY A O 1
ATOM 1829 N N . SER A 1 236 ? 10.253 17.661 6.741 1.00 91.62 236 SER A N 1
ATOM 1830 C CA . SER A 1 236 ? 9.433 16.988 7.764 1.00 91.62 236 SER A CA 1
ATOM 1831 C C . SER A 1 236 ? 8.079 17.652 8.037 1.00 91.62 236 SER A C 1
ATOM 1833 O O . SER A 1 236 ? 7.312 17.134 8.840 1.00 91.62 236 SER A O 1
ATOM 1835 N N . ALA A 1 237 ? 7.736 18.761 7.373 1.00 91.88 237 ALA A N 1
ATOM 1836 C CA . ALA A 1 237 ? 6.574 19.587 7.734 1.00 91.88 237 ALA A CA 1
ATOM 1837 C C . ALA A 1 237 ? 5.246 18.818 7.891 1.00 91.88 237 ALA A C 1
ATOM 1839 O O . ALA A 1 237 ? 4.549 18.990 8.889 1.00 91.88 237 ALA A O 1
ATOM 1840 N N . ILE A 1 238 ? 4.907 17.939 6.941 1.00 92.81 238 ILE A N 1
ATOM 1841 C CA . ILE A 1 238 ? 3.680 17.124 7.013 1.00 92.81 238 ILE A CA 1
ATOM 1842 C C . ILE A 1 238 ? 3.751 16.127 8.176 1.00 92.81 238 ILE A C 1
ATOM 1844 O O . ILE A 1 238 ? 2.784 15.939 8.909 1.00 92.81 238 ILE A O 1
ATOM 1848 N N . GLN A 1 239 ? 4.900 15.481 8.354 1.00 93.12 239 GLN A N 1
ATOM 1849 C CA . GLN A 1 239 ? 5.116 14.487 9.402 1.00 93.12 239 GLN A CA 1
ATOM 1850 C C . GLN A 1 239 ? 5.043 15.107 10.804 1.00 93.12 239 GLN A C 1
ATOM 1852 O O . GLN A 1 239 ? 4.418 14.540 11.705 1.00 93.12 239 GLN A O 1
ATOM 1857 N N . ASP A 1 240 ? 5.627 16.289 10.978 1.00 92.25 240 ASP A N 1
ATOM 1858 C CA . ASP A 1 240 ? 5.585 17.054 12.224 1.00 92.25 240 ASP A CA 1
ATOM 1859 C C . ASP A 1 240 ? 4.146 17.501 12.533 1.00 92.25 240 ASP A C 1
ATOM 1861 O O . ASP A 1 240 ? 3.670 17.353 13.658 1.00 92.25 240 ASP A O 1
ATOM 1865 N N . PHE A 1 241 ? 3.405 17.952 11.515 1.00 93.69 241 PHE A N 1
ATOM 1866 C CA . PHE A 1 241 ? 1.992 18.313 11.646 1.00 93.69 241 PHE A CA 1
ATOM 1867 C C . PHE A 1 241 ? 1.114 17.118 12.052 1.00 93.69 241 PHE A C 1
ATOM 1869 O O . PHE A 1 241 ? 0.313 17.213 12.986 1.00 93.69 241 PHE A O 1
ATOM 1876 N N . LEU A 1 242 ? 1.273 15.964 11.401 1.00 94.62 242 LEU A N 1
ATOM 1877 C CA . LEU A 1 242 ? 0.473 14.770 11.694 1.00 94.62 242 LEU A CA 1
ATOM 1878 C C . LEU A 1 242 ? 0.830 14.115 13.036 1.00 94.62 242 LEU A C 1
ATOM 1880 O O . LEU A 1 242 ? -0.014 13.466 13.649 1.00 94.62 242 LEU A O 1
ATOM 1884 N N . SER A 1 243 ? 2.058 14.303 13.519 1.00 93.69 243 SER A N 1
ATOM 1885 C CA . SER A 1 243 ? 2.502 13.801 14.827 1.00 93.69 243 SER A CA 1
ATOM 1886 C C . SER A 1 243 ? 2.285 14.793 15.983 1.00 93.69 243 SER A C 1
ATOM 1888 O O . SER A 1 243 ? 2.580 14.463 17.142 1.00 93.69 243 SER A O 1
ATOM 1890 N N . SER A 1 244 ? 1.742 15.979 15.691 1.00 93.62 244 SER A N 1
ATOM 1891 C CA . SER A 1 244 ? 1.441 17.030 16.667 1.00 93.62 244 SER A CA 1
ATOM 1892 C C . SER A 1 244 ? 0.341 16.635 17.662 1.00 93.62 244 SER A C 1
ATOM 1894 O O . SER A 1 244 ? -0.468 15.733 17.425 1.00 93.62 244 SER A O 1
ATOM 1896 N N . GLU A 1 245 ? 0.297 17.333 18.799 1.00 93.88 245 GLU A N 1
ATOM 1897 C CA . GLU A 1 245 ? -0.678 17.060 19.860 1.00 93.88 245 GLU A CA 1
ATOM 1898 C C . GLU A 1 245 ? -2.122 17.365 19.436 1.00 93.88 245 GLU A C 1
ATOM 1900 O O . GLU A 1 245 ? -3.043 16.657 19.835 1.00 93.88 245 GLU A O 1
ATOM 1905 N N . SER A 1 246 ? -2.335 18.362 18.570 1.00 92.81 246 SER A N 1
ATOM 1906 C CA . SER A 1 246 ? -3.665 18.667 18.028 1.00 92.81 246 SER A CA 1
ATOM 1907 C C . SER A 1 246 ? -4.204 17.499 17.202 1.00 92.81 246 SER A C 1
ATOM 1909 O O . SER A 1 246 ? -5.328 17.050 17.428 1.00 92.81 246 SER A O 1
ATOM 1911 N N . THR A 1 247 ? -3.382 16.948 16.304 1.00 94.25 247 THR A N 1
ATOM 1912 C CA . THR A 1 247 ? -3.742 15.772 15.503 1.00 94.25 247 THR A CA 1
ATOM 1913 C C . THR A 1 247 ? -3.982 14.551 16.391 1.00 94.25 247 THR A C 1
ATOM 1915 O O . THR A 1 247 ? -4.991 13.863 16.234 1.00 94.25 247 THR A O 1
ATOM 1918 N N . LYS A 1 248 ? -3.115 14.306 17.381 1.00 93.69 248 LYS A N 1
ATOM 1919 C CA . LYS A 1 248 ? -3.295 13.211 18.350 1.00 93.69 248 LYS A CA 1
ATOM 1920 C C . LYS A 1 248 ? -4.586 13.341 19.151 1.00 93.69 248 LYS A C 1
ATOM 1922 O O . LYS A 1 248 ? -5.268 12.337 19.332 1.00 93.69 248 LYS A O 1
ATOM 1927 N N . SER A 1 249 ? -4.947 14.553 19.574 1.00 94.56 249 SER A N 1
ATOM 1928 C CA . SER A 1 249 ? -6.194 14.822 20.294 1.00 94.56 249 SER A CA 1
ATOM 1929 C C . SER A 1 249 ? -7.427 14.525 19.437 1.00 94.56 249 SER A C 1
ATOM 1931 O O . SER A 1 249 ? -8.380 13.912 19.909 1.00 94.56 249 SER A O 1
ATOM 1933 N N . ILE A 1 250 ? -7.405 14.881 18.147 1.00 94.31 250 ILE A N 1
ATOM 1934 C CA . ILE A 1 250 ? -8.493 14.539 17.215 1.00 94.31 250 ILE A CA 1
ATOM 1935 C C . ILE A 1 250 ? -8.666 13.015 17.117 1.00 94.31 250 ILE A C 1
ATOM 1937 O O . ILE A 1 250 ? -9.792 12.521 17.146 1.00 94.31 250 ILE A O 1
ATOM 1941 N N . ILE A 1 251 ? -7.562 12.265 17.033 1.00 93.31 251 ILE A N 1
ATOM 1942 C CA . ILE A 1 251 ? -7.592 10.797 16.954 1.00 93.31 251 ILE A CA 1
ATOM 1943 C C . ILE A 1 251 ? -8.087 10.180 18.265 1.00 93.31 251 ILE A C 1
ATOM 1945 O O . ILE A 1 251 ? -8.913 9.270 18.231 1.00 93.31 251 ILE A O 1
ATOM 1949 N N . SER A 1 252 ? -7.588 10.646 19.413 1.00 90.50 252 SER A N 1
ATOM 1950 C CA . SER A 1 252 ? -7.939 10.082 20.722 1.00 90.50 252 SER A CA 1
ATOM 1951 C C . SER A 1 252 ? -9.382 10.377 21.129 1.00 90.50 252 SER A C 1
ATOM 1953 O O . SER A 1 252 ? -9.988 9.573 21.832 1.00 90.50 252 SER A O 1
ATOM 1955 N N . ASN A 1 253 ? -9.955 11.476 20.633 1.00 90.75 253 ASN A N 1
ATOM 1956 C CA . ASN A 1 253 ? -11.364 11.821 20.818 1.00 90.75 253 ASN A CA 1
ATOM 1957 C C . ASN A 1 253 ? -12.316 11.031 19.901 1.00 90.75 253 ASN A C 1
ATOM 1959 O O . ASN A 1 253 ? -13.529 11.250 19.947 1.00 90.75 253 ASN A O 1
ATOM 1963 N N . ASN A 1 254 ? -11.805 10.127 19.056 1.00 88.75 254 ASN A N 1
ATOM 1964 C CA . ASN A 1 254 ? -12.657 9.308 18.206 1.00 88.75 254 ASN A CA 1
ATOM 1965 C C . ASN A 1 254 ? -13.534 8.371 19.047 1.00 88.75 254 ASN A C 1
ATOM 1967 O O . ASN A 1 254 ? -13.046 7.600 19.874 1.00 88.75 254 ASN A O 1
ATOM 1971 N N . GLN A 1 255 ? -14.840 8.413 18.800 1.00 84.19 255 GLN A N 1
ATOM 1972 C CA . GLN A 1 255 ? -15.799 7.543 19.465 1.00 84.19 255 GLN A CA 1
ATOM 1973 C C . GLN A 1 255 ? -15.718 6.146 18.839 1.00 84.19 255 GLN A C 1
ATOM 1975 O O . GLN A 1 255 ? -16.098 5.939 17.687 1.00 84.19 255 GLN A O 1
ATOM 1980 N N . GLY A 1 256 ? -15.194 5.191 19.598 1.00 91.50 256 GLY A N 1
ATOM 1981 C CA . GLY A 1 256 ? -15.046 3.797 19.199 1.00 91.50 256 GLY A CA 1
ATOM 1982 C C . GLY A 1 256 ? -14.987 2.884 20.419 1.00 91.50 256 GLY A C 1
ATOM 1983 O O . GLY A 1 256 ? -14.884 3.343 21.556 1.00 91.50 256 GLY A O 1
ATOM 1984 N N . SER A 1 257 ? -15.071 1.579 20.190 1.00 93.00 257 SER A N 1
ATOM 1985 C CA . SER A 1 257 ? -15.073 0.565 21.249 1.00 93.00 257 SER A CA 1
ATOM 1986 C C . SER A 1 257 ? -14.381 -0.724 20.800 1.00 93.00 257 SER A C 1
ATOM 1988 O O . SER A 1 257 ? -14.062 -0.887 19.620 1.00 93.00 257 SER A O 1
ATOM 1990 N N . GLY A 1 258 ? -14.153 -1.636 21.749 1.00 93.25 258 GLY A N 1
ATOM 1991 C CA . GLY A 1 258 ? -13.570 -2.955 21.498 1.00 93.25 258 GLY A CA 1
ATOM 1992 C C . GLY A 1 258 ? -12.133 -2.914 20.972 1.00 93.25 258 GLY A C 1
ATOM 1993 O O . GLY A 1 258 ? -11.457 -1.879 20.997 1.00 93.25 258 GLY A O 1
ATOM 1994 N N . PHE A 1 259 ? -11.642 -4.060 20.502 1.00 94.62 259 PHE A N 1
ATOM 1995 C CA . PHE A 1 259 ? -10.280 -4.159 19.973 1.00 94.62 259 PHE A CA 1
ATOM 1996 C C . PHE A 1 259 ? -10.115 -3.451 18.624 1.00 94.62 259 PHE A C 1
ATOM 1998 O O . PHE A 1 259 ? -9.014 -3.010 18.304 1.00 94.62 259 PHE A O 1
ATOM 2005 N N . LEU A 1 260 ? -11.187 -3.271 17.843 1.00 95.56 260 LEU A N 1
ATOM 2006 C CA . LEU A 1 260 ? -11.113 -2.585 16.548 1.00 95.56 260 LEU A CA 1
ATOM 2007 C C . LEU A 1 260 ? -10.721 -1.105 16.687 1.00 95.56 260 LEU A C 1
ATOM 2009 O O . LEU A 1 260 ? -10.019 -0.565 15.825 1.00 95.56 260 LEU A O 1
ATOM 2013 N N . ASN A 1 261 ? -11.084 -0.467 17.805 1.00 94.31 261 ASN A N 1
ATOM 2014 C CA . ASN A 1 261 ? -10.649 0.892 18.131 1.00 94.31 261 ASN A CA 1
ATOM 2015 C C . ASN A 1 261 ? -9.162 0.984 18.527 1.00 94.31 261 ASN A C 1
ATOM 2017 O O . ASN A 1 261 ? -8.587 2.066 18.515 1.00 94.31 261 ASN A O 1
ATOM 2021 N N . GLN A 1 262 ? -8.514 -0.141 18.850 1.00 92.31 262 GLN A N 1
ATOM 2022 C CA . GLN A 1 262 ? -7.098 -0.189 19.240 1.00 92.31 262 GLN A CA 1
ATOM 2023 C C . GLN A 1 262 ? -6.147 -0.302 18.038 1.00 92.31 262 GLN A C 1
ATOM 2025 O O . GLN A 1 262 ? -4.935 -0.438 18.220 1.00 92.31 262 GLN A O 1
ATOM 2030 N N . THR A 1 263 ? -6.668 -0.264 16.808 1.00 93.06 263 THR A N 1
ATOM 2031 C CA . THR A 1 263 ? -5.857 -0.263 15.583 1.00 93.06 263 THR A CA 1
ATOM 2032 C C . THR A 1 263 ? -4.983 0.986 15.473 1.00 93.06 263 THR A C 1
ATOM 2034 O O . THR A 1 263 ? -5.392 2.091 15.829 1.00 93.06 263 THR A O 1
ATOM 2037 N N . ASN A 1 264 ? -3.768 0.833 14.936 1.00 92.06 264 ASN A N 1
ATOM 2038 C CA . ASN A 1 264 ? -2.909 1.982 14.637 1.00 92.06 264 ASN A CA 1
ATOM 2039 C C . ASN A 1 264 ? -3.568 2.904 13.612 1.00 92.06 264 ASN A C 1
ATOM 2041 O O . ASN A 1 264 ? -4.240 2.434 12.699 1.00 92.06 264 ASN A O 1
ATOM 2045 N N . THR A 1 265 ? -3.352 4.208 13.768 1.00 94.50 265 THR A N 1
ATOM 2046 C CA . THR A 1 265 ? -3.833 5.216 12.821 1.00 94.50 265 THR A CA 1
ATOM 2047 C C . THR A 1 265 ? -2.725 5.575 11.852 1.00 94.50 265 THR A C 1
ATOM 2049 O O . THR A 1 265 ? -1.672 6.040 12.279 1.00 94.50 265 THR A O 1
ATOM 2052 N N . ASN A 1 266 ? -3.005 5.413 10.569 1.00 96.19 266 ASN A N 1
ATOM 2053 C CA . ASN A 1 266 ? -2.214 5.924 9.464 1.00 96.19 266 ASN A CA 1
ATOM 2054 C C . ASN A 1 266 ? -3.033 6.977 8.703 1.00 96.19 266 ASN A C 1
ATOM 2056 O O . ASN A 1 266 ? -4.226 7.162 8.952 1.00 96.19 266 ASN A O 1
ATOM 2060 N N . PHE A 1 267 ? -2.401 7.661 7.758 1.00 96.50 267 PHE A N 1
ATOM 2061 C CA . PHE A 1 267 ? -2.997 8.749 7.000 1.00 96.50 267 PHE A CA 1
ATOM 2062 C C . PHE A 1 267 ? -2.895 8.500 5.502 1.00 96.50 267 PHE A C 1
ATOM 2064 O O . PHE A 1 267 ? -1.812 8.299 4.942 1.00 96.50 267 PHE A O 1
ATOM 2071 N N . PHE A 1 268 ? -4.055 8.554 4.859 1.00 94.81 268 PHE A N 1
ATOM 2072 C CA . PHE A 1 268 ? -4.196 8.617 3.414 1.00 94.81 268 PHE A CA 1
ATOM 2073 C C . PHE A 1 268 ? -4.170 10.083 2.965 1.00 94.81 268 PHE A C 1
ATOM 2075 O O . PHE A 1 268 ? -4.829 10.922 3.584 1.00 94.81 268 PHE A O 1
ATOM 2082 N N . LEU A 1 269 ? -3.428 10.410 1.903 1.00 93.06 269 LEU A N 1
ATOM 2083 C CA . LEU A 1 269 ? -3.383 11.769 1.367 1.00 93.06 269 LEU A CA 1
ATOM 2084 C C . LEU A 1 269 ? -4.508 11.958 0.344 1.00 93.06 269 LEU A C 1
ATOM 2086 O O . LEU A 1 269 ? -4.487 11.384 -0.741 1.00 93.06 269 LEU A O 1
ATOM 2090 N N . ASN A 1 270 ? -5.463 12.825 0.662 1.00 89.19 270 ASN A N 1
ATOM 2091 C CA . ASN A 1 270 ? -6.463 13.276 -0.293 1.00 89.19 270 ASN A CA 1
ATOM 2092 C C . ASN A 1 270 ? -5.872 14.359 -1.193 1.00 89.19 270 ASN A C 1
ATOM 2094 O O . ASN A 1 270 ? -5.427 15.409 -0.721 1.00 89.19 270 ASN A O 1
ATOM 2098 N N . ILE A 1 271 ? -5.955 14.137 -2.501 1.00 80.81 271 ILE A N 1
ATOM 2099 C CA . ILE A 1 271 ? -5.683 15.169 -3.497 1.00 80.81 271 ILE A CA 1
ATOM 2100 C C . ILE A 1 271 ? -6.998 15.828 -3.873 1.00 80.81 271 ILE A C 1
ATOM 2102 O O . ILE A 1 271 ? -7.938 15.154 -4.282 1.00 80.81 271 ILE A O 1
ATOM 2106 N N . ASN A 1 272 ? -7.056 17.150 -3.742 1.00 71.19 272 ASN A N 1
ATOM 2107 C CA . ASN A 1 272 ? -8.154 17.938 -4.278 1.00 71.19 272 ASN A CA 1
ATOM 2108 C C . ASN A 1 272 ? -7.664 18.652 -5.548 1.00 71.19 272 ASN A C 1
ATOM 2110 O O . ASN A 1 272 ? -6.810 19.533 -5.437 1.00 71.19 272 ASN A O 1
ATOM 2114 N N . PRO A 1 273 ? -8.196 18.315 -6.735 1.00 60.44 273 PRO A N 1
ATOM 2115 C CA . PRO A 1 273 ? -7.764 18.915 -7.997 1.00 60.44 273 PRO A CA 1
ATOM 2116 C C . PRO A 1 273 ? -8.184 20.390 -8.119 1.00 60.44 273 PRO A C 1
ATOM 2118 O O . PRO A 1 273 ? -7.689 21.102 -8.986 1.00 60.44 273 PRO A O 1
ATOM 2121 N N . SER A 1 274 ? -9.091 20.849 -7.252 1.00 57.03 274 SER A N 1
ATOM 2122 C CA . SER A 1 274 ? -9.747 22.161 -7.314 1.00 57.03 274 SER A CA 1
ATOM 2123 C C . SER A 1 274 ? -9.085 23.226 -6.433 1.00 57.03 274 SER A C 1
ATOM 2125 O O . SER A 1 274 ? -9.436 24.400 -6.532 1.00 57.03 274 SER A O 1
ATOM 2127 N N . ASN A 1 275 ? -8.162 22.843 -5.544 1.00 52.66 275 ASN A N 1
ATOM 2128 C CA . ASN A 1 275 ? -7.556 23.784 -4.607 1.00 52.66 275 ASN A CA 1
ATOM 2129 C C . ASN A 1 275 ? -6.354 24.487 -5.248 1.00 52.66 275 ASN A C 1
ATOM 2131 O O . ASN A 1 275 ? -5.272 23.923 -5.371 1.00 52.66 275 ASN A O 1
ATOM 2135 N N . SER A 1 276 ? -6.535 25.763 -5.593 1.00 49.12 276 SER A N 1
ATOM 2136 C CA . SER A 1 276 ? -5.442 26.686 -5.925 1.00 49.12 276 SER A CA 1
ATOM 2137 C C . SER A 1 276 ? -4.600 27.082 -4.701 1.00 49.12 276 SER A C 1
ATOM 2139 O O . SER A 1 276 ? -3.576 27.746 -4.846 1.00 49.12 276 SER A O 1
ATOM 2141 N N . SER A 1 277 ? -5.029 26.710 -3.490 1.00 54.06 277 SER A N 1
ATOM 2142 C CA . SER A 1 277 ? -4.250 26.826 -2.258 1.00 54.06 277 SER A CA 1
ATOM 2143 C C . SER A 1 277 ? -3.510 25.515 -1.989 1.00 54.06 277 SER A C 1
ATOM 2145 O O . SER A 1 277 ? -4.097 24.442 -2.096 1.00 54.06 277 SER A O 1
ATOM 2147 N N . ALA A 1 278 ? -2.232 25.594 -1.610 1.00 60.44 278 ALA A N 1
ATOM 2148 C CA . ALA A 1 278 ? -1.384 24.456 -1.234 1.00 60.44 278 ALA A CA 1
ATOM 2149 C C . ALA A 1 278 ? -1.822 23.805 0.101 1.00 60.44 278 ALA A C 1
ATOM 2151 O O . ALA A 1 278 ? -1.059 23.735 1.063 1.00 60.44 278 ALA A O 1
ATOM 2152 N N . THR A 1 279 ? -3.085 23.394 0.183 1.00 77.81 279 THR A N 1
ATOM 2153 C CA . THR A 1 279 ? -3.717 22.781 1.348 1.00 77.81 279 THR A CA 1
ATOM 2154 C C . THR A 1 279 ? -3.683 21.270 1.175 1.00 77.81 279 THR A C 1
ATOM 2156 O O . THR A 1 279 ? -4.299 20.737 0.251 1.00 77.81 279 THR A O 1
ATOM 2159 N N . TYR A 1 280 ? -2.995 20.577 2.079 1.00 87.19 280 TYR A N 1
ATOM 2160 C CA . TYR A 1 280 ? -2.997 19.116 2.117 1.00 87.19 280 TYR A CA 1
ATOM 2161 C C . TYR A 1 280 ? -4.171 18.627 2.966 1.00 87.19 280 TYR A C 1
ATOM 2163 O O . TYR A 1 280 ? -4.514 19.241 3.975 1.00 87.19 280 TYR A O 1
ATOM 2171 N N . SER A 1 281 ? -4.803 17.524 2.572 1.00 91.44 281 SER A N 1
ATOM 2172 C CA . SER A 1 281 ? -5.897 16.910 3.327 1.00 91.44 281 SER A CA 1
ATOM 2173 C C . SER A 1 281 ? -5.564 15.453 3.610 1.00 91.44 281 SER A C 1
ATOM 2175 O O . SER A 1 281 ? -5.227 14.707 2.697 1.00 91.44 281 SER A O 1
ATOM 2177 N N . PHE A 1 282 ? -5.660 15.043 4.870 1.00 94.25 282 PHE A N 1
ATOM 2178 C CA . PHE A 1 282 ? -5.278 13.711 5.321 1.00 94.25 282 PHE A CA 1
ATOM 2179 C C . PHE A 1 282 ? -6.476 12.991 5.926 1.00 94.25 282 PHE A C 1
ATOM 2181 O O . PHE A 1 282 ? -7.094 13.490 6.863 1.00 94.25 282 PHE A O 1
ATOM 2188 N N . LEU A 1 283 ? -6.805 11.813 5.407 1.00 94.62 283 LEU A N 1
ATOM 2189 C CA . LEU A 1 283 ? -7.867 10.965 5.937 1.00 94.62 283 LEU A CA 1
ATOM 2190 C C . LEU A 1 283 ? -7.268 9.926 6.899 1.00 94.62 283 LEU A C 1
ATOM 2192 O O . LEU A 1 283 ? -6.461 9.104 6.456 1.00 94.62 283 LEU A O 1
ATOM 2196 N N . PRO A 1 284 ? -7.653 9.928 8.189 1.00 96.25 284 PRO A N 1
ATOM 2197 C CA . PRO A 1 284 ? -7.240 8.888 9.126 1.00 96.25 284 PRO A CA 1
ATOM 2198 C C . PRO A 1 284 ? -7.826 7.520 8.750 1.00 96.25 284 PRO A C 1
ATOM 2200 O O . PRO A 1 284 ? -9.029 7.394 8.515 1.00 96.25 284 PRO A O 1
ATOM 2203 N N . VAL A 1 285 ? -6.979 6.492 8.733 1.00 95.94 285 VAL A N 1
ATOM 2204 C CA . VAL A 1 285 ? -7.312 5.093 8.416 1.00 95.94 285 VAL A CA 1
ATOM 2205 C C . VAL A 1 285 ? -6.618 4.138 9.405 1.00 95.94 285 VAL A C 1
ATOM 2207 O O . VAL A 1 285 ? -5.575 4.501 9.948 1.00 95.94 285 VAL A O 1
ATOM 2210 N N . PRO A 1 286 ? -7.131 2.919 9.657 1.00 96.44 286 PRO A N 1
ATOM 2211 C CA . PRO A 1 286 ? -8.401 2.381 9.189 1.00 96.44 286 PRO A CA 1
ATOM 2212 C C . PRO A 1 286 ? -9.598 2.892 10.000 1.00 96.44 286 PRO A C 1
ATOM 2214 O O . PRO A 1 286 ? -9.441 3.486 11.068 1.00 96.44 286 PRO A O 1
ATOM 2217 N N . TRP A 1 287 ? -10.806 2.595 9.523 1.00 97.00 287 TRP A N 1
ATOM 2218 C CA . TRP A 1 287 ? -12.025 2.681 10.330 1.00 97.00 287 TRP A CA 1
ATOM 2219 C C . TRP A 1 287 ? -12.907 1.440 10.147 1.00 97.00 287 TRP A C 1
ATOM 2221 O O . TRP A 1 287 ? -12.776 0.688 9.181 1.00 97.00 287 TRP A O 1
ATOM 2231 N N . TYR A 1 288 ? -13.800 1.223 11.106 1.00 96.81 288 TYR A N 1
ATOM 2232 C CA . TYR A 1 288 ? -14.666 0.053 11.199 1.00 96.81 288 TYR A CA 1
ATOM 2233 C C . TYR A 1 288 ? -16.076 0.531 11.491 1.00 96.81 288 TYR A C 1
ATOM 2235 O O . TYR A 1 288 ? -16.380 0.912 12.622 1.00 96.81 288 TYR A O 1
ATOM 2243 N N . GLN A 1 289 ? -16.913 0.559 10.460 1.00 94.88 289 GLN A N 1
ATOM 2244 C CA . GLN A 1 289 ? -18.274 1.064 10.567 1.00 94.88 289 GLN A CA 1
ATOM 2245 C C . GLN A 1 289 ? -19.200 -0.065 11.007 1.00 94.88 289 GLN A C 1
ATOM 2247 O O . GLN A 1 289 ? -19.197 -1.129 10.395 1.00 94.88 289 GLN A O 1
ATOM 2252 N N . GLN A 1 290 ? -20.007 0.154 12.043 1.00 92.44 290 GLN A N 1
ATOM 2253 C CA . GLN A 1 290 ? -21.030 -0.824 12.408 1.00 92.44 290 GLN A CA 1
ATOM 2254 C C . GLN A 1 290 ? -22.080 -0.926 11.301 1.00 92.44 290 GLN A C 1
ATOM 2256 O O . GLN A 1 290 ? -22.525 0.095 10.773 1.00 92.44 290 GLN A O 1
ATOM 2261 N N . SER A 1 291 ? -22.474 -2.154 10.971 1.00 91.12 291 SER A N 1
ATOM 2262 C CA . SER A 1 291 ? -23.584 -2.393 10.051 1.00 91.12 291 SER A CA 1
ATOM 2263 C C . SER A 1 291 ? -24.861 -1.748 10.581 1.00 91.12 291 SER A C 1
ATOM 2265 O O . SER A 1 291 ? -25.182 -1.849 11.769 1.00 91.12 291 SER A O 1
ATOM 2267 N N . VAL A 1 292 ? -25.601 -1.107 9.678 1.00 84.00 292 VAL A N 1
ATOM 2268 C CA . VAL A 1 292 ? -26.886 -0.465 9.990 1.00 84.00 292 VAL A CA 1
ATOM 2269 C C . VAL A 1 292 ? -28.024 -1.472 10.175 1.00 84.00 292 VAL A C 1
ATOM 2271 O O . VAL A 1 292 ? -29.065 -1.119 10.731 1.00 84.00 292 VAL A O 1
ATOM 2274 N N . SER A 1 293 ? -27.850 -2.719 9.722 1.00 76.25 293 SER A N 1
ATOM 2275 C CA . SER A 1 293 ? -28.878 -3.749 9.854 1.00 76.25 293 SER A CA 1
ATOM 2276 C C . SER A 1 293 ? -29.072 -4.150 11.317 1.00 76.25 293 SER A C 1
ATOM 2278 O O . SER A 1 293 ? -28.116 -4.468 12.032 1.00 76.25 293 SER A O 1
ATOM 2280 N N . SER A 1 294 ? -30.328 -4.175 11.764 1.00 63.00 294 SER A N 1
ATOM 2281 C CA . SER A 1 294 ? -30.716 -4.598 13.113 1.00 63.00 294 SER A CA 1
ATOM 2282 C C . SER A 1 294 ? -30.748 -6.119 13.280 1.00 63.00 294 SER A C 1
ATOM 2284 O O . SER A 1 294 ? -30.688 -6.609 14.407 1.00 63.00 294 SER A O 1
ATOM 2286 N N . THR A 1 295 ? -30.795 -6.879 12.187 1.00 63.62 295 THR A N 1
ATOM 2287 C CA . THR A 1 295 ? -30.850 -8.345 12.204 1.00 63.62 295 THR A CA 1
ATOM 2288 C C . THR A 1 295 ? -29.450 -8.967 12.270 1.00 63.62 295 THR A C 1
ATOM 2290 O O . THR A 1 295 ? -28.440 -8.315 12.002 1.00 63.62 295 THR A O 1
ATOM 2293 N N . SER A 1 296 ? -29.353 -10.212 12.745 1.00 64.75 296 SER A N 1
ATOM 2294 C CA . SER A 1 296 ? -28.084 -10.921 12.984 1.00 64.75 296 SER A CA 1
ATOM 2295 C C . SER A 1 296 ? -27.628 -11.784 11.799 1.00 64.75 296 SER A C 1
ATOM 2297 O O . SER A 1 296 ? -26.763 -12.637 11.978 1.00 64.75 296 SER A O 1
ATOM 2299 N N . SER A 1 297 ? -28.215 -11.620 10.609 1.00 74.69 297 SER A N 1
ATOM 2300 C CA . SER A 1 297 ? -27.927 -12.492 9.468 1.00 74.69 297 SER A CA 1
ATOM 2301 C C . SER A 1 297 ? -26.725 -11.987 8.663 1.00 74.69 297 SER A C 1
ATOM 2303 O O . SER A 1 297 ? -26.678 -10.803 8.326 1.00 74.69 297 SER A O 1
ATOM 2305 N N . PRO A 1 298 ? -25.793 -12.869 8.258 1.00 76.44 298 PRO A N 1
ATOM 2306 C CA . PRO A 1 298 ? -24.762 -12.535 7.275 1.00 76.44 298 PRO A CA 1
ATOM 2307 C C . PRO A 1 298 ? -25.328 -11.983 5.956 1.00 76.44 298 PRO A C 1
ATOM 2309 O O . PRO A 1 298 ? -24.691 -11.142 5.335 1.00 76.44 298 PRO A O 1
ATOM 2312 N N . ALA A 1 299 ? -26.541 -12.390 5.561 1.00 81.88 299 ALA A N 1
ATOM 2313 C CA . ALA A 1 299 ? -27.178 -11.930 4.322 1.00 81.88 299 ALA A CA 1
ATOM 2314 C C . ALA A 1 299 ? -27.447 -10.413 4.299 1.00 81.88 299 ALA A C 1
ATOM 2316 O O . ALA A 1 299 ? -27.462 -9.804 3.235 1.00 81.88 299 ALA A O 1
ATOM 2317 N N . ASP A 1 300 ? -27.612 -9.777 5.462 1.00 80.69 300 ASP A N 1
ATOM 2318 C CA . ASP A 1 300 ? -27.874 -8.335 5.519 1.00 80.69 300 ASP A CA 1
ATOM 2319 C C . ASP A 1 300 ? -26.619 -7.513 5.187 1.00 80.69 300 ASP A C 1
ATOM 2321 O O . ASP A 1 300 ? -26.710 -6.394 4.677 1.00 80.69 300 ASP A O 1
ATOM 2325 N N . LEU A 1 301 ? -25.433 -8.079 5.447 1.00 87.94 301 LEU A N 1
ATOM 2326 C CA . LEU A 1 301 ? -24.164 -7.476 5.045 1.00 87.94 301 LEU A CA 1
ATOM 2327 C C . LEU A 1 301 ? -24.003 -7.489 3.524 1.00 87.94 301 LEU A C 1
ATOM 2329 O O . LEU A 1 301 ? -23.440 -6.542 2.976 1.00 87.94 301 LEU A O 1
ATOM 2333 N N . ASP A 1 302 ? -24.524 -8.513 2.842 1.00 88.88 302 ASP A N 1
ATOM 2334 C CA . ASP A 1 302 ? -24.490 -8.588 1.380 1.00 88.88 302 ASP A CA 1
ATOM 2335 C C . ASP A 1 302 ? -25.293 -7.445 0.748 1.00 88.88 302 ASP A C 1
ATOM 2337 O O . ASP A 1 302 ? -24.813 -6.795 -0.185 1.00 88.88 302 ASP A O 1
ATOM 2341 N N . ASP A 1 303 ? -26.479 -7.143 1.284 1.00 88.94 303 ASP A N 1
ATOM 2342 C CA . ASP A 1 303 ? -27.313 -6.033 0.813 1.00 88.94 303 ASP A CA 1
ATOM 2343 C C . ASP A 1 303 ? -26.662 -4.666 1.078 1.00 88.94 303 ASP A C 1
ATOM 2345 O O . ASP A 1 303 ? -26.676 -3.784 0.210 1.00 88.94 303 ASP A O 1
ATOM 2349 N N . GLU A 1 304 ? -26.046 -4.486 2.251 1.00 92.25 304 GLU A N 1
ATOM 2350 C CA . GLU A 1 304 ? -25.320 -3.259 2.595 1.00 92.25 304 GLU A CA 1
ATOM 2351 C C . GLU A 1 304 ? -24.110 -3.052 1.669 1.00 92.25 304 GLU A C 1
ATOM 2353 O O . GLU A 1 304 ? -23.958 -1.984 1.067 1.00 92.25 304 GLU A O 1
ATOM 2358 N N . LEU A 1 305 ? -23.299 -4.095 1.458 1.00 92.44 305 LEU A N 1
ATOM 2359 C CA . LEU A 1 305 ? -22.184 -4.077 0.510 1.00 92.44 305 LEU A CA 1
ATOM 2360 C C . LEU A 1 305 ? -22.658 -3.802 -0.921 1.00 92.44 305 LEU A C 1
ATOM 2362 O O . LEU A 1 305 ? -22.052 -2.989 -1.622 1.00 92.44 305 LEU A O 1
ATOM 2366 N N . ALA A 1 306 ? -23.754 -4.424 -1.361 1.00 92.75 306 ALA A N 1
ATOM 2367 C CA . ALA A 1 306 ? -24.318 -4.190 -2.687 1.00 92.75 306 ALA A CA 1
ATOM 2368 C C . ALA A 1 306 ? -24.737 -2.725 -2.881 1.00 92.75 306 ALA A C 1
ATOM 2370 O O . ALA A 1 306 ? -24.555 -2.170 -3.968 1.00 92.75 306 ALA A O 1
ATOM 2371 N N . ASN A 1 307 ? -25.258 -2.071 -1.840 1.00 93.69 307 ASN A N 1
ATOM 2372 C CA . ASN A 1 307 ? -25.593 -0.649 -1.887 1.00 93.69 307 ASN A CA 1
ATOM 2373 C C . ASN A 1 307 ? -24.350 0.233 -2.032 1.00 93.69 307 ASN A C 1
ATOM 2375 O O . ASN A 1 307 ? -24.357 1.128 -2.881 1.00 93.69 307 ASN A O 1
ATOM 2379 N N . TYR A 1 308 ? -23.273 -0.056 -1.296 1.00 94.62 308 TYR A N 1
ATOM 2380 C CA . TYR A 1 308 ? -21.995 0.638 -1.475 1.00 94.62 308 TYR A CA 1
ATOM 2381 C C . TYR A 1 308 ? -21.429 0.442 -2.885 1.00 94.62 308 TYR A C 1
ATOM 2383 O O . TYR A 1 308 ? -21.086 1.424 -3.537 1.00 94.62 308 TYR A O 1
ATOM 2391 N N . ILE A 1 309 ? -21.432 -0.788 -3.410 1.00 94.19 309 ILE A N 1
ATOM 2392 C CA . ILE A 1 309 ? -20.970 -1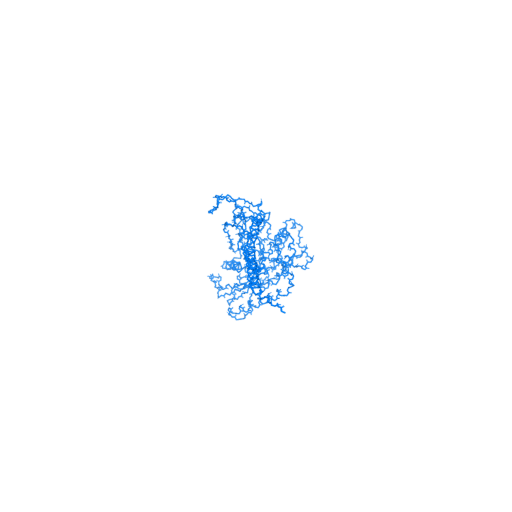.083 -4.777 1.00 94.19 309 ILE A CA 1
ATOM 2393 C C . ILE A 1 309 ? -21.750 -0.252 -5.801 1.00 94.19 309 ILE A C 1
ATOM 2395 O O . ILE A 1 309 ? -21.152 0.417 -6.644 1.00 94.19 309 ILE A O 1
ATOM 2399 N N . ARG A 1 310 ? -23.088 -0.256 -5.722 1.00 95.50 310 ARG A N 1
ATOM 2400 C CA . ARG A 1 310 ? -23.945 0.520 -6.634 1.00 95.50 310 ARG A CA 1
ATOM 2401 C C . ARG A 1 310 ? -23.690 2.022 -6.511 1.00 95.50 310 ARG A C 1
ATOM 2403 O O . ARG A 1 310 ? -23.663 2.706 -7.531 1.00 95.50 310 ARG A O 1
ATOM 2410 N N . ALA A 1 311 ? -23.516 2.538 -5.295 1.00 95.31 311 ALA A N 1
ATOM 2411 C CA . ALA A 1 311 ? -23.235 3.952 -5.060 1.00 95.31 311 ALA A CA 1
ATOM 2412 C C . ALA A 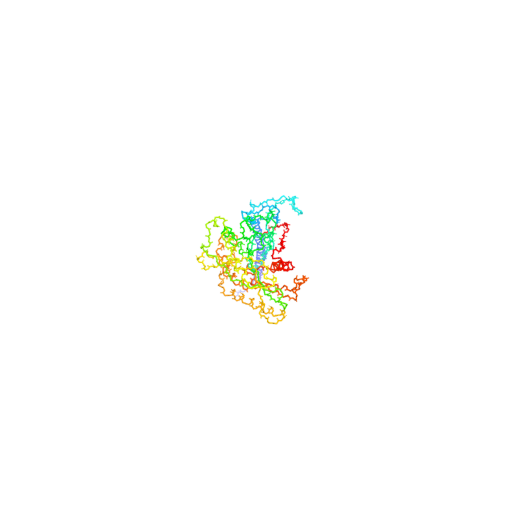1 311 ? -21.873 4.365 -5.638 1.00 95.31 311 ALA A C 1
ATOM 2414 O O . ALA A 1 311 ? -21.788 5.374 -6.333 1.00 95.31 311 ALA A O 1
ATOM 2415 N N . THR A 1 312 ? -20.831 3.556 -5.433 1.00 94.75 312 THR A N 1
ATOM 2416 C CA . THR A 1 312 ? -19.495 3.803 -5.986 1.00 94.75 312 THR A CA 1
ATOM 2417 C C . THR A 1 312 ? -19.490 3.749 -7.514 1.00 94.75 312 THR A C 1
ATOM 2419 O O . THR A 1 312 ? -18.910 4.631 -8.142 1.00 94.75 312 THR A O 1
ATOM 2422 N N . ILE A 1 313 ? -20.170 2.770 -8.127 1.00 93.62 313 ILE A N 1
ATOM 2423 C CA . ILE A 1 313 ? -20.301 2.688 -9.593 1.00 93.62 313 ILE A CA 1
ATOM 2424 C C . ILE A 1 313 ? -21.001 3.935 -10.138 1.00 93.62 313 ILE A C 1
ATOM 2426 O O . ILE A 1 313 ? -20.461 4.582 -11.030 1.00 93.62 313 ILE A O 1
ATOM 2430 N N . LYS A 1 314 ? -22.133 4.340 -9.546 1.00 94.94 314 LYS A N 1
ATOM 2431 C CA . LYS A 1 314 ? -22.823 5.588 -9.918 1.00 94.94 314 LYS A CA 1
ATOM 2432 C C . LYS A 1 314 ? -21.934 6.821 -9.754 1.00 94.94 314 LYS A C 1
ATOM 2434 O O . LYS A 1 314 ? -22.001 7.740 -10.564 1.00 94.94 314 LYS A O 1
ATOM 2439 N N . GLY A 1 315 ? -21.094 6.842 -8.719 1.00 93.56 315 GLY A N 1
ATOM 2440 C CA . GLY A 1 315 ? -20.089 7.882 -8.524 1.00 93.56 315 GLY A CA 1
ATOM 2441 C C . GLY A 1 315 ? -19.129 7.961 -9.710 1.00 93.56 315 GLY A C 1
ATOM 2442 O O . GLY A 1 315 ? -18.946 9.038 -10.268 1.00 93.56 315 GLY A O 1
ATOM 2443 N N . PHE A 1 316 ? -18.578 6.829 -10.153 1.00 91.69 316 PHE A N 1
ATOM 2444 C CA . PHE A 1 316 ? -17.711 6.786 -11.334 1.00 91.69 316 PHE A CA 1
ATOM 2445 C C . PHE A 1 316 ? -18.438 7.172 -12.627 1.00 91.69 316 PHE A C 1
ATOM 2447 O O . PHE A 1 316 ? -17.887 7.917 -13.429 1.00 91.69 316 PHE A O 1
ATOM 2454 N N . GLU A 1 317 ? -19.685 6.739 -12.807 1.00 92.06 317 GLU A N 1
ATOM 2455 C CA . GLU A 1 317 ? -20.515 7.115 -13.962 1.00 92.06 317 GLU A CA 1
ATOM 2456 C C . GLU A 1 317 ? -20.797 8.624 -14.041 1.00 92.06 317 GLU A C 1
ATOM 2458 O O . GLU A 1 317 ? -21.074 9.138 -15.121 1.00 92.06 317 GLU A O 1
ATOM 2463 N N . SER A 1 318 ? -20.721 9.342 -12.914 1.00 92.19 318 SER A N 1
ATOM 2464 C CA . SER A 1 318 ? -20.932 10.794 -12.865 1.00 92.19 318 SER A CA 1
ATOM 2465 C C . SER A 1 318 ? -19.709 11.627 -13.271 1.00 92.19 318 SER A C 1
ATOM 2467 O O . SER A 1 318 ? -19.835 12.836 -13.466 1.00 92.19 318 SER A O 1
ATOM 2469 N N . ILE A 1 319 ? -18.532 11.004 -13.393 1.00 90.44 319 ILE A N 1
ATOM 2470 C CA . ILE A 1 319 ? -17.292 11.685 -13.780 1.00 90.44 319 ILE A CA 1
ATOM 2471 C C . ILE A 1 319 ? -17.266 11.896 -15.300 1.00 90.44 319 ILE A C 1
ATOM 2473 O O . ILE A 1 319 ? -17.647 11.013 -16.068 1.00 90.44 319 ILE A O 1
ATOM 2477 N N . ASP A 1 320 ? -16.750 13.046 -15.745 1.00 89.81 320 ASP A N 1
ATOM 2478 C CA . ASP A 1 320 ? -16.492 13.299 -17.165 1.00 89.81 320 ASP A CA 1
ATOM 2479 C C . ASP A 1 320 ? -15.586 12.195 -17.768 1.00 89.81 320 ASP A C 1
ATOM 2481 O O . ASP A 1 320 ? -14.491 11.949 -17.245 1.00 89.81 320 ASP A O 1
ATOM 2485 N N . PRO A 1 321 ? -15.986 11.543 -18.881 1.00 87.25 321 PRO A N 1
ATOM 2486 C CA . PRO A 1 321 ? -15.204 10.476 -19.503 1.00 87.25 321 PRO A CA 1
ATOM 2487 C C . PRO A 1 321 ? -13.749 10.848 -19.824 1.00 87.25 321 PRO A C 1
ATOM 2489 O O . PRO A 1 321 ? -12.876 9.981 -19.805 1.00 87.25 321 PRO A O 1
ATOM 2492 N N . SER A 1 322 ? -13.464 12.128 -20.088 1.00 86.75 322 SER A N 1
ATOM 2493 C CA . SER A 1 322 ? -12.115 12.623 -20.381 1.00 86.75 322 SER A CA 1
ATOM 2494 C C . SER A 1 322 ? -11.134 12.441 -19.222 1.00 86.75 322 SER A C 1
ATOM 2496 O O . SER A 1 322 ? -9.939 12.270 -19.469 1.00 86.75 322 SER A O 1
ATOM 2498 N N . VAL A 1 323 ? -11.616 12.379 -17.974 1.00 87.25 323 VAL A N 1
ATOM 2499 C CA . VAL A 1 323 ? -10.794 12.080 -16.789 1.00 87.25 323 VAL A CA 1
ATOM 2500 C C . VAL A 1 323 ? -10.119 10.716 -16.940 1.00 87.25 323 VAL A C 1
ATOM 2502 O O . VAL A 1 323 ? -8.952 10.550 -16.586 1.00 87.25 323 VAL A O 1
ATOM 2505 N N . TYR A 1 324 ? -10.812 9.738 -17.531 1.00 85.44 324 TYR A N 1
ATOM 2506 C CA . TYR A 1 324 ? -10.285 8.387 -17.716 1.00 85.44 324 TYR A CA 1
ATOM 2507 C C . TYR A 1 324 ? -9.203 8.287 -18.794 1.00 85.44 324 TYR A C 1
ATOM 2509 O O . TYR A 1 324 ? -8.447 7.315 -18.777 1.00 85.44 324 TYR A O 1
ATOM 2517 N N . ASN A 1 325 ? -9.050 9.290 -19.669 1.00 82.19 325 ASN A N 1
ATOM 2518 C CA . ASN A 1 325 ? -7.953 9.321 -20.644 1.00 82.19 325 ASN A CA 1
ATOM 2519 C C . ASN A 1 325 ? -6.582 9.349 -19.955 1.00 82.19 325 ASN A C 1
ATOM 2521 O O . ASN A 1 325 ? -5.614 8.825 -20.493 1.00 82.19 325 ASN A O 1
ATOM 2525 N N . ALA A 1 326 ? -6.497 9.877 -18.730 1.00 81.81 326 ALA A N 1
ATOM 2526 C CA . ALA A 1 326 ? -5.265 9.862 -17.946 1.00 81.81 326 ALA A CA 1
ATOM 2527 C C . ALA A 1 326 ? -4.734 8.442 -17.671 1.00 81.81 326 ALA A C 1
ATOM 2529 O O . ALA A 1 326 ? -3.539 8.278 -17.436 1.00 81.81 326 ALA A O 1
ATOM 2530 N N . LYS A 1 327 ? -5.582 7.403 -17.742 1.00 76.50 327 LYS A N 1
ATOM 2531 C CA . LYS A 1 327 ? -5.169 6.006 -17.535 1.00 76.50 327 LYS A CA 1
ATOM 2532 C C . LYS A 1 327 ? -4.206 5.476 -18.597 1.00 76.50 327 LYS A C 1
ATOM 2534 O O . LYS A 1 327 ? -3.533 4.484 -18.335 1.00 76.50 327 LYS A O 1
ATOM 2539 N N . SER A 1 328 ? -4.125 6.106 -19.771 1.00 72.12 328 SER A N 1
ATOM 2540 C CA . SER A 1 328 ? -3.100 5.771 -20.767 1.00 72.12 328 SER A CA 1
ATOM 2541 C C . SER A 1 328 ? -1.739 6.406 -20.461 1.00 72.12 328 SER A C 1
ATOM 2543 O O . SER A 1 328 ? -0.769 6.118 -21.158 1.00 72.12 328 SER A O 1
ATOM 2545 N N . GLY A 1 329 ? -1.669 7.297 -19.468 1.00 69.06 329 GLY A N 1
ATOM 2546 C CA . GLY A 1 329 ? -0.440 7.958 -19.047 1.00 69.06 329 GLY A CA 1
ATOM 2547 C C . GLY A 1 329 ? 0.537 6.994 -18.375 1.00 69.06 329 GLY A C 1
ATOM 2548 O O . GLY A 1 329 ? 0.146 6.023 -17.727 1.00 69.06 329 GLY A O 1
ATOM 2549 N N . ASN A 1 330 ? 1.829 7.280 -18.508 1.00 70.88 330 ASN A N 1
ATOM 2550 C CA . ASN A 1 330 ? 2.880 6.523 -17.843 1.00 70.88 330 ASN A CA 1
ATOM 2551 C C . ASN A 1 330 ? 3.206 7.183 -16.499 1.00 70.88 330 ASN A C 1
ATOM 2553 O O . ASN A 1 330 ? 3.689 8.308 -16.462 1.00 70.88 330 ASN A O 1
ATOM 2557 N N . SER A 1 331 ? 2.995 6.478 -15.385 1.00 71.44 331 SER A N 1
ATOM 2558 C CA . SER A 1 331 ? 3.277 6.999 -14.037 1.00 71.44 331 SER A CA 1
ATOM 2559 C C . SER A 1 331 ? 4.755 7.309 -13.769 1.00 71.44 331 SER A C 1
ATOM 2561 O O . SER A 1 331 ? 5.075 7.944 -12.768 1.00 71.44 331 SER A O 1
ATOM 2563 N N . SER A 1 332 ? 5.658 6.856 -14.642 1.00 68.25 332 SER A N 1
ATOM 2564 C CA . SER A 1 332 ? 7.092 7.161 -14.588 1.00 68.25 332 SER A CA 1
ATOM 2565 C C . SER A 1 332 ? 7.499 8.364 -15.452 1.00 68.25 332 SER A C 1
ATOM 2567 O O . SER A 1 332 ? 8.679 8.699 -15.474 1.00 68.25 332 SER A O 1
ATOM 2569 N N . ASP A 1 333 ? 6.562 8.977 -16.180 1.00 70.50 333 ASP A N 1
ATOM 2570 C CA . ASP A 1 333 ? 6.799 10.105 -17.085 1.00 70.50 333 ASP A CA 1
ATOM 2571 C C . ASP A 1 333 ? 6.258 11.416 -16.490 1.00 70.50 333 ASP A C 1
ATOM 2573 O O . ASP A 1 333 ? 5.118 11.478 -16.020 1.00 70.50 333 ASP A O 1
ATOM 2577 N N . SER A 1 334 ? 7.067 12.479 -16.530 1.00 73.38 334 SER A N 1
ATOM 2578 C CA . SER A 1 334 ? 6.684 13.807 -16.041 1.00 73.38 334 SER A CA 1
ATOM 2579 C C . SER A 1 334 ? 5.511 14.399 -16.815 1.00 73.38 334 SER A C 1
ATOM 2581 O O . SER A 1 334 ? 4.689 15.101 -16.227 1.00 73.38 334 SER A O 1
ATOM 2583 N N . ASP A 1 335 ? 5.384 14.081 -18.105 1.00 77.69 335 ASP A N 1
ATOM 2584 C CA . ASP A 1 335 ? 4.335 14.645 -18.961 1.00 77.69 335 ASP A CA 1
ATOM 2585 C C . ASP A 1 335 ? 2.942 14.120 -18.575 1.00 77.69 335 ASP A C 1
ATOM 2587 O O . ASP A 1 335 ? 1.929 14.806 -18.731 1.00 77.69 335 ASP A O 1
ATOM 2591 N N . SER A 1 336 ? 2.887 12.920 -17.988 1.00 81.06 336 SER A N 1
ATOM 2592 C CA . SER A 1 336 ? 1.649 12.296 -17.509 1.00 81.06 336 SER A CA 1
ATOM 2593 C C . SER A 1 336 ? 1.249 12.748 -16.098 1.00 81.06 336 SER A C 1
ATOM 2595 O O . SER A 1 336 ? 0.136 12.452 -15.657 1.00 81.06 336 SER A O 1
ATOM 2597 N N . LEU A 1 337 ? 2.118 13.474 -15.384 1.00 82.81 337 LEU A N 1
ATOM 2598 C CA . LEU A 1 337 ? 1.937 13.801 -13.968 1.00 82.81 337 LEU A CA 1
ATOM 2599 C C . LEU A 1 337 ? 0.624 14.540 -13.699 1.00 82.81 337 LEU A C 1
ATOM 2601 O O . LEU A 1 337 ? -0.192 14.077 -12.906 1.00 82.81 337 LEU A O 1
ATOM 2605 N N . ASN A 1 338 ? 0.392 15.663 -14.379 1.00 84.94 338 ASN A N 1
ATOM 2606 C CA . ASN A 1 338 ? -0.792 16.492 -14.138 1.00 84.94 338 ASN A CA 1
ATOM 2607 C C . ASN A 1 338 ? -2.093 15.753 -14.471 1.00 84.94 338 ASN A C 1
ATOM 2609 O O . ASN A 1 338 ? -3.067 15.863 -13.729 1.00 84.94 338 ASN A O 1
ATOM 2613 N N . ALA A 1 339 ? -2.100 14.965 -15.549 1.00 85.81 339 ALA A N 1
ATOM 2614 C CA . ALA A 1 339 ? -3.255 14.161 -15.933 1.00 85.81 339 ALA A CA 1
ATOM 2615 C C . ALA A 1 339 ? -3.573 13.095 -14.871 1.00 85.81 339 ALA A C 1
ATOM 2617 O O . ALA A 1 339 ? -4.731 12.922 -14.497 1.00 85.81 339 ALA A O 1
ATOM 2618 N N . LEU A 1 340 ? -2.549 12.421 -14.337 1.00 86.38 340 LEU A N 1
ATOM 2619 C CA . LEU A 1 340 ? -2.710 11.408 -13.294 1.00 86.38 340 LEU A CA 1
ATOM 2620 C C . LEU A 1 340 ? -3.111 12.016 -11.943 1.00 86.38 340 LEU A C 1
ATOM 2622 O O . LEU A 1 340 ? -3.976 11.467 -11.265 1.00 86.38 340 LEU A O 1
ATOM 2626 N N . LEU A 1 341 ? -2.554 13.168 -11.560 1.00 87.38 341 LEU A N 1
ATOM 2627 C CA . LEU A 1 341 ? -2.984 13.894 -10.359 1.00 87.38 341 LEU A CA 1
ATOM 2628 C C . LEU A 1 341 ? -4.441 14.347 -10.470 1.00 87.38 341 LEU A C 1
ATOM 2630 O O . LEU A 1 341 ? -5.209 14.183 -9.524 1.00 87.38 341 LEU A O 1
ATOM 2634 N N . TYR A 1 342 ? -4.836 14.868 -11.634 1.00 87.62 342 TYR A N 1
ATOM 2635 C CA . TYR A 1 342 ? -6.222 15.227 -11.911 1.00 87.62 342 TYR A CA 1
ATOM 2636 C C . TYR A 1 342 ? -7.142 14.002 -11.840 1.00 87.62 342 TYR A C 1
ATOM 2638 O O . TYR A 1 342 ? -8.203 14.066 -11.221 1.00 87.62 342 TYR A O 1
ATOM 2646 N N . TYR A 1 343 ? -6.711 12.865 -12.388 1.00 89.19 343 TYR A N 1
ATOM 2647 C CA . TYR A 1 343 ? -7.428 11.598 -12.277 1.00 89.19 343 TYR A CA 1
ATOM 2648 C C . TYR A 1 343 ? -7.650 11.186 -10.818 1.00 89.19 343 TYR A C 1
ATOM 2650 O O . TYR A 1 343 ? -8.799 11.043 -10.399 1.00 89.19 343 TYR A O 1
ATOM 2658 N N . PHE A 1 344 ? -6.583 11.069 -10.020 1.00 88.31 344 PHE A N 1
ATOM 2659 C CA . PHE A 1 344 ? -6.688 10.697 -8.605 1.00 88.31 344 PHE A CA 1
ATOM 2660 C C . PHE A 1 344 ? -7.502 11.713 -7.801 1.00 88.31 344 PHE A C 1
ATOM 2662 O O . PHE A 1 344 ? -8.265 11.332 -6.917 1.00 88.31 344 PHE A O 1
ATOM 2669 N N . GLY A 1 345 ? -7.405 12.998 -8.135 1.00 88.00 345 GLY A N 1
ATOM 2670 C CA . GLY A 1 345 ? -8.199 14.042 -7.501 1.00 88.00 345 GLY A CA 1
ATOM 2671 C C . GLY A 1 345 ? -9.712 13.877 -7.693 1.00 88.00 345 GLY A C 1
ATOM 2672 O O . GLY A 1 345 ? -10.485 14.241 -6.809 1.00 88.00 345 GLY A O 1
ATOM 2673 N N . ASN A 1 346 ? -10.141 13.297 -8.817 1.00 88.75 346 ASN A N 1
ATOM 2674 C CA . ASN A 1 346 ? -11.556 13.064 -9.115 1.00 88.75 346 ASN A CA 1
ATOM 2675 C C . ASN A 1 346 ? -12.036 11.669 -8.688 1.00 88.75 346 ASN A C 1
ATOM 2677 O O . ASN A 1 346 ? -13.197 11.514 -8.321 1.00 88.75 346 ASN A O 1
ATOM 2681 N N . THR A 1 347 ? -11.173 10.648 -8.708 1.00 88.50 347 THR A N 1
ATOM 2682 C CA . THR A 1 347 ? -11.585 9.262 -8.422 1.00 88.50 347 THR A CA 1
ATOM 2683 C C . THR A 1 347 ? -11.413 8.843 -6.965 1.00 88.50 347 THR A C 1
ATOM 2685 O O . THR A 1 347 ? -12.191 8.013 -6.491 1.00 88.50 347 THR A O 1
ATOM 2688 N N . SER A 1 348 ? -10.443 9.401 -6.228 1.00 87.44 348 SER A N 1
ATOM 2689 C CA . SER A 1 348 ? -10.114 8.962 -4.860 1.00 87.44 348 SER A CA 1
ATOM 2690 C C . SER A 1 348 ? -11.258 9.151 -3.870 1.00 87.44 348 SER A C 1
ATOM 2692 O O . SER A 1 348 ? -11.520 8.265 -3.053 1.00 87.44 348 SER A O 1
ATOM 2694 N N . SER A 1 349 ? -11.987 10.264 -3.972 1.00 87.12 349 SER A N 1
ATOM 2695 C CA . SER A 1 349 ? -13.144 10.542 -3.114 1.00 87.12 349 SER A CA 1
ATOM 2696 C C . SER A 1 349 ? -14.262 9.514 -3.318 1.00 87.12 349 SER A C 1
ATOM 2698 O O . SER A 1 349 ? -14.844 9.056 -2.335 1.00 87.12 349 SER A O 1
ATOM 2700 N N . ILE A 1 350 ? -14.498 9.080 -4.559 1.00 91.00 350 ILE A N 1
ATOM 2701 C CA . ILE A 1 350 ? -15.493 8.061 -4.916 1.00 91.00 350 ILE A CA 1
ATOM 2702 C C . ILE A 1 350 ? -15.041 6.677 -4.448 1.00 91.00 350 ILE A C 1
ATOM 2704 O O . ILE A 1 350 ? -15.797 5.988 -3.765 1.00 91.00 350 ILE A O 1
ATOM 2708 N N . SER A 1 351 ? -13.794 6.278 -4.727 1.00 89.12 351 SER A N 1
ATOM 2709 C CA . SER A 1 351 ? -13.273 4.980 -4.273 1.00 89.12 351 SER A CA 1
ATOM 2710 C C . SER A 1 351 ? -13.222 4.864 -2.749 1.00 89.12 351 SER A C 1
ATOM 2712 O O . SER A 1 351 ? -13.427 3.778 -2.218 1.00 89.12 351 SER A O 1
ATOM 2714 N N . SER A 1 352 ? -13.013 5.974 -2.029 1.00 88.75 352 SER A N 1
ATOM 2715 C CA . SER A 1 352 ? -13.014 5.986 -0.559 1.00 88.75 352 SER A CA 1
ATOM 2716 C C . SER A 1 352 ? -14.378 5.656 0.064 1.00 88.75 352 SER A C 1
ATOM 2718 O O . SER A 1 352 ? -14.446 5.351 1.254 1.00 88.75 352 SER A O 1
ATOM 2720 N N . GLN A 1 353 ? -15.463 5.715 -0.721 1.00 89.50 353 GLN A N 1
ATOM 2721 C CA . GLN A 1 353 ? -16.812 5.330 -0.293 1.00 89.50 353 GLN A CA 1
ATOM 2722 C C . GLN A 1 353 ? -17.068 3.826 -0.390 1.00 89.50 353 GLN A C 1
ATOM 2724 O O . GLN A 1 353 ? -18.099 3.377 0.099 1.00 89.50 353 GLN A O 1
ATOM 2729 N N . MET A 1 354 ? -16.175 3.048 -1.007 1.00 93.06 354 MET A N 1
ATOM 2730 C CA . MET A 1 354 ? -16.314 1.596 -1.105 1.00 93.06 354 MET A CA 1
ATOM 2731 C C . MET A 1 354 ? -15.570 0.918 0.054 1.00 93.06 354 MET A C 1
ATOM 2733 O O . MET A 1 354 ? -14.351 1.097 0.151 1.00 93.06 354 MET A O 1
ATOM 2737 N N . PRO A 1 355 ? -16.242 0.126 0.913 1.00 94.62 355 PRO A N 1
ATOM 2738 C CA . PRO A 1 355 ? -15.552 -0.683 1.909 1.00 94.62 355 PRO A CA 1
ATOM 2739 C C . PRO A 1 355 ? -14.694 -1.728 1.220 1.00 94.62 355 PRO A C 1
ATOM 2741 O O . PRO A 1 355 ? -15.014 -2.226 0.141 1.00 94.62 355 PRO A O 1
ATOM 2744 N N . TRP A 1 356 ? -13.606 -2.126 1.863 1.00 94.44 356 TRP A N 1
ATOM 2745 C CA . TRP A 1 356 ? -12.844 -3.275 1.386 1.00 94.44 356 TRP A CA 1
ATOM 2746 C C . TRP A 1 356 ? -13.639 -4.572 1.472 1.00 94.44 356 TRP A C 1
ATOM 2748 O O . TRP A 1 356 ? -13.392 -5.491 0.690 1.00 94.44 356 TRP A O 1
ATOM 2758 N N . GLY A 1 357 ? -14.608 -4.616 2.379 1.00 95.06 357 GLY A N 1
ATOM 2759 C CA . GLY A 1 357 ? -15.454 -5.763 2.613 1.00 95.06 357 GLY A CA 1
ATOM 2760 C C . GLY A 1 357 ? -16.225 -5.646 3.920 1.00 95.06 357 GLY A C 1
ATOM 2761 O O . GLY A 1 357 ? -16.380 -4.554 4.480 1.00 95.06 357 GLY A O 1
ATOM 2762 N N . ALA A 1 358 ? -16.671 -6.795 4.414 1.00 94.94 358 ALA A N 1
ATOM 2763 C CA . ALA A 1 358 ? -17.338 -6.916 5.700 1.00 94.94 358 ALA A CA 1
ATOM 2764 C C . ALA A 1 358 ? -16.606 -7.892 6.633 1.00 94.94 358 ALA A C 1
ATOM 2766 O O . ALA A 1 358 ? -15.980 -8.863 6.199 1.00 94.94 358 ALA A O 1
ATOM 2767 N N . LEU A 1 359 ? -16.678 -7.598 7.928 1.00 94.62 359 LEU A N 1
ATOM 2768 C CA . LEU A 1 359 ? -16.270 -8.464 9.024 1.00 94.62 359 LEU A CA 1
ATOM 2769 C C . LEU A 1 359 ? -17.518 -8.902 9.774 1.00 94.62 359 LEU A C 1
ATOM 2771 O O . LEU A 1 359 ? -18.265 -8.064 10.280 1.00 94.62 359 LEU A O 1
ATOM 2775 N N . TYR A 1 360 ? -17.710 -10.208 9.882 1.00 93.69 360 TYR A N 1
ATOM 2776 C CA . TYR A 1 360 ? -18.772 -10.785 10.691 1.00 93.69 360 TYR A CA 1
ATOM 2777 C C . TYR A 1 360 ? -18.150 -11.628 11.798 1.00 93.69 360 TYR A C 1
ATOM 2779 O O . TYR A 1 360 ? -17.520 -12.643 11.512 1.00 93.69 360 TYR A O 1
ATOM 2787 N N . PHE A 1 361 ? -18.293 -11.199 13.049 1.00 93.38 361 PHE A N 1
ATOM 2788 C CA . PHE A 1 361 ? -17.795 -11.929 14.212 1.00 93.38 361 PHE A CA 1
ATOM 2789 C C . PHE A 1 361 ? -18.897 -12.842 14.756 1.00 93.38 361 PHE A C 1
ATOM 2791 O O . PHE A 1 361 ? -19.920 -12.361 15.234 1.00 93.38 361 PHE A O 1
ATOM 2798 N N . ASN A 1 362 ? -18.674 -14.157 14.705 1.00 91.12 362 ASN A N 1
ATOM 2799 C CA . ASN A 1 362 ? -19.480 -15.136 15.442 1.00 91.12 362 ASN A CA 1
ATOM 2800 C C . ASN A 1 362 ? -19.144 -15.092 16.931 1.00 91.12 362 ASN A C 1
ATOM 2802 O O . ASN A 1 362 ? -20.022 -15.182 17.786 1.00 91.12 362 ASN A O 1
ATOM 2806 N N . ASN A 1 363 ? -17.848 -14.977 17.222 1.00 92.38 363 ASN A N 1
ATOM 2807 C CA . ASN A 1 363 ? -17.319 -14.877 18.565 1.00 92.38 363 ASN A CA 1
ATOM 2808 C C . ASN A 1 363 ? -16.122 -13.925 18.581 1.00 92.38 363 ASN A C 1
ATOM 2810 O O . ASN A 1 363 ? -15.221 -14.016 17.746 1.00 92.38 363 ASN A O 1
ATOM 2814 N N . ALA A 1 364 ? -16.103 -13.034 19.562 1.00 93.69 364 ALA A N 1
ATOM 2815 C CA . ALA A 1 364 ? -15.050 -12.057 19.759 1.00 93.69 364 ALA A CA 1
ATOM 2816 C C . ALA A 1 364 ? -14.722 -11.992 21.253 1.00 93.69 364 ALA A C 1
ATOM 2818 O O . ALA A 1 364 ? -15.238 -11.142 21.970 1.00 93.69 364 ALA A O 1
ATOM 2819 N N . ASP A 1 365 ? -13.885 -12.904 21.743 1.00 93.31 365 ASP A N 1
ATOM 2820 C CA . ASP A 1 365 ? -13.468 -12.915 23.145 1.00 93.31 365 ASP A CA 1
ATOM 2821 C C . ASP A 1 365 ? -11.945 -12.850 23.269 1.00 93.31 365 ASP A C 1
ATOM 2823 O O . ASP A 1 365 ? -11.218 -13.843 23.178 1.00 93.31 365 ASP A O 1
ATOM 2827 N N . SER A 1 366 ? -11.455 -11.642 23.535 1.00 92.31 366 SER A N 1
ATOM 2828 C CA . SER A 1 366 ? -10.030 -11.400 23.722 1.00 92.31 366 SER A CA 1
ATOM 2829 C C . SER A 1 366 ? -9.476 -11.934 25.041 1.00 92.31 366 SER A C 1
ATOM 2831 O O . SER A 1 366 ? -8.266 -12.142 25.133 1.00 92.31 366 SER A O 1
ATOM 2833 N N . ALA A 1 367 ? -10.316 -12.156 26.059 1.00 91.38 367 ALA A N 1
ATOM 2834 C CA . ALA A 1 367 ? -9.870 -12.677 27.348 1.00 91.38 367 ALA A CA 1
ATOM 2835 C C . ALA A 1 367 ? -9.541 -14.171 27.246 1.00 91.38 367 ALA A C 1
ATOM 2837 O O . ALA A 1 367 ? -8.488 -14.602 27.716 1.00 91.38 367 ALA A O 1
ATOM 2838 N N . SER A 1 368 ? -10.397 -14.946 26.571 1.00 93.62 368 SER A N 1
ATOM 2839 C CA . SER A 1 368 ? -10.134 -16.362 26.276 1.00 93.62 368 SER A CA 1
ATOM 2840 C C . SER A 1 368 ? -9.277 -16.589 25.026 1.00 93.62 368 SER A C 1
ATOM 2842 O O . SER A 1 368 ? -8.890 -17.726 24.753 1.00 93.62 368 SER A O 1
ATOM 2844 N N . ARG A 1 369 ? -8.928 -15.518 24.296 1.00 94.19 369 ARG A N 1
ATOM 2845 C CA . ARG A 1 369 ? -8.198 -15.555 23.015 1.00 94.19 369 ARG A CA 1
ATOM 2846 C C . ARG A 1 369 ? -8.910 -16.402 21.961 1.00 94.19 369 ARG A C 1
ATOM 2848 O O . ARG A 1 369 ? -8.277 -17.141 21.206 1.00 94.19 369 ARG A O 1
ATOM 2855 N N . ASN A 1 370 ? -10.232 -16.302 21.941 1.00 94.56 370 ASN A N 1
ATOM 2856 C CA . ASN A 1 370 ? -11.089 -17.040 21.037 1.00 94.56 370 ASN A CA 1
ATOM 2857 C C . ASN A 1 370 ? -11.812 -16.057 20.114 1.00 94.56 370 ASN A C 1
ATOM 2859 O O . ASN A 1 370 ? -12.691 -15.307 20.542 1.00 94.56 370 ASN A O 1
ATOM 2863 N N . TRP A 1 371 ? -11.431 -16.074 18.841 1.00 94.50 371 TRP A N 1
ATOM 2864 C CA . TRP A 1 371 ? -12.018 -15.236 17.805 1.00 94.50 371 TRP A CA 1
ATOM 2865 C C . TRP A 1 371 ? -12.460 -16.126 16.648 1.00 94.50 371 TRP A C 1
ATOM 2867 O O . TRP A 1 371 ? -11.640 -16.825 16.055 1.00 94.50 371 TRP A O 1
ATOM 2877 N N . ASP A 1 372 ? -13.749 -16.077 16.332 1.00 94.81 372 ASP A N 1
ATOM 2878 C CA . ASP A 1 372 ? -14.342 -16.724 15.165 1.00 94.81 372 ASP A CA 1
ATOM 2879 C C . ASP A 1 372 ? -15.024 -15.647 14.329 1.00 94.81 372 ASP A C 1
ATOM 2881 O O . ASP A 1 372 ? -15.944 -14.964 14.795 1.00 94.81 372 ASP A O 1
ATOM 2885 N N . TYR A 1 373 ? -14.526 -15.449 13.114 1.00 94.31 373 TYR A N 1
ATOM 2886 C CA . TYR A 1 373 ? -14.999 -14.398 12.232 1.00 94.31 373 TYR A CA 1
ATOM 2887 C C . TYR A 1 373 ? -14.862 -14.770 10.762 1.00 94.31 373 TYR A C 1
ATOM 2889 O O . TYR A 1 373 ? -13.977 -15.520 10.349 1.00 94.31 373 TYR A O 1
ATOM 2897 N N . ILE A 1 374 ? -15.729 -14.166 9.959 1.00 93.44 374 ILE A N 1
ATOM 2898 C CA . ILE A 1 374 ? -15.720 -14.251 8.507 1.00 93.44 374 ILE A CA 1
ATOM 2899 C C . ILE A 1 374 ? -15.164 -12.936 7.966 1.00 93.44 374 ILE A C 1
ATOM 2901 O O . ILE A 1 374 ? -15.674 -11.854 8.270 1.00 93.44 374 ILE A O 1
ATOM 2905 N N . LEU A 1 375 ? -14.116 -13.043 7.150 1.00 93.69 375 LEU A N 1
ATOM 2906 C CA . LEU A 1 375 ? -13.561 -11.943 6.370 1.00 93.69 375 LEU A CA 1
ATOM 2907 C C . LEU A 1 375 ? -14.105 -12.021 4.941 1.00 93.69 375 LEU A C 1
ATOM 2909 O O . LEU A 1 375 ? -13.627 -12.820 4.135 1.00 93.69 375 LEU A O 1
ATOM 2913 N N . GLN A 1 376 ? -15.093 -11.189 4.619 1.00 92.94 376 GLN A N 1
ATOM 2914 C CA . GLN A 1 376 ? -15.684 -11.136 3.286 1.00 92.94 376 GLN A CA 1
ATOM 2915 C C . GLN A 1 376 ? -15.055 -9.999 2.485 1.00 92.94 376 GLN A C 1
ATOM 2917 O O . GLN A 1 376 ? -15.430 -8.841 2.644 1.00 92.94 376 GLN A O 1
ATOM 2922 N N . ILE A 1 377 ? -14.107 -10.329 1.609 1.00 93.38 377 ILE A N 1
ATOM 2923 C CA . ILE A 1 377 ? -13.486 -9.385 0.672 1.00 93.38 377 ILE A CA 1
ATOM 2924 C C . ILE A 1 377 ? -13.687 -9.921 -0.743 1.00 93.38 377 ILE A C 1
ATOM 2926 O O . ILE A 1 377 ? -13.278 -11.035 -1.061 1.00 93.38 377 ILE A O 1
ATOM 2930 N N . GLY A 1 378 ? -14.310 -9.109 -1.593 1.00 89.06 378 GLY A N 1
ATOM 2931 C CA . GLY A 1 378 ? -14.560 -9.422 -2.998 1.00 89.06 378 GLY A CA 1
ATOM 2932 C C . GLY A 1 378 ? -14.004 -8.354 -3.932 1.00 89.06 378 GLY A C 1
ATOM 2933 O O . GLY A 1 378 ? -13.482 -7.325 -3.497 1.00 89.06 378 GLY A O 1
ATOM 2934 N N . GLU A 1 379 ? -14.126 -8.577 -5.235 1.00 86.31 379 GLU A N 1
ATOM 2935 C CA . GLU A 1 379 ? -13.708 -7.623 -6.260 1.00 86.31 379 GLU A CA 1
ATOM 2936 C C . GLU A 1 379 ? -14.863 -7.258 -7.184 1.00 86.31 379 GLU A C 1
ATOM 2938 O O . GLU A 1 379 ? -15.668 -8.096 -7.582 1.00 86.31 379 GLU A O 1
ATOM 2943 N N . ASN A 1 380 ? -14.896 -5.983 -7.555 1.00 87.94 380 ASN A N 1
ATOM 2944 C CA . ASN A 1 380 ? -15.646 -5.496 -8.693 1.00 87.94 380 ASN A CA 1
ATOM 2945 C C . ASN A 1 380 ? -14.639 -4.863 -9.655 1.00 87.94 380 ASN A C 1
ATOM 2947 O O . ASN A 1 380 ? -13.974 -3.896 -9.286 1.00 87.94 380 ASN A O 1
ATOM 2951 N N . LEU A 1 381 ? -14.546 -5.398 -10.875 1.00 82.50 381 LEU A N 1
ATOM 2952 C CA . LEU A 1 381 ? -13.549 -4.962 -11.853 1.00 82.50 381 LEU A CA 1
ATOM 2953 C C . LEU A 1 381 ? -13.668 -3.468 -12.177 1.00 82.50 381 LEU A C 1
ATOM 2955 O O . LEU A 1 381 ? -12.659 -2.791 -12.315 1.00 82.50 381 LEU A O 1
ATOM 2959 N N . GLN A 1 382 ? -14.874 -2.906 -12.284 1.00 80.38 382 GLN A N 1
ATOM 2960 C CA . GLN A 1 382 ? -15.031 -1.481 -12.605 1.00 80.38 382 GLN A CA 1
ATOM 2961 C C . GLN A 1 382 ? -14.416 -0.591 -11.517 1.00 80.38 382 GLN A C 1
ATOM 2963 O O . GLN A 1 382 ? -13.764 0.404 -11.829 1.00 80.38 382 GLN A O 1
ATOM 2968 N N . ILE A 1 383 ? -14.572 -0.997 -10.254 1.00 84.94 383 ILE A N 1
ATOM 2969 C CA . ILE A 1 383 ? -14.029 -0.291 -9.092 1.00 84.94 383 ILE A CA 1
ATOM 2970 C C . ILE A 1 383 ? -12.519 -0.531 -8.947 1.00 84.94 383 ILE A C 1
ATOM 2972 O O . ILE A 1 383 ? -11.776 0.431 -8.759 1.00 84.94 383 ILE A O 1
ATOM 2976 N N . SER A 1 384 ? -12.033 -1.774 -9.054 1.00 81.00 384 SER A N 1
ATOM 2977 C CA . SER A 1 384 ? -10.598 -2.074 -8.892 1.00 81.00 384 SER A CA 1
ATOM 2978 C C . SER A 1 384 ? -9.746 -1.432 -9.988 1.00 81.00 384 SER A C 1
ATOM 2980 O O . SER A 1 384 ? -8.679 -0.882 -9.715 1.00 81.00 384 SER A O 1
ATOM 2982 N N . ASN A 1 385 ? -10.276 -1.343 -11.209 1.00 76.25 385 ASN A N 1
ATOM 2983 C CA . ASN A 1 385 ? -9.627 -0.631 -12.308 1.00 76.25 385 ASN A CA 1
ATOM 2984 C C . ASN A 1 385 ? -9.531 0.883 -12.103 1.00 76.25 385 ASN A C 1
ATOM 2986 O O . ASN A 1 385 ? -8.885 1.561 -12.905 1.00 76.25 385 ASN A O 1
ATOM 2990 N N . ALA A 1 386 ? -10.169 1.449 -11.074 1.00 73.31 386 ALA A N 1
ATOM 2991 C CA . ALA A 1 386 ? -9.999 2.852 -10.734 1.00 73.31 386 ALA A CA 1
ATOM 2992 C C . ALA A 1 386 ? -8.619 3.158 -10.108 1.00 73.31 386 ALA A C 1
ATOM 2994 O O . ALA A 1 386 ? -8.257 4.328 -10.022 1.00 73.31 386 ALA A O 1
ATOM 2995 N N . GLY A 1 387 ? -7.834 2.145 -9.721 1.00 69.12 387 GLY A N 1
ATOM 2996 C CA . GLY A 1 387 ? -6.439 2.292 -9.274 1.00 69.12 387 GLY A CA 1
ATOM 2997 C C . GLY A 1 387 ? -6.248 2.581 -7.780 1.00 69.12 387 GLY A C 1
ATOM 2998 O O . GLY A 1 387 ? -5.155 2.391 -7.270 1.00 69.12 387 GLY A O 1
ATOM 2999 N N . ASN A 1 388 ? -7.305 2.971 -7.062 1.00 74.94 388 ASN A N 1
ATOM 3000 C CA . ASN A 1 388 ? -7.252 3.287 -5.623 1.00 74.94 388 ASN A CA 1
ATOM 3001 C C . ASN A 1 388 ? -7.718 2.147 -4.707 1.00 74.94 388 ASN A C 1
ATOM 3003 O O . ASN A 1 388 ? -7.743 2.293 -3.484 1.00 74.94 388 ASN A O 1
ATOM 3007 N N . VAL A 1 389 ? -8.159 1.029 -5.286 1.00 85.25 389 VAL A N 1
ATOM 3008 C CA . VAL A 1 389 ? -8.624 -0.139 -4.534 1.00 85.25 389 VAL A CA 1
ATOM 3009 C C . VAL A 1 389 ? -7.633 -1.275 -4.774 1.00 85.25 389 VAL A C 1
ATOM 3011 O O . VAL A 1 389 ? -7.554 -1.758 -5.905 1.00 85.25 389 VAL A O 1
ATOM 3014 N N . PRO A 1 390 ? -6.876 -1.704 -3.745 1.00 85.62 390 PRO A N 1
ATOM 3015 C CA . PRO A 1 390 ? -5.892 -2.768 -3.901 1.00 85.62 390 PRO A CA 1
ATOM 3016 C C . PRO A 1 390 ? -6.532 -4.109 -4.277 1.00 85.62 390 PRO A C 1
ATOM 3018 O O . PRO A 1 390 ? -7.742 -4.319 -4.129 1.00 85.62 390 PRO A O 1
ATOM 3021 N N . SER A 1 391 ? -5.700 -5.058 -4.711 1.00 85.00 391 SER A N 1
ATOM 3022 C CA . SER A 1 391 ? -6.150 -6.420 -5.029 1.00 85.00 391 SER A CA 1
ATOM 3023 C C . SER A 1 391 ? -6.842 -7.098 -3.835 1.00 85.00 391 SER A C 1
ATOM 3025 O O . SER A 1 391 ? -6.642 -6.719 -2.679 1.00 85.00 391 SER A O 1
ATOM 3027 N N . ILE A 1 392 ? -7.659 -8.129 -4.096 1.00 88.06 392 ILE A N 1
ATOM 3028 C CA . ILE A 1 392 ? -8.315 -8.924 -3.036 1.00 88.06 392 ILE A CA 1
ATOM 3029 C C . ILE A 1 392 ? -7.285 -9.419 -2.016 1.00 88.06 392 ILE A C 1
ATOM 3031 O O . ILE A 1 392 ? -7.448 -9.200 -0.819 1.00 88.06 392 ILE A O 1
ATOM 3035 N N . ILE A 1 393 ? -6.214 -10.052 -2.501 1.00 86.81 393 ILE A N 1
ATOM 3036 C CA . ILE A 1 393 ? -5.187 -10.662 -1.654 1.00 86.81 393 ILE A CA 1
ATOM 3037 C C . ILE A 1 393 ? -4.506 -9.610 -0.784 1.00 86.81 393 ILE A C 1
ATOM 3039 O O . ILE A 1 393 ? -4.340 -9.822 0.414 1.00 86.81 393 ILE A O 1
ATOM 3043 N N . GLU A 1 394 ? -4.165 -8.457 -1.354 1.00 87.50 394 GLU A N 1
ATOM 3044 C CA . GLU A 1 394 ? -3.548 -7.376 -0.593 1.00 87.50 394 GLU A CA 1
ATOM 3045 C C . GLU A 1 394 ? -4.470 -6.865 0.516 1.00 87.50 394 GLU A C 1
ATOM 3047 O O . GLU A 1 394 ? -4.045 -6.804 1.666 1.00 87.50 394 GLU A O 1
ATOM 3052 N N . ARG A 1 395 ? -5.749 -6.612 0.211 1.00 92.12 395 ARG A N 1
ATOM 3053 C CA . ARG A 1 395 ? -6.738 -6.194 1.216 1.00 92.12 395 ARG A CA 1
ATOM 3054 C C . ARG A 1 395 ? -6.932 -7.243 2.311 1.00 92.12 395 ARG A C 1
ATOM 3056 O O . ARG A 1 395 ? -7.018 -6.880 3.480 1.00 92.12 395 ARG A O 1
ATOM 3063 N N . MET A 1 396 ? -6.958 -8.530 1.957 1.00 92.50 396 MET A N 1
ATOM 3064 C CA . MET A 1 396 ? -7.053 -9.625 2.928 1.00 92.50 396 MET A CA 1
ATOM 3065 C C . MET A 1 396 ? -5.844 -9.668 3.860 1.00 92.50 396 MET A C 1
ATOM 3067 O O . MET A 1 396 ? -6.024 -9.728 5.075 1.00 92.50 396 MET A O 1
ATOM 3071 N N . PHE A 1 397 ? -4.623 -9.598 3.319 1.00 92.75 397 PHE A N 1
ATOM 3072 C CA . PHE A 1 397 ? -3.410 -9.584 4.136 1.00 92.75 397 PHE A CA 1
ATOM 3073 C C . PHE A 1 397 ? -3.376 -8.369 5.057 1.00 92.75 397 PHE A C 1
ATOM 3075 O O . PHE A 1 397 ? -3.202 -8.537 6.259 1.00 92.75 397 PHE A O 1
ATOM 3082 N N . THR A 1 398 ? -3.611 -7.167 4.530 1.00 94.69 398 THR A N 1
ATOM 3083 C CA . THR A 1 398 ? -3.635 -5.939 5.334 1.00 94.69 398 THR A CA 1
ATOM 3084 C C . THR A 1 398 ? -4.687 -6.005 6.434 1.00 94.69 398 THR A C 1
ATOM 3086 O O . THR A 1 398 ? -4.414 -5.651 7.578 1.00 94.69 398 THR A O 1
ATOM 3089 N N . GLN A 1 399 ? -5.889 -6.497 6.129 1.00 96.06 399 GLN A N 1
ATOM 3090 C CA . GLN A 1 399 ? -6.923 -6.621 7.147 1.00 96.06 399 GLN A CA 1
ATOM 3091 C C . GLN A 1 399 ? -6.543 -7.653 8.215 1.00 96.06 399 GLN A C 1
ATOM 3093 O O . GLN A 1 399 ? -6.750 -7.416 9.405 1.00 96.06 399 GLN A O 1
ATOM 3098 N N . GLN A 1 400 ? -5.936 -8.769 7.816 1.00 95.25 400 GLN A N 1
ATOM 3099 C CA . GLN A 1 400 ? -5.492 -9.801 8.744 1.00 95.25 400 GLN A CA 1
ATOM 3100 C C . GLN A 1 400 ? -4.368 -9.312 9.670 1.00 95.25 400 GLN A C 1
ATOM 3102 O O . GLN A 1 400 ? -4.381 -9.640 10.857 1.00 95.25 400 GLN A O 1
ATOM 3107 N N . THR A 1 401 ? -3.420 -8.506 9.180 1.00 95.81 401 THR A N 1
ATOM 3108 C CA . THR A 1 401 ? -2.345 -7.941 10.018 1.00 95.81 401 THR A CA 1
ATOM 3109 C C . THR A 1 401 ? -2.874 -6.890 10.997 1.00 95.81 401 THR A C 1
ATOM 3111 O O . THR A 1 401 ? -2.459 -6.869 12.161 1.00 95.81 401 THR A O 1
ATOM 3114 N N . LEU A 1 402 ? -3.835 -6.060 10.568 1.00 96.00 402 LEU A N 1
ATOM 3115 C CA . LEU A 1 402 ? -4.525 -5.098 11.435 1.00 96.00 402 LEU A CA 1
ATOM 3116 C C . LEU A 1 402 ? -5.308 -5.805 12.550 1.00 96.00 402 LEU A C 1
ATOM 3118 O O . LEU A 1 402 ? -5.208 -5.414 13.718 1.00 96.00 402 LEU A O 1
ATOM 3122 N N . LEU A 1 403 ? -6.052 -6.864 12.213 1.00 95.88 403 LEU A N 1
ATOM 3123 C CA . LEU A 1 403 ? -6.783 -7.676 13.189 1.00 95.88 403 LEU A CA 1
ATOM 3124 C C . LEU A 1 403 ? -5.835 -8.400 14.145 1.00 95.88 403 LEU A C 1
ATOM 3126 O O . LEU A 1 403 ? -6.023 -8.301 15.352 1.00 95.88 403 LEU A O 1
ATOM 3130 N N . GLY A 1 404 ? -4.780 -9.047 13.641 1.00 95.56 404 GLY A N 1
ATOM 3131 C CA . G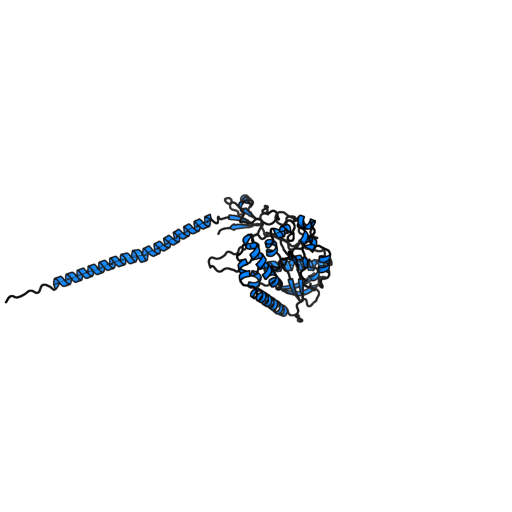LY A 1 404 ? -3.807 -9.763 14.470 1.00 95.56 404 GLY A CA 1
ATOM 3132 C C . GLY A 1 404 ? -3.153 -8.869 15.529 1.00 95.56 404 GLY A C 1
ATOM 3133 O O . GLY A 1 404 ? -3.070 -9.244 16.699 1.00 95.56 404 GLY A O 1
ATOM 3134 N N . ASN A 1 405 ? -2.767 -7.647 15.150 1.00 95.69 405 ASN A N 1
ATOM 3135 C CA . ASN A 1 405 ? -2.267 -6.649 16.097 1.00 95.69 405 ASN A CA 1
ATOM 3136 C C . ASN A 1 405 ? -3.338 -6.209 17.110 1.00 95.69 405 ASN A C 1
ATOM 3138 O O . ASN A 1 405 ? -3.039 -6.058 18.294 1.00 95.69 405 ASN A O 1
ATOM 3142 N N . SER A 1 406 ? -4.585 -6.031 16.672 1.00 95.12 406 SER A N 1
ATOM 3143 C CA . SER A 1 406 ? -5.696 -5.633 17.549 1.00 95.12 406 SER A CA 1
ATOM 3144 C C . SER A 1 406 ? -6.039 -6.718 18.574 1.00 95.12 406 SER A C 1
ATOM 3146 O O . SER A 1 406 ? -6.172 -6.422 19.760 1.00 95.12 406 SER A O 1
ATOM 3148 N N . PHE A 1 407 ? -6.096 -7.981 18.141 1.00 95.81 407 PHE A N 1
ATOM 3149 C CA . PHE A 1 407 ? -6.278 -9.146 19.009 1.00 95.81 407 PHE A CA 1
ATOM 3150 C C . PHE A 1 407 ? -5.159 -9.246 20.048 1.00 95.81 407 PHE A C 1
ATOM 3152 O O . PHE A 1 407 ? -5.418 -9.477 21.231 1.00 95.81 407 PHE A O 1
ATOM 3159 N N . LEU A 1 408 ? -3.905 -9.033 19.631 1.00 95.69 408 LEU A N 1
ATOM 3160 C CA . LEU A 1 408 ? -2.763 -9.054 20.541 1.00 95.69 408 LEU A CA 1
ATOM 3161 C C . LEU A 1 408 ? -2.869 -7.956 21.608 1.00 95.69 408 LEU A C 1
ATOM 3163 O O . LEU A 1 408 ? -2.722 -8.241 22.795 1.00 95.69 408 LEU A O 1
ATOM 3167 N N . ARG A 1 409 ? -3.139 -6.712 21.202 1.00 95.56 409 ARG A N 1
ATOM 3168 C CA . ARG A 1 409 ? -3.240 -5.569 22.126 1.00 95.56 409 ARG A CA 1
ATOM 3169 C C . ARG A 1 409 ? -4.337 -5.765 23.148 1.00 95.56 409 ARG A C 1
ATOM 3171 O O . ARG A 1 409 ? -4.104 -5.562 24.340 1.00 95.56 409 ARG A O 1
ATOM 3178 N N . ASP A 1 410 ? -5.500 -6.212 22.692 1.00 95.06 410 ASP A N 1
ATOM 3179 C CA . ASP A 1 410 ? -6.648 -6.352 23.568 1.00 95.06 410 ASP A CA 1
ATOM 3180 C C . ASP A 1 410 ? -6.544 -7.576 24.484 1.00 95.06 410 ASP A C 1
ATOM 3182 O O . ASP A 1 410 ? -6.904 -7.488 25.658 1.00 95.06 410 ASP A O 1
ATOM 3186 N N . SER A 1 411 ? -5.984 -8.691 24.004 1.00 95.62 411 SER A N 1
ATOM 3187 C CA . SER A 1 411 ? -5.752 -9.881 24.839 1.00 95.62 411 SER A CA 1
ATOM 3188 C C . SER A 1 411 ? -4.660 -9.676 25.891 1.00 95.62 411 SER A C 1
ATOM 3190 O O . SER A 1 411 ? -4.742 -10.242 26.980 1.00 95.62 411 SER A O 1
ATOM 3192 N N . LEU A 1 412 ? -3.648 -8.853 25.599 1.00 95.69 412 LEU A N 1
ATOM 3193 C CA . LEU A 1 412 ? -2.590 -8.500 26.550 1.00 95.69 412 LEU A CA 1
ATOM 3194 C C . LEU A 1 412 ? -2.910 -7.260 27.392 1.00 95.69 412 LEU A C 1
ATOM 3196 O O . LEU A 1 412 ? -2.138 -6.936 28.292 1.00 95.69 412 LEU A O 1
ATOM 3200 N N . LYS A 1 413 ? -4.002 -6.546 27.084 1.00 93.94 413 LYS A N 1
ATOM 3201 C CA . LYS A 1 413 ? -4.326 -5.224 27.648 1.00 93.94 413 LYS A CA 1
ATOM 3202 C C . LYS A 1 413 ? -3.141 -4.253 27.567 1.00 93.94 413 LYS A C 1
ATOM 3204 O O . LYS A 1 413 ? -2.896 -3.458 28.470 1.00 93.94 413 LYS A O 1
ATOM 3209 N N . ASN A 1 414 ? -2.407 -4.322 26.458 1.00 94.56 414 ASN A N 1
ATOM 3210 C CA . ASN A 1 414 ? -1.224 -3.514 26.195 1.00 94.56 414 ASN A CA 1
ATOM 3211 C C . ASN A 1 414 ? -1.330 -2.886 24.803 1.00 94.56 414 ASN A C 1
ATOM 3213 O O . ASN A 1 414 ? -1.102 -3.550 23.794 1.00 94.56 414 ASN A O 1
ATOM 3217 N N . THR A 1 415 ? -1.612 -1.584 24.754 1.00 89.69 415 THR A N 1
ATOM 3218 C CA . THR A 1 415 ? -1.766 -0.830 23.499 1.00 89.69 415 THR A CA 1
ATOM 3219 C C . THR A 1 415 ? -0.477 -0.731 22.682 1.00 89.69 415 THR A C 1
ATOM 3221 O O . THR A 1 415 ? -0.538 -0.464 21.486 1.00 89.69 415 THR A O 1
ATOM 3224 N N . GLN A 1 416 ? 0.681 -0.969 23.305 1.00 90.75 416 GLN A N 1
ATOM 3225 C CA . GLN A 1 416 ? 1.992 -0.944 22.651 1.00 90.75 416 GLN A CA 1
ATOM 3226 C C . GLN A 1 416 ? 2.402 -2.309 22.085 1.00 90.75 416 GLN A C 1
ATOM 3228 O O . GLN A 1 416 ? 3.400 -2.404 21.368 1.00 90.75 416 GLN A O 1
ATOM 3233 N N . ALA A 1 417 ? 1.659 -3.378 22.393 1.00 93.81 417 ALA A N 1
ATOM 3234 C CA . ALA A 1 417 ? 1.941 -4.690 21.833 1.00 93.81 417 ALA A CA 1
ATOM 3235 C C . ALA A 1 417 ? 1.774 -4.657 20.305 1.00 93.81 417 ALA A C 1
ATOM 3237 O O . ALA A 1 417 ? 0.796 -4.121 19.771 1.00 93.81 417 ALA A O 1
ATOM 3238 N N . SER A 1 418 ? 2.751 -5.212 19.591 1.00 93.44 418 SER A N 1
ATOM 3239 C CA . SER A 1 418 ? 2.722 -5.273 18.133 1.00 93.44 418 SER A CA 1
ATOM 3240 C C . SER A 1 418 ? 3.447 -6.501 17.598 1.00 93.44 418 SER A C 1
ATOM 3242 O O . SER A 1 418 ? 4.402 -6.996 18.195 1.00 93.44 418 SER A O 1
ATOM 3244 N N . ILE A 1 419 ? 2.971 -6.976 16.455 1.00 94.31 419 ILE A N 1
ATOM 3245 C CA . ILE A 1 419 ? 3.604 -7.977 15.607 1.00 94.31 419 ILE A CA 1
ATOM 3246 C C . ILE A 1 419 ? 3.971 -7.247 14.328 1.00 94.31 419 ILE A C 1
ATOM 3248 O O . ILE A 1 419 ? 3.110 -6.629 13.714 1.00 94.31 419 ILE A O 1
ATOM 3252 N N . VAL A 1 420 ? 5.236 -7.324 13.926 1.00 93.88 420 VAL A N 1
ATOM 3253 C CA . VAL A 1 420 ? 5.701 -6.718 12.678 1.00 93.88 420 VAL A CA 1
ATOM 3254 C C . VAL A 1 420 ? 5.541 -7.732 11.557 1.00 93.88 420 VAL A C 1
ATOM 3256 O O . VAL A 1 420 ? 6.320 -8.683 11.460 1.00 93.88 420 VAL A O 1
ATOM 3259 N N . HIS A 1 421 ? 4.543 -7.531 10.702 1.00 94.44 421 HIS A N 1
ATOM 3260 C CA . HIS A 1 421 ? 4.301 -8.428 9.576 1.00 94.44 421 HIS A CA 1
ATOM 3261 C C . HIS A 1 421 ? 5.065 -7.962 8.337 1.00 94.44 421 HIS A C 1
ATOM 3263 O O . HIS A 1 421 ? 4.879 -6.845 7.846 1.00 94.44 421 HIS A O 1
ATOM 3269 N N . LEU A 1 422 ? 5.911 -8.848 7.811 1.00 93.81 422 LEU A N 1
ATOM 3270 C CA . LEU A 1 422 ? 6.681 -8.625 6.594 1.00 93.81 422 LEU A CA 1
ATOM 3271 C C . LEU A 1 422 ? 6.380 -9.727 5.583 1.00 93.81 422 LEU A C 1
ATOM 3273 O O . LEU A 1 422 ? 6.429 -10.910 5.916 1.00 93.81 422 LEU A O 1
ATOM 3277 N N . LEU A 1 423 ? 6.152 -9.334 4.334 1.00 91.81 423 LEU A N 1
ATOM 3278 C CA . LEU A 1 423 ? 6.109 -10.246 3.196 1.00 91.81 423 LEU A CA 1
ATOM 3279 C C . LEU A 1 423 ? 7.294 -9.932 2.287 1.00 91.81 423 LEU A C 1
ATOM 3281 O O . LEU A 1 423 ? 7.558 -8.768 1.990 1.00 91.81 423 LEU A O 1
ATOM 3285 N N . ARG A 1 424 ? 8.017 -10.964 1.850 1.00 90.88 424 ARG A N 1
ATOM 3286 C CA . ARG A 1 424 ? 9.167 -10.819 0.952 1.00 90.88 424 ARG A CA 1
ATOM 3287 C C . ARG A 1 424 ? 8.997 -11.718 -0.261 1.00 90.88 424 ARG A C 1
ATOM 3289 O O . ARG A 1 424 ? 8.779 -12.919 -0.113 1.00 90.88 424 ARG A O 1
ATOM 3296 N N . ALA A 1 425 ? 9.137 -11.137 -1.445 1.00 89.69 425 ALA A N 1
ATOM 3297 C CA . ALA A 1 425 ? 9.324 -11.894 -2.668 1.00 89.69 425 ALA A CA 1
ATOM 3298 C C . ALA A 1 425 ? 10.756 -12.441 -2.707 1.00 89.69 425 ALA A C 1
ATOM 3300 O O . ALA A 1 425 ? 11.716 -11.739 -2.381 1.00 89.69 425 ALA A O 1
ATOM 3301 N N . MET A 1 426 ? 10.890 -13.708 -3.090 1.00 89.75 426 MET A N 1
ATOM 3302 C CA . MET A 1 426 ? 12.199 -14.337 -3.250 1.00 89.75 426 MET A CA 1
ATOM 3303 C C . MET A 1 426 ? 12.854 -13.899 -4.567 1.00 89.75 426 MET A C 1
ATOM 3305 O O . MET A 1 426 ? 12.134 -13.609 -5.528 1.00 89.75 426 MET A O 1
ATOM 3309 N N . PRO A 1 427 ? 14.200 -13.879 -4.639 1.00 91.62 427 PRO A N 1
ATOM 3310 C CA . PRO A 1 427 ? 14.910 -13.612 -5.881 1.00 91.62 427 PRO A CA 1
ATOM 3311 C C . PRO A 1 427 ? 14.472 -14.561 -6.999 1.00 91.62 427 PRO A C 1
ATOM 3313 O O . PRO A 1 427 ? 14.381 -15.772 -6.794 1.00 91.62 427 PRO A O 1
ATOM 3316 N N . GLN A 1 428 ? 14.206 -14.015 -8.184 1.00 90.50 428 GLN A N 1
ATOM 3317 C CA . GLN A 1 428 ? 13.751 -14.785 -9.343 1.00 90.50 428 GLN A CA 1
ATOM 3318 C C . GLN A 1 428 ? 14.395 -14.259 -10.623 1.00 90.50 428 GLN A C 1
ATOM 3320 O O . GLN A 1 428 ? 14.501 -13.051 -10.831 1.00 90.50 428 GLN A O 1
ATOM 3325 N N . ILE A 1 429 ? 14.801 -15.175 -11.503 1.00 90.38 429 ILE A N 1
ATOM 3326 C CA . ILE A 1 429 ? 15.229 -14.815 -12.854 1.00 90.38 429 ILE A CA 1
ATOM 3327 C C . ILE A 1 429 ? 13.989 -14.442 -13.663 1.00 90.38 429 ILE A C 1
ATOM 3329 O O . ILE A 1 429 ? 13.030 -15.209 -13.732 1.00 90.38 429 ILE A O 1
ATOM 3333 N N . PHE A 1 430 ? 14.033 -13.282 -14.307 1.00 87.62 430 PHE A N 1
ATOM 3334 C CA . PHE A 1 430 ? 13.018 -12.837 -15.246 1.00 87.62 430 PHE A CA 1
ATOM 3335 C C . PHE A 1 430 ? 13.661 -12.510 -16.583 1.00 87.62 430 PHE A C 1
ATOM 3337 O O . PHE A 1 430 ? 14.668 -11.812 -16.650 1.00 87.62 430 PHE A O 1
ATOM 3344 N N . VAL A 1 431 ? 13.065 -13.009 -17.656 1.00 85.88 431 VAL A N 1
ATOM 3345 C CA . VAL A 1 431 ? 13.557 -12.792 -19.011 1.00 85.88 431 VAL A CA 1
ATOM 3346 C C . VAL A 1 431 ? 12.557 -11.904 -19.727 1.00 85.88 431 VAL A C 1
ATOM 3348 O O . VAL A 1 431 ? 11.429 -12.321 -19.976 1.00 85.88 431 VAL A O 1
ATOM 3351 N N . TYR A 1 432 ? 12.969 -10.680 -20.039 1.00 78.62 432 TYR A N 1
ATOM 3352 C CA . TYR A 1 432 ? 12.158 -9.752 -20.809 1.00 78.62 432 TYR A CA 1
ATOM 3353 C C . TYR A 1 432 ? 12.419 -9.947 -22.303 1.00 78.62 432 TYR A C 1
ATOM 3355 O O . TYR A 1 432 ? 13.552 -9.804 -22.768 1.00 78.62 432 TYR A O 1
ATOM 3363 N N . GLU A 1 433 ? 11.364 -10.270 -23.044 1.00 73.62 433 GLU A N 1
ATOM 3364 C CA . GLU A 1 433 ? 11.343 -10.415 -24.500 1.00 73.62 433 GLU A CA 1
ATOM 3365 C C . GLU A 1 433 ? 10.039 -9.769 -24.994 1.00 73.62 433 GLU A C 1
ATOM 3367 O O . GLU A 1 433 ? 8.992 -9.991 -24.382 1.00 73.62 433 GLU A O 1
ATOM 3372 N N . PHE A 1 434 ? 10.133 -8.898 -26.004 1.00 63.31 434 PHE A N 1
ATOM 3373 C CA . PHE A 1 434 ? 8.999 -8.138 -26.546 1.00 63.31 434 PHE A CA 1
ATOM 3374 C C . PHE A 1 434 ? 8.243 -8.926 -27.614 1.00 63.31 434 PHE A C 1
ATOM 3376 O O . PHE A 1 434 ? 8.920 -9.572 -28.451 1.00 63.31 434 PHE A O 1
#

pLDDT: mean 84.68, std 13.97, range [32.44, 97.0]